Protein AF-0000000081415227 (afdb_homodimer)

Secondary structure (DSSP, 8-state):
--HHHHHHHHHHHHHHHHHT-HHHHHTTTTS-HHHHHHHHHHHHHHHTS--EEE-SS-EEE-HHHHHHHHHHHHHHHHHHHHHHHHHHTTS---EEEEEEEEHHHIIIIIHHHHHHHHHH-TTEEEEEEEE-SGGGTT-TTBTTBSEEEEEE-----SSEEEEEEE--EEEEE-HHHHHHH---SSGGGGGGSEEEEESSS--TTTTEEEETTEEEE---SEEEEEES-HHHHHHHHHTTS-EEEEEHHHHHHHHHTTSSEEES-TTSSPPPPS-EEEEEE-STT--HHHHHHHHHHHHHHSSS-HHHHHHHHHHH--/--HHHHHHHHHHHHHHHHHT-HHHHHTTTTS-HHHHHHHHHHHHHHHTS--EEE-SS-EEE-HHHHHHHHHHHHHHHHHHHHHHHHHHTTS---EEEEEEEEHHHIIIIIHHHHHHHHHH-TTEEEEEEEE-SGGGTT-TTBTTBSEEEEEE-----SSEEEEEEE--EEEEE-HHHHHHH---SSGGGGGGSEEEEESSSPPTTTTEEEETTEEEE---SEEEEEES-HHHHHHHHHTTS-EEEEEHHHHHHHHHTTSSEEES-TTSSPPPPS-EEEEEE-STT--HHHHHHHHHHHHHHSSS-HHHHHHHHHHH--

Solvent-accessible surface area (backbone atoms only — not comparable to full-atom values): 33832 Å² total; per-residue (Å²): 130,55,69,64,56,52,40,49,52,46,47,49,52,51,38,25,64,73,57,31,24,51,62,58,30,17,73,78,39,103,43,49,40,68,54,44,50,52,52,48,50,50,48,26,60,74,71,69,46,70,36,59,47,78,56,101,84,44,44,40,71,30,73,60,22,52,57,46,46,56,54,43,48,53,51,43,30,51,52,50,40,50,51,37,43,57,70,38,38,87,46,83,60,66,48,79,42,34,34,37,26,38,30,69,56,30,43,73,52,44,26,47,51,50,26,54,50,36,67,77,36,76,50,37,27,39,40,42,42,56,39,80,60,78,68,58,57,75,44,75,57,61,82,78,39,60,35,34,41,43,68,42,74,81,55,97,54,96,48,47,72,42,83,28,27,70,32,35,60,44,38,30,26,9,58,67,32,34,68,73,72,51,72,67,87,47,65,80,50,30,48,81,34,43,13,36,44,61,37,78,85,59,64,91,63,59,46,49,43,78,54,95,91,33,82,41,82,40,55,42,66,41,66,43,37,27,22,62,38,74,69,34,43,49,33,28,17,61,61,36,56,24,38,30,63,39,46,38,86,74,45,34,70,40,42,76,70,58,50,25,42,76,47,85,39,89,86,32,76,58,74,61,49,99,32,28,32,31,40,34,31,57,74,89,65,64,45,56,64,50,49,39,51,50,46,49,48,34,48,64,24,38,76,66,27,60,48,57,53,54,46,49,54,58,47,66,72,103,132,57,69,65,56,52,40,49,53,46,46,49,52,52,38,26,64,72,58,32,24,51,61,59,29,19,74,78,40,103,42,50,40,69,53,45,49,52,52,50,50,49,50,24,60,74,69,69,46,69,36,61,47,80,56,100,84,45,45,40,71,29,74,60,23,52,57,48,47,57,53,42,47,53,51,43,29,51,50,51,42,49,50,39,44,58,68,38,37,87,47,83,58,66,46,78,42,34,36,37,26,39,30,70,58,30,45,74,52,45,27,47,51,50,28,54,50,36,68,77,35,76,51,36,27,38,39,41,42,58,39,81,60,78,69,59,60,75,44,76,56,62,81,80,37,60,34,35,40,44,70,43,73,81,54,95,55,96,48,47,74,42,82,28,27,70,32,36,58,44,38,30,26,10,60,67,32,34,70,74,71,51,71,66,86,46,64,80,49,30,49,82,34,43,13,37,44,62,36,80,82,58,64,91,62,60,47,49,41,79,53,96,91,34,81,41,83,40,54,42,68,42,64,42,35,28,20,62,38,73,69,34,43,49,33,28,18,60,62,36,55,25,38,31,66,39,45,38,87,76,44,34,69,40,41,76,70,57,52,25,42,77,47,84,40,89,87,33,75,61,73,62,50,98,32,27,32,31,40,33,29,59,74,88,66,65,45,58,62,50,50,40,52,51,46,49,47,34,48,64,24,39,75,69,27,61,48,56,52,54,46,49,54,57,48,67,73,102

InterPro domains:
  IPR000847 LysR, HTH, N-terminal domain [PF00126] (8-65)
  IPR000847 LysR, HTH, N-terminal domain [PS50931] (1-62)
  IPR005119 LysR, substrate-binding [PF03466] (92-301)
  IPR058163 LysR-type transcriptional regulator, proteobacterial-type [PTHR30537] (6-308)

Organism: NCBI:txid198620

Radius of gyration: 27.73 Å; Cα contacts (8 Å, |Δi|>4): 1154; chains: 2; bounding box: 61×86×63 Å

Structure (mmCIF, N/CA/C/O backbone):
data_AF-0000000081415227-model_v1
#
loop_
_entity.id
_entity.type
_entity.pdbx_description
1 polymer 'LysR family transcriptional regulator'
#
loop_
_atom_site.group_PDB
_atom_site.id
_atom_site.type_symbol
_atom_site.label_atom_id
_atom_site.label_alt_id
_atom_site.label_comp_id
_atom_site.label_asym_id
_atom_site.label_entity_id
_atom_site.label_seq_id
_atom_site.pdbx_PDB_ins_code
_atom_site.Cartn_x
_atom_site.Cartn_y
_atom_site.Cartn_z
_atom_site.occupancy
_atom_site.B_iso_or_equiv
_atom_site.auth_seq_id
_atom_site.auth_comp_id
_atom_site.auth_asym_id
_atom_site.auth_atom_id
_atom_site.pdbx_PDB_model_num
ATOM 1 N N . MET A 1 1 ? 7.87 44.777 3.957 1 49.69 1 MET A N 1
ATOM 2 C CA . MET A 1 1 ? 7.008 43.981 4.826 1 49.69 1 MET A CA 1
ATOM 3 C C . MET A 1 1 ? 7.814 42.92 5.569 1 49.69 1 MET A C 1
ATOM 5 O O . MET A 1 1 ? 8.634 42.224 4.967 1 49.69 1 MET A O 1
ATOM 9 N N . ASN A 1 2 ? 7.879 42.975 6.85 1 59.85 2 ASN A N 1
ATOM 10 C CA . ASN A 1 2 ? 8.556 42.015 7.716 1 59.85 2 ASN A CA 1
ATOM 11 C C . ASN A 1 2 ? 8.003 40.605 7.53 1 59.85 2 ASN A C 1
ATOM 13 O O . ASN A 1 2 ? 6.791 40.421 7.411 1 59.85 2 ASN A O 1
ATOM 17 N N . PRO A 1 3 ? 8.876 39.695 7.16 1 62.79 3 PRO A N 1
ATOM 18 C CA . PRO A 1 3 ? 8.444 38.317 6.917 1 62.79 3 PRO A CA 1
ATOM 19 C C . PRO A 1 3 ? 7.472 37.807 7.98 1 62.79 3 PRO A C 1
ATOM 21 O O . PRO A 1 3 ? 6.558 37.039 7.668 1 62.79 3 PRO A O 1
ATOM 24 N N . ASN A 1 4 ? 7.623 38.273 9.062 1 70.25 4 ASN A N 1
ATOM 25 C CA . ASN A 1 4 ? 6.737 37.862 10.146 1 70.25 4 ASN A CA 1
ATOM 26 C C . ASN A 1 4 ? 5.325 38.407 9.954 1 70.25 4 ASN A C 1
ATOM 28 O O . ASN A 1 4 ? 4.344 37.701 10.193 1 70.25 4 ASN A O 1
ATOM 32 N N . GLN A 1 5 ? 5.338 39.638 9.492 1 73.39 5 GLN A N 1
ATOM 33 C CA . GLN A 1 5 ? 4.047 40.275 9.256 1 73.39 5 GLN A CA 1
ATOM 34 C C . GLN A 1 5 ? 3.286 39.577 8.132 1 73.39 5 GLN A C 1
ATOM 36 O O . GLN A 1 5 ? 2.072 39.387 8.222 1 73.39 5 GLN A O 1
ATOM 41 N N . LEU A 1 6 ? 4.045 39.24 7.151 1 73.5 6 LEU A N 1
ATOM 42 C CA . LEU A 1 6 ? 3.429 38.562 6.015 1 73.5 6 LEU A CA 1
ATOM 43 C C . LEU A 1 6 ? 2.894 37.194 6.424 1 73.5 6 LEU A C 1
ATOM 45 O O . LEU A 1 6 ? 1.769 36.832 6.071 1 73.5 6 LEU A O 1
ATOM 49 N N . THR A 1 7 ? 3.642 36.514 7.24 1 79.19 7 THR A N 1
ATOM 50 C CA . THR A 1 7 ? 3.226 35.195 7.702 1 79.19 7 THR A CA 1
ATOM 51 C C . THR A 1 7 ? 1.976 35.295 8.572 1 79.19 7 THR A C 1
ATOM 53 O O . THR A 1 7 ? 1.069 34.468 8.462 1 79.19 7 THR A O 1
ATOM 56 N N . ASP A 1 8 ? 1.939 36.344 9.293 1 81.6 8 ASP A N 1
ATOM 57 C CA . ASP A 1 8 ? 0.794 36.548 10.175 1 81.6 8 ASP A CA 1
ATOM 58 C C . ASP A 1 8 ? -0.468 36.859 9.374 1 81.6 8 ASP A C 1
ATOM 60 O O . ASP A 1 8 ? -1.548 36.351 9.684 1 81.6 8 ASP A O 1
ATOM 64 N N . GLN A 1 9 ? -0.246 37.657 8.418 1 84.42 9 GLN A N 1
ATOM 65 C CA . GLN A 1 9 ? -1.38 38.063 7.595 1 84.42 9 GLN A CA 1
ATOM 66 C C . GLN A 1 9 ? -1.928 36.885 6.795 1 84.42 9 GLN A C 1
ATOM 68 O O . GLN A 1 9 ? -3.141 36.667 6.751 1 84.42 9 GLN A O 1
ATOM 73 N N . LEU A 1 10 ? -1.054 36.228 6.214 1 86.34 10 LEU A N 1
ATOM 74 C CA . LEU A 1 10 ? -1.471 35.082 5.414 1 86.34 10 LEU A CA 1
ATOM 75 C C . LEU A 1 10 ? -2.003 33.963 6.303 1 86.34 10 LEU A C 1
ATOM 77 O O . LEU A 1 10 ? -2.972 33.289 5.946 1 86.34 10 LEU A O 1
ATOM 81 N N . GLY A 1 11 ? -1.398 33.824 7.418 1 87 11 GLY A N 1
ATOM 82 C CA . GLY A 1 11 ? -1.878 32.852 8.388 1 87 11 GLY A CA 1
ATOM 83 C C . GLY A 1 11 ? -3.294 33.128 8.858 1 87 11 GLY A C 1
ATOM 84 O O . GLY A 1 11 ? -4.108 32.209 8.968 1 87 11 GLY A O 1
ATOM 85 N N . LEU A 1 12 ? -3.542 34.403 9.115 1 88.07 12 LEU A N 1
ATOM 86 C CA . LEU A 1 12 ? -4.876 34.811 9.545 1 88.07 12 LEU A CA 1
ATOM 87 C C . LEU A 1 12 ? -5.909 34.518 8.463 1 88.07 12 LEU A C 1
ATOM 89 O O . LEU A 1 12 ? -6.999 34.022 8.757 1 88.07 12 LEU A O 1
ATOM 93 N N . PHE A 1 13 ? -5.59 34.795 7.289 1 91.14 13 PHE A N 1
ATOM 94 C CA . PHE A 1 13 ? -6.447 34.508 6.144 1 91.14 13 PHE A CA 1
ATOM 95 C C . PHE A 1 13 ? -6.761 33.019 6.063 1 91.14 13 PHE A C 1
ATOM 97 O O . PHE A 1 13 ? -7.922 32.632 5.915 1 91.14 13 PHE A O 1
ATOM 104 N N . LEU A 1 14 ? -5.75 32.243 6.204 1 88.21 14 LEU A N 1
ATOM 105 C CA . LEU A 1 14 ? -5.917 30.798 6.105 1 88.21 14 LEU A CA 1
ATOM 106 C C . LEU A 1 14 ? -6.757 30.267 7.262 1 88.21 14 LEU A C 1
ATOM 108 O O . LEU A 1 14 ? -7.56 29.349 7.083 1 88.21 14 LEU A O 1
ATOM 112 N N . ASP A 1 15 ? -6.604 30.839 8.401 1 86.99 15 ASP A N 1
ATOM 113 C CA . ASP A 1 15 ? -7.38 30.423 9.565 1 86.99 15 ASP A CA 1
ATOM 114 C C . ASP A 1 15 ? -8.859 30.762 9.388 1 86.99 15 ASP A C 1
ATOM 116 O O . ASP A 1 15 ? -9.731 29.987 9.786 1 86.99 15 ASP A O 1
ATOM 120 N N . VAL A 1 16 ? -9.087 31.903 8.843 1 88.56 16 VAL A N 1
ATOM 121 C CA . VAL A 1 16 ? -10.465 32.288 8.558 1 88.56 16 VAL A CA 1
ATOM 122 C C . VAL A 1 16 ? -11.071 31.323 7.541 1 88.56 16 VAL A C 1
ATOM 124 O O . VAL A 1 16 ? -12.226 30.911 7.678 1 88.56 16 VAL A O 1
ATOM 127 N N . LEU A 1 17 ? -10.305 31.03 6.573 1 86.26 17 LEU A N 1
ATOM 128 C CA . LEU A 1 17 ? -10.76 30.097 5.547 1 86.26 17 LEU A CA 1
ATOM 129 C C . LEU A 1 17 ? -11.109 28.745 6.16 1 86.26 17 LEU A C 1
ATOM 131 O O . LEU A 1 17 ? -12.153 28.167 5.845 1 86.26 17 LEU A O 1
ATOM 135 N N . GLU A 1 18 ? -10.286 28.296 7.016 1 80.3 18 GLU A N 1
ATOM 136 C CA . GLU A 1 18 ? -10.437 26.982 7.634 1 80.3 18 GLU A CA 1
ATOM 137 C C . GLU A 1 18 ? -11.63 26.954 8.586 1 80.3 18 GLU A C 1
ATOM 139 O O . GLU A 1 18 ? -12.376 25.974 8.627 1 80.3 18 GLU A O 1
ATOM 144 N N . SER A 1 19 ? -11.739 28.02 9.354 1 80.11 19 SER A N 1
ATOM 145 C CA . SER A 1 19 ? -12.762 28.048 10.394 1 80.11 19 SER A CA 1
ATOM 146 C C . SER A 1 19 ? -14.108 28.498 9.834 1 80.11 19 SER A C 1
ATOM 148 O O . SER A 1 19 ? -15.149 28.283 10.458 1 80.11 19 SER A O 1
ATOM 150 N N . GLY A 1 20 ? -14.08 29.14 8.673 1 81.75 20 GLY A N 1
ATOM 151 C CA . GLY A 1 20 ? -15.288 29.675 8.064 1 81.75 20 GLY A CA 1
ATOM 152 C C . GLY A 1 20 ? -15.922 30.789 8.875 1 81.75 20 GLY A C 1
ATOM 153 O O . GLY A 1 20 ? -17.118 31.058 8.741 1 81.75 20 GLY A O 1
ATOM 154 N N . SER A 1 21 ? -15.106 31.258 9.85 1 86.57 21 SER A N 1
ATOM 155 C CA . SER A 1 21 ? -15.647 32.259 10.763 1 86.57 21 SER A CA 1
ATOM 156 C C . SER A 1 21 ? -14.554 33.196 11.267 1 86.57 21 SER A C 1
ATOM 158 O O . SER A 1 21 ? -13.454 32.751 11.601 1 86.57 21 SER A O 1
ATOM 160 N N . PHE A 1 22 ? -14.914 34.524 11.283 1 88.64 22 PHE A N 1
ATOM 161 C CA . PHE A 1 22 ? -13.979 35.507 11.817 1 88.64 22 PHE A CA 1
ATOM 162 C C . PHE A 1 22 ? -13.836 35.354 13.326 1 88.64 22 PHE A C 1
ATOM 164 O O . PHE A 1 22 ? -12.736 35.488 13.867 1 88.64 22 PHE A O 1
ATOM 171 N N . SER A 1 23 ? -14.942 34.945 13.934 1 88.58 23 SER A N 1
ATOM 172 C CA . SER A 1 23 ? -14.918 34.756 15.381 1 88.58 23 SER A CA 1
ATOM 173 C C . SER A 1 23 ? -14.095 33.531 15.765 1 88.58 23 SER A C 1
ATOM 175 O O . SER A 1 23 ? -13.341 33.563 16.74 1 88.58 23 SER A O 1
ATOM 177 N N . ALA A 1 24 ? -14.24 32.619 14.954 1 86.76 24 ALA A N 1
ATOM 178 C CA . ALA A 1 24 ? -13.491 31.399 15.239 1 86.76 24 ALA A CA 1
ATOM 179 C C . ALA A 1 24 ? -11.996 31.608 15.019 1 86.76 24 ALA A C 1
ATOM 181 O O . ALA A 1 24 ? -11.173 31.136 15.808 1 86.76 24 ALA A O 1
ATOM 182 N N . ALA A 1 25 ? -11.676 32.304 13.979 1 88.02 25 ALA A N 1
ATOM 183 C CA . ALA A 1 25 ? -10.275 32.594 13.683 1 88.02 25 ALA A CA 1
ATOM 184 C C . ALA A 1 25 ? -9.655 33.467 14.77 1 88.02 25 ALA A C 1
ATOM 186 O O . ALA A 1 25 ? -8.477 33.314 15.101 1 88.02 25 ALA A O 1
ATOM 187 N N . SER A 1 26 ? -10.401 34.324 15.381 1 89.29 26 SER A N 1
ATOM 188 C CA . SER A 1 26 ? -9.898 35.242 16.398 1 89.29 26 SER A CA 1
ATOM 189 C C . SER A 1 26 ? -9.493 34.496 17.664 1 89.29 26 SER A C 1
ATOM 191 O O . SER A 1 26 ? -8.64 34.965 18.421 1 89.29 26 SER A O 1
ATOM 193 N N . ARG A 1 27 ? -10.052 33.331 17.816 1 81.96 27 ARG A N 1
ATOM 194 C CA . ARG A 1 27 ? -9.734 32.526 18.991 1 81.96 27 ARG A CA 1
ATOM 195 C C . ARG A 1 27 ? -8.342 31.915 18.876 1 81.96 27 ARG A C 1
ATOM 197 O O . ARG A 1 27 ? -7.73 31.556 19.885 1 81.96 27 ARG A O 1
ATOM 204 N N . ARG A 1 28 ? -7.86 31.914 17.697 1 79.46 28 ARG A N 1
ATOM 205 C CA . ARG A 1 28 ? -6.557 31.306 17.447 1 79.46 28 ARG A CA 1
ATOM 206 C C . ARG A 1 28 ? -5.459 32.363 17.401 1 79.46 28 ARG A C 1
ATOM 208 O O . ARG A 1 28 ? -4.278 32.034 17.268 1 79.46 28 ARG A O 1
ATOM 215 N N . HIS A 1 29 ? -5.883 33.597 17.407 1 79.98 29 HIS A N 1
ATOM 216 C CA . HIS A 1 29 ? -4.968 34.73 17.335 1 79.98 29 HIS A CA 1
ATOM 217 C C . HIS A 1 29 ? -5.277 35.758 18.418 1 79.98 29 HIS A C 1
ATOM 219 O O . HIS A 1 29 ? -6.41 35.837 18.9 1 79.98 29 HIS A O 1
ATOM 225 N N . PRO A 1 30 ? -4.262 36.35 18.912 1 84.45 30 PRO A N 1
ATOM 226 C CA . PRO A 1 30 ? -4.526 37.429 19.867 1 84.45 30 PRO A CA 1
ATOM 227 C C . PRO A 1 30 ? -5.159 38.655 19.213 1 84.45 30 PRO A C 1
ATOM 229 O O . PRO A 1 30 ? -4.584 39.745 19.249 1 84.45 30 PRO A O 1
ATOM 232 N N . LEU A 1 31 ? -6.317 38.474 18.565 1 88.58 31 LEU A N 1
ATOM 233 C CA . LEU A 1 31 ? -7.035 39.514 17.837 1 88.58 31 LEU A CA 1
ATOM 234 C C . LEU A 1 31 ? -8.536 39.419 18.093 1 88.58 31 LEU A C 1
ATOM 236 O O . LEU A 1 31 ? -9.059 38.331 18.344 1 88.58 31 LEU A O 1
ATOM 240 N N . THR A 1 32 ? -9.246 40.485 18.211 1 89.81 32 THR A N 1
ATOM 241 C CA . THR A 1 32 ? -10.704 40.507 18.24 1 89.81 32 THR A CA 1
ATOM 242 C C . THR A 1 32 ? -11.277 40.164 16.868 1 89.81 32 THR A C 1
ATOM 244 O O . THR A 1 32 ? -10.595 40.305 15.851 1 89.81 32 THR A O 1
ATOM 247 N N . PRO A 1 33 ? -12.493 39.689 16.885 1 91.01 33 PRO A N 1
ATOM 248 C CA . PRO A 1 33 ? -13.128 39.411 15.594 1 91.01 33 PRO A CA 1
ATOM 249 C C . PRO A 1 33 ? -13.131 40.622 14.665 1 91.01 33 PRO A C 1
ATOM 251 O O . PRO A 1 33 ? -12.933 40.478 13.456 1 91.01 33 PRO A O 1
ATOM 254 N N . SER A 1 34 ? -13.314 41.798 15.268 1 91.93 34 SER A N 1
ATOM 255 C CA . SER A 1 34 ? -13.315 43.024 14.476 1 91.93 34 SER A CA 1
ATOM 256 C C . SER A 1 34 ? -11.94 43.296 13.876 1 91.93 34 SER A C 1
ATOM 258 O O . SER A 1 34 ? -11.833 43.75 12.735 1 91.93 34 SER A O 1
ATOM 260 N N . ALA A 1 35 ? -10.898 43.003 14.611 1 92.54 35 ALA A N 1
ATOM 261 C CA . ALA A 1 35 ? -9.53 43.179 14.129 1 92.54 35 ALA A CA 1
ATOM 262 C C . ALA A 1 35 ? -9.212 42.194 13.009 1 92.54 35 ALA A C 1
ATOM 264 O O . ALA A 1 35 ? -8.539 42.545 12.037 1 92.54 35 ALA A O 1
ATOM 265 N N . VAL A 1 36 ? -9.722 40.952 13.141 1 93.15 36 VAL A N 1
ATOM 266 C CA . VAL A 1 36 ? -9.541 39.944 12.102 1 93.15 36 VAL A CA 1
ATOM 267 C C . VAL A 1 36 ? -10.195 40.416 10.805 1 93.15 36 VAL A C 1
ATOM 269 O O . VAL A 1 36 ? -9.591 40.336 9.733 1 93.15 36 VAL A O 1
ATOM 272 N N . ALA A 1 37 ? -11.414 40.941 10.914 1 92 37 ALA A N 1
ATOM 273 C CA . ALA A 1 37 ? -12.148 41.42 9.745 1 92 37 ALA A CA 1
ATOM 274 C C . ALA A 1 37 ? -11.399 42.556 9.054 1 92 37 ALA A C 1
ATOM 276 O O . ALA A 1 37 ? -11.291 42.579 7.826 1 92 37 ALA A O 1
ATOM 277 N N . ARG A 1 38 ? -10.82 43.482 9.812 1 93.1 38 ARG A N 1
ATOM 278 C CA . ARG A 1 38 ? -10.084 44.62 9.269 1 93.1 38 ARG A CA 1
ATOM 279 C C . ARG A 1 38 ? -8.825 44.16 8.542 1 93.1 38 ARG A C 1
ATOM 281 O O . ARG A 1 38 ? -8.473 44.704 7.493 1 93.1 38 ARG A O 1
ATOM 288 N N . ARG A 1 39 ? -8.201 43.179 9.113 1 92.06 39 ARG A N 1
ATOM 289 C CA . ARG A 1 39 ? -6.977 42.666 8.507 1 92.06 39 ARG A CA 1
ATOM 290 C C . ARG A 1 39 ? -7.274 41.948 7.195 1 92.06 39 ARG A C 1
ATOM 292 O O . ARG A 1 39 ? -6.508 42.055 6.235 1 92.06 39 ARG A O 1
ATOM 299 N N . ILE A 1 40 ? -8.395 41.261 7.185 1 92.77 40 ILE A N 1
ATOM 300 C CA . ILE A 1 40 ? -8.803 40.574 5.965 1 92.77 40 ILE A CA 1
ATOM 301 C C . ILE A 1 40 ? -9.176 41.597 4.895 1 92.77 40 ILE A C 1
ATOM 303 O O . ILE A 1 40 ? -8.823 41.438 3.725 1 92.77 40 ILE A O 1
ATOM 307 N N . ASP A 1 41 ? -9.844 42.644 5.328 1 92.89 41 ASP A N 1
ATOM 308 C CA . ASP A 1 41 ? -10.177 43.719 4.399 1 92.89 41 ASP A CA 1
ATOM 309 C C . ASP A 1 41 ? -8.916 44.338 3.8 1 92.89 41 ASP A C 1
ATOM 311 O O . ASP A 1 41 ? -8.86 44.606 2.598 1 92.89 41 ASP A O 1
ATOM 315 N N . SER A 1 42 ? -7.976 44.538 4.696 1 91.32 42 SER A N 1
ATOM 316 C CA . SER A 1 42 ? -6.707 45.102 4.247 1 91.32 42 SER A CA 1
ATOM 317 C C . SER A 1 42 ? -6.022 44.188 3.236 1 91.32 42 SER A C 1
ATOM 319 O O . SER A 1 42 ? -5.467 44.66 2.242 1 91.32 42 SER A O 1
ATOM 321 N N . LEU A 1 43 ? -6.081 42.895 3.493 1 91.06 43 LEU A N 1
ATOM 322 C CA . LEU A 1 43 ? -5.494 41.91 2.591 1 91.06 43 LEU A CA 1
ATOM 323 C C . LEU A 1 43 ? -6.209 41.912 1.244 1 91.06 43 LEU A C 1
ATOM 325 O O . LEU A 1 43 ? -5.563 41.873 0.194 1 91.06 43 LEU A O 1
ATOM 329 N N . GLU A 1 44 ? -7.549 41.954 1.279 1 92.68 44 GLU A N 1
ATOM 330 C CA . GLU A 1 44 ? -8.339 41.986 0.051 1 92.68 44 GLU A CA 1
ATOM 331 C C . GLU A 1 44 ? -8.033 43.237 -0.768 1 92.68 44 GLU A C 1
ATOM 333 O O . GLU A 1 44 ? -7.924 43.171 -1.994 1 92.68 44 GLU A O 1
ATOM 338 N N . ASN A 1 45 ? -7.819 44.336 -0.083 1 90.43 45 ASN A N 1
ATOM 339 C CA . ASN A 1 45 ? -7.463 45.583 -0.751 1 90.43 45 ASN A CA 1
ATOM 340 C C . ASN A 1 45 ? -6.088 45.494 -1.408 1 90.43 45 ASN A C 1
ATOM 342 O O . ASN A 1 45 ? -5.898 45.972 -2.528 1 90.43 45 ASN A O 1
ATOM 346 N N . ALA A 1 46 ? -5.184 44.91 -0.689 1 86.8 46 ALA A N 1
ATOM 347 C CA . ALA A 1 46 ? -3.822 44.778 -1.199 1 86.8 46 ALA A CA 1
ATOM 348 C C . ALA A 1 46 ? -3.779 43.861 -2.418 1 86.8 46 ALA A C 1
ATOM 350 O O . ALA A 1 46 ? -3.022 44.106 -3.361 1 86.8 46 ALA A O 1
ATOM 351 N N . VAL A 1 47 ? -4.656 42.803 -2.387 1 86.19 47 VAL A N 1
ATOM 352 C CA . VAL A 1 47 ? -4.711 41.815 -3.46 1 86.19 47 VAL A CA 1
ATOM 353 C C . VAL A 1 47 ? -5.583 42.337 -4.599 1 86.19 47 VAL A C 1
ATOM 355 O O . VAL A 1 47 ? -5.4 41.951 -5.756 1 86.19 47 VAL A O 1
ATOM 358 N N . GLY A 1 48 ? -6.465 43.184 -4.334 1 88.84 48 GLY A N 1
ATOM 359 C CA . GLY A 1 48 ? -7.33 43.794 -5.331 1 88.84 48 GLY A CA 1
ATOM 360 C C . GLY A 1 48 ? -8.544 42.948 -5.666 1 88.84 48 GLY A C 1
ATOM 361 O O . GLY A 1 48 ? -9.123 43.083 -6.746 1 88.84 48 GLY A O 1
ATOM 362 N N . SER A 1 49 ? -8.857 41.974 -4.848 1 90.6 49 SER A N 1
ATOM 363 C CA . SER A 1 49 ? -9.997 41.09 -5.066 1 90.6 49 SER A CA 1
ATOM 364 C C . SER A 1 49 ? -10.625 40.661 -3.744 1 90.6 49 SER A C 1
ATOM 366 O O . SER A 1 49 ? -9.935 40.56 -2.727 1 90.6 49 SER A O 1
ATOM 368 N N . GLN A 1 50 ? -11.93 40.429 -3.818 1 91.57 50 GLN A N 1
ATOM 369 C CA . GLN A 1 50 ? -12.614 39.857 -2.663 1 91.57 50 GLN A CA 1
ATOM 370 C C . GLN A 1 50 ? -12.276 38.377 -2.501 1 91.57 50 GLN A C 1
ATOM 372 O O . GLN A 1 50 ? -12.382 37.603 -3.455 1 91.57 50 GLN A O 1
ATOM 377 N N . LEU A 1 51 ? -11.861 38.093 -1.298 1 92.76 51 LEU A N 1
ATOM 378 C CA . LEU A 1 51 ? -11.436 36.719 -1.055 1 92.76 51 LEU A CA 1
ATOM 379 C C . LEU A 1 51 ? -12.529 35.93 -0.341 1 92.76 51 LEU A C 1
ATOM 381 O O . LEU A 1 51 ? -12.566 34.7 -0.421 1 92.76 51 LEU A O 1
ATOM 385 N N . PHE A 1 52 ? -13.421 36.664 0.347 1 92.66 52 PHE A N 1
ATOM 386 C CA . PHE A 1 52 ? -14.515 36.021 1.067 1 92.66 52 PHE A CA 1
ATOM 387 C C . PHE A 1 52 ? -15.849 36.665 0.712 1 92.66 52 PHE A C 1
ATOM 389 O O . PHE A 1 52 ? -15.914 37.868 0.45 1 92.66 52 PHE A O 1
ATOM 396 N N . ILE A 1 53 ? -16.863 35.742 0.576 1 89.17 53 ILE A N 1
ATOM 397 C CA . ILE A 1 53 ? -18.245 36.207 0.614 1 89.17 53 ILE A CA 1
ATOM 398 C C . ILE A 1 53 ? -18.763 36.167 2.05 1 89.17 53 ILE A C 1
ATOM 400 O O . ILE A 1 53 ? -18.668 35.138 2.722 1 89.17 53 ILE A O 1
ATOM 404 N N . ARG A 1 54 ? -19.138 37.351 2.456 1 84.35 54 ARG A N 1
ATOM 405 C CA . ARG A 1 54 ? -19.551 37.499 3.848 1 84.35 54 ARG A CA 1
ATOM 406 C C . ARG A 1 54 ? -21.065 37.651 3.956 1 84.35 54 ARG A C 1
ATOM 408 O O . ARG A 1 54 ? -21.67 38.43 3.217 1 84.35 54 ARG A O 1
ATOM 415 N N . SER A 1 55 ? -21.698 36.618 4.543 1 76.75 55 SER A N 1
ATOM 416 C CA . SER A 1 55 ? -23.1 36.758 4.921 1 76.75 55 SER A CA 1
ATOM 417 C C . SER A 1 55 ? -23.266 36.763 6.437 1 76.75 55 SER A C 1
ATOM 419 O O . SER A 1 55 ? -22.288 36.622 7.174 1 76.75 55 SER A O 1
ATOM 421 N N . THR A 1 56 ? -24.46 37.096 6.948 1 71.08 56 THR A N 1
ATOM 422 C CA . THR A 1 56 ? -24.755 37.151 8.375 1 71.08 56 THR A CA 1
ATOM 423 C C . THR A 1 56 ? -24.468 35.808 9.039 1 71.08 56 THR A C 1
ATOM 425 O O . THR A 1 56 ? -24.197 35.748 10.24 1 71.08 56 THR A O 1
ATOM 428 N N . HIS A 1 57 ? -24.42 34.707 8.172 1 68.67 57 HIS A N 1
ATOM 429 C CA . HIS A 1 57 ? -24.38 33.406 8.83 1 68.67 57 HIS A CA 1
ATOM 430 C C . HIS A 1 57 ? -23.131 32.626 8.434 1 68.67 57 HIS A C 1
ATOM 432 O O . HIS A 1 57 ? -22.838 31.578 9.014 1 68.67 57 HIS A O 1
ATOM 438 N N . ALA A 1 58 ? -22.417 33.114 7.481 1 76.12 58 ALA A N 1
ATOM 439 C CA . ALA A 1 58 ? -21.295 32.266 7.086 1 76.12 58 ALA A CA 1
ATOM 440 C C . ALA A 1 58 ? -20.244 33.067 6.323 1 76.12 58 ALA A C 1
ATOM 442 O O . ALA A 1 58 ? -20.566 34.063 5.671 1 76.12 58 ALA A O 1
ATOM 443 N N . VAL A 1 59 ? -18.979 32.799 6.514 1 86.45 59 VAL A N 1
ATOM 444 C CA . VAL A 1 59 ? -17.859 33.284 5.716 1 86.45 59 VAL A CA 1
ATOM 445 C C . VAL A 1 59 ? -17.393 32.189 4.759 1 86.45 59 VAL A C 1
ATOM 447 O O . VAL A 1 59 ? -17.034 31.091 5.19 1 86.45 59 VAL A O 1
ATOM 450 N N . ARG A 1 60 ? -17.608 32.414 3.422 1 84.83 60 ARG A N 1
ATOM 451 C CA . ARG A 1 60 ? -17.195 31.44 2.417 1 84.83 60 ARG A CA 1
ATOM 452 C C . ARG A 1 60 ? -16.156 32.036 1.472 1 84.83 60 ARG A C 1
ATOM 454 O O . ARG A 1 60 ? -16.24 33.212 1.111 1 84.83 60 ARG A O 1
ATOM 461 N N . ALA A 1 61 ? -15.243 31.221 1.126 1 86.43 61 ALA A N 1
ATOM 462 C CA . ALA A 1 61 ? -14.209 31.685 0.205 1 86.43 61 ALA A CA 1
ATOM 463 C C . ALA A 1 61 ? -14.766 31.854 -1.205 1 86.43 61 ALA A C 1
ATOM 465 O O . ALA A 1 61 ? -15.574 31.042 -1.662 1 86.43 61 ALA A O 1
ATOM 466 N N . THR A 1 62 ? -14.402 32.983 -1.932 1 84.3 62 THR A N 1
ATOM 467 C CA . THR A 1 62 ? -14.644 33.16 -3.359 1 84.3 62 THR A CA 1
ATOM 468 C C . THR A 1 62 ? -13.711 32.274 -4.18 1 84.3 62 THR A C 1
ATOM 470 O O . THR A 1 62 ? -12.752 31.712 -3.647 1 84.3 62 THR A O 1
ATOM 473 N N . PRO A 1 63 ? -13.988 32.074 -5.444 1 80.13 63 PRO A N 1
ATOM 474 C CA . PRO A 1 63 ? -13.02 31.381 -6.297 1 80.13 63 PRO A CA 1
ATOM 475 C C . PRO A 1 63 ? -11.627 32.005 -6.235 1 80.13 63 PRO A C 1
ATOM 477 O O . PRO A 1 63 ? -10.625 31.286 -6.2 1 80.13 63 PRO A O 1
ATOM 480 N N . ALA A 1 64 ? -11.615 33.266 -6.24 1 84.66 64 ALA A N 1
ATOM 481 C CA . ALA A 1 64 ? -10.346 33.973 -6.082 1 84.66 64 ALA A CA 1
ATOM 482 C C . ALA A 1 64 ? -9.717 33.674 -4.724 1 84.66 64 ALA A C 1
ATOM 484 O O . ALA A 1 64 ? -8.495 33.545 -4.614 1 84.66 64 ALA A O 1
ATOM 485 N N . GLY A 1 65 ? -10.602 33.585 -3.719 1 87.1 65 GLY A N 1
ATOM 486 C CA . GLY A 1 65 ? -10.131 33.235 -2.389 1 87.1 65 GLY A CA 1
ATOM 487 C C . GLY A 1 65 ? -9.499 31.857 -2.323 1 87.1 65 GLY A C 1
ATOM 488 O O . GLY A 1 65 ? -8.46 31.675 -1.685 1 87.1 65 GLY A O 1
ATOM 489 N N . LEU A 1 66 ? -10.052 30.989 -3.041 1 83.01 66 LEU A N 1
ATOM 490 C CA . LEU A 1 66 ? -9.537 29.624 -3.069 1 83.01 66 LEU A CA 1
ATOM 491 C C . LEU A 1 66 ? -8.209 29.56 -3.816 1 83.01 66 LEU A C 1
ATOM 493 O O . LEU A 1 66 ? -7.28 28.876 -3.382 1 83.01 66 LEU A O 1
ATOM 497 N N . ALA A 1 67 ? -8.162 30.257 -4.905 1 81.62 67 ALA A N 1
ATOM 498 C CA . ALA A 1 67 ? -6.915 30.317 -5.663 1 81.62 67 ALA A CA 1
ATOM 499 C C . ALA A 1 67 ? -5.808 30.976 -4.846 1 81.62 67 ALA A C 1
ATOM 501 O O . ALA A 1 67 ? -4.673 30.494 -4.825 1 81.62 67 ALA A O 1
ATOM 502 N N . PHE A 1 68 ? -6.163 32.063 -4.188 1 84.59 68 PHE A N 1
ATOM 503 C CA . PHE A 1 68 ? -5.206 32.78 -3.353 1 84.59 68 PHE A CA 1
ATOM 504 C C . PHE A 1 68 ? -4.741 31.908 -2.193 1 84.59 68 PHE A C 1
ATOM 506 O O . PHE A 1 68 ? -3.576 31.966 -1.795 1 84.59 68 PHE A O 1
ATOM 513 N N . ALA A 1 69 ? -5.657 31.137 -1.687 1 85.83 69 ALA A N 1
ATOM 514 C CA . ALA A 1 69 ? -5.342 30.265 -0.558 1 85.83 69 ALA A CA 1
ATOM 515 C C . ALA A 1 69 ? -4.232 29.281 -0.918 1 85.83 69 ALA A C 1
ATOM 517 O O . ALA A 1 69 ? -3.34 29.02 -0.108 1 85.83 69 ALA A O 1
ATOM 518 N N . GLU A 1 70 ? -4.238 28.837 -2.059 1 80.46 70 GLU A N 1
ATOM 519 C CA . GLU A 1 70 ? -3.217 27.895 -2.507 1 80.46 70 GLU A CA 1
ATOM 520 C C . GLU A 1 70 ? -1.834 28.54 -2.51 1 80.46 70 GLU A C 1
ATOM 522 O O . GLU A 1 70 ? -0.864 27.945 -2.036 1 80.46 70 GLU A O 1
ATOM 527 N N . ARG A 1 71 ? -1.784 29.705 -3.041 1 80.93 71 ARG A N 1
ATOM 528 C CA . ARG A 1 71 ? -0.515 30.423 -3.101 1 80.93 71 ARG A CA 1
ATOM 529 C C . ARG A 1 71 ? -0.067 30.86 -1.71 1 80.93 71 ARG A C 1
ATOM 531 O O . ARG A 1 71 ? 1.119 30.784 -1.382 1 80.93 71 ARG A O 1
ATOM 538 N N . ALA A 1 72 ? -1.081 31.347 -0.939 1 84.27 72 ALA A N 1
ATOM 539 C CA . ALA A 1 72 ? -0.776 31.789 0.419 1 84.27 72 ALA A CA 1
ATOM 540 C C . ALA A 1 72 ? -0.178 30.653 1.244 1 84.27 72 ALA A C 1
ATOM 542 O O . ALA A 1 72 ? 0.79 30.856 1.981 1 84.27 72 ALA A O 1
ATOM 543 N N . ARG A 1 73 ? -0.678 29.542 1.085 1 81.43 73 ARG A N 1
ATOM 544 C CA . ARG A 1 73 ? -0.175 28.368 1.792 1 81.43 73 ARG A CA 1
ATOM 545 C C . ARG A 1 73 ? 1.277 28.085 1.419 1 81.43 73 ARG A C 1
ATOM 547 O O . ARG A 1 73 ? 2.104 27.809 2.29 1 81.43 73 ARG A O 1
ATOM 554 N N . ARG A 1 74 ? 1.566 28.167 0.195 1 78.39 74 ARG A N 1
ATOM 555 C CA . ARG A 1 74 ? 2.927 27.926 -0.274 1 78.39 74 ARG A CA 1
ATOM 556 C C . ARG A 1 74 ? 3.895 28.953 0.303 1 78.39 74 ARG A C 1
ATOM 558 O O . ARG A 1 74 ? 4.999 28.604 0.727 1 78.39 74 ARG A O 1
ATOM 565 N N . ILE A 1 75 ? 3.436 30.187 0.311 1 79.88 75 ILE A N 1
ATOM 566 C CA . ILE A 1 75 ? 4.278 31.275 0.797 1 79.88 75 ILE A CA 1
ATOM 567 C C . ILE A 1 75 ? 4.56 31.083 2.286 1 79.88 75 ILE A C 1
ATOM 569 O O . ILE A 1 75 ? 5.711 31.162 2.721 1 79.88 75 ILE A O 1
ATOM 573 N N . VAL A 1 76 ? 3.513 30.839 3.034 1 80.55 76 VAL A N 1
ATOM 574 C CA . VAL A 1 76 ? 3.657 30.658 4.475 1 80.55 76 VAL A CA 1
ATOM 575 C C . VAL A 1 76 ? 4.551 29.453 4.757 1 80.55 76 VAL A C 1
ATOM 577 O O . VAL A 1 76 ? 5.414 29.504 5.637 1 80.55 76 VAL A O 1
ATOM 580 N N . ALA A 1 77 ? 4.37 28.463 4.017 1 77.12 77 ALA A N 1
ATOM 581 C CA . ALA A 1 77 ? 5.174 27.253 4.166 1 77.12 77 ALA A CA 1
ATOM 582 C C . ALA A 1 77 ? 6.65 27.539 3.909 1 77.12 77 ALA A C 1
ATOM 584 O O . ALA A 1 77 ? 7.514 27.121 4.684 1 77.12 77 ALA A O 1
ATOM 585 N N . GLU A 1 78 ? 6.885 28.258 2.891 1 77.68 78 GLU A N 1
ATOM 586 C CA . GLU A 1 78 ? 8.261 28.596 2.537 1 77.68 78 GLU A CA 1
ATOM 587 C C . GLU A 1 78 ? 8.907 29.471 3.607 1 77.68 78 GLU A C 1
ATOM 589 O O . GLU A 1 78 ? 10.081 29.292 3.937 1 77.68 78 GLU A O 1
ATOM 594 N N . LEU A 1 79 ? 8.137 30.378 4.133 1 77 79 LEU A N 1
ATOM 595 C CA . LEU A 1 79 ? 8.662 31.268 5.163 1 77 79 LEU A CA 1
ATOM 596 C C . LEU A 1 79 ? 8.945 30.502 6.451 1 77 79 LEU A C 1
ATOM 598 O O . LEU A 1 79 ? 9.962 30.737 7.107 1 77 79 LEU A O 1
ATOM 602 N N . ARG A 1 80 ? 8.055 29.669 6.785 1 74.96 80 ARG A N 1
ATOM 603 C CA . ARG A 1 80 ? 8.259 28.841 7.97 1 74.96 80 ARG A CA 1
ATOM 604 C C . ARG A 1 80 ? 9.496 27.964 7.819 1 74.96 80 ARG A C 1
ATOM 606 O O . ARG A 1 80 ? 10.295 27.842 8.75 1 74.96 80 ARG A O 1
ATOM 613 N N . LEU A 1 81 ? 9.612 27.401 6.737 1 74.57 81 LEU A N 1
ATOM 614 C CA . LEU A 1 81 ? 10.765 26.549 6.467 1 74.57 81 LEU A CA 1
ATOM 615 C C . LEU A 1 81 ? 12.057 27.358 6.498 1 74.57 81 LEU A C 1
ATOM 617 O O . LEU A 1 81 ? 13.065 26.906 7.047 1 74.57 81 LEU A O 1
ATOM 621 N N . ALA A 1 82 ? 11.982 28.511 5.92 1 74.18 82 ALA A N 1
ATOM 622 C CA . ALA A 1 82 ? 13.147 29.392 5.919 1 74.18 82 ALA A CA 1
ATOM 623 C C . ALA A 1 82 ? 13.579 29.731 7.342 1 74.18 82 ALA A C 1
ATOM 625 O O . ALA A 1 82 ? 14.773 29.731 7.652 1 74.18 82 ALA A O 1
ATOM 626 N N . ARG A 1 83 ? 12.655 30.029 8.168 1 73.06 83 ARG A N 1
ATOM 627 C CA . ARG A 1 83 ? 12.943 30.349 9.562 1 73.06 83 ARG A CA 1
ATOM 628 C C . ARG A 1 83 ? 13.539 29.147 10.288 1 73.06 83 ARG A C 1
ATOM 630 O O . ARG A 1 83 ? 14.508 29.287 11.038 1 73.06 83 ARG A O 1
ATOM 637 N N . ALA A 1 84 ? 12.932 28.062 10.094 1 73.15 84 ALA A N 1
ATOM 638 C CA . ALA A 1 84 ? 13.432 26.842 10.724 1 73.15 84 ALA A CA 1
ATOM 639 C C . ALA A 1 84 ? 14.858 26.537 10.275 1 73.15 84 ALA A C 1
ATOM 641 O O . ALA A 1 84 ? 15.695 26.124 11.081 1 73.15 84 ALA A O 1
ATOM 642 N N . GLU A 1 85 ? 15.068 26.685 9.027 1 72.41 85 GLU A N 1
ATOM 643 C CA . GLU A 1 85 ? 16.403 26.489 8.469 1 72.41 85 GLU A CA 1
ATOM 644 C C . GLU A 1 85 ? 17.407 27.457 9.088 1 72.41 85 GLU A C 1
ATOM 646 O O . GLU A 1 85 ? 18.539 27.075 9.394 1 72.41 85 GLU A O 1
ATOM 651 N N . ALA A 1 86 ? 16.901 28.683 9.197 1 70.49 86 ALA A N 1
ATOM 652 C CA . ALA A 1 86 ? 17.772 29.72 9.742 1 70.49 86 ALA A CA 1
ATOM 653 C C . ALA A 1 86 ? 18.162 29.407 11.184 1 70.49 86 ALA A C 1
ATOM 655 O O . ALA A 1 86 ? 19.297 29.66 11.596 1 70.49 86 ALA A O 1
ATOM 656 N N . VAL A 1 87 ? 17.223 28.939 11.861 1 65.81 87 VAL A N 1
ATOM 657 C CA . VAL A 1 87 ? 17.469 28.608 13.261 1 65.81 87 VAL A CA 1
ATOM 658 C C . VAL A 1 87 ? 18.356 27.368 13.351 1 65.81 87 VAL A C 1
ATOM 660 O O . VAL A 1 87 ? 19.199 27.263 14.245 1 65.81 87 VAL A O 1
ATOM 663 N N . SER A 1 88 ? 18.031 26.403 12.479 1 60.19 88 SER A N 1
ATOM 664 C CA . SER A 1 88 ? 18.809 25.168 12.472 1 60.19 88 SER A CA 1
ATOM 665 C C . SER A 1 88 ? 20.2 25.394 11.889 1 60.19 88 SER A C 1
ATOM 667 O O . SER A 1 88 ? 21.142 24.671 12.22 1 60.19 88 SER A O 1
ATOM 669 N N . LEU A 1 89 ? 20.37 26.295 10.784 1 56.07 89 LEU A N 1
ATOM 670 C CA . LEU A 1 89 ? 21.524 26.464 9.909 1 56.07 89 LEU A CA 1
ATOM 671 C C . LEU A 1 89 ? 22.656 27.185 10.634 1 56.07 89 LEU A C 1
ATOM 673 O O . LEU A 1 89 ? 23.677 27.514 10.027 1 56.07 89 LEU A O 1
ATOM 677 N N . SER A 1 90 ? 22.666 27.641 11.801 1 54.99 90 SER A N 1
ATOM 678 C CA . SER A 1 90 ? 24.043 28.104 11.934 1 54.99 90 SER A CA 1
ATOM 679 C C . SER A 1 90 ? 25.024 27.099 11.338 1 54.99 90 SER A C 1
ATOM 681 O O . SER A 1 90 ? 26.105 27.475 10.88 1 54.99 90 SER A O 1
ATOM 683 N N . SER A 1 91 ? 24.642 25.718 11.237 1 60.31 91 SER A N 1
ATOM 684 C CA . SER A 1 91 ? 25.364 24.671 10.523 1 60.31 91 SER A CA 1
ATOM 685 C C . SER A 1 91 ? 24.406 23.747 9.779 1 60.31 91 SER A C 1
ATOM 687 O O . SER A 1 91 ? 23.219 23.681 10.106 1 60.31 91 SER A O 1
ATOM 689 N N . ALA A 1 92 ? 24.715 23.416 8.412 1 69.52 92 ALA A N 1
ATOM 690 C CA . ALA A 1 92 ? 23.92 22.448 7.661 1 69.52 92 ALA A CA 1
ATOM 691 C C . ALA A 1 92 ? 23.395 21.343 8.573 1 69.52 92 ALA A C 1
ATOM 693 O O . ALA A 1 92 ? 24.168 20.697 9.283 1 69.52 92 ALA A O 1
ATOM 694 N N . PRO A 1 93 ? 21.931 21.204 8.654 1 80.22 93 PRO A N 1
ATOM 695 C CA . PRO A 1 93 ? 21.403 20.19 9.57 1 80.22 93 PRO A CA 1
ATOM 696 C C . PRO A 1 93 ? 21.901 18.784 9.245 1 80.22 93 PRO A C 1
ATOM 698 O O . PRO A 1 93 ? 22.038 18.43 8.071 1 80.22 93 PRO A O 1
ATOM 701 N N . GLU A 1 94 ? 22.355 18.151 10.262 1 86.44 94 GLU A N 1
ATOM 702 C CA . GLU A 1 94 ? 22.853 16.789 10.1 1 86.44 94 GLU A CA 1
ATOM 703 C C . GLU A 1 94 ? 22.308 15.869 11.189 1 86.44 94 GLU A C 1
ATOM 705 O O . GLU A 1 94 ? 21.947 16.329 12.274 1 86.44 94 GLU A O 1
ATOM 710 N N . GLY A 1 95 ? 22.159 14.615 10.782 1 91.42 95 GLY A N 1
ATOM 711 C CA . GLY A 1 95 ? 21.83 13.632 11.802 1 91.42 95 GLY A CA 1
ATOM 712 C C . GLY A 1 95 ? 20.62 12.788 11.449 1 91.42 95 GLY A C 1
ATOM 713 O O . GLY A 1 95 ? 20.127 12.842 10.32 1 91.42 95 GLY A O 1
ATOM 714 N N . LEU A 1 96 ? 20.235 11.967 12.422 1 93.7 96 LEU A N 1
ATOM 715 C CA . LEU A 1 96 ? 19.162 10.994 12.243 1 93.7 96 LEU A CA 1
ATOM 716 C C . LEU A 1 96 ? 17.894 11.447 12.958 1 93.7 96 LEU A C 1
ATOM 718 O O . LEU A 1 96 ? 17.951 11.912 14.099 1 93.7 96 LEU A O 1
ATOM 722 N N . ILE A 1 97 ? 16.802 11.417 12.247 1 93.83 97 ILE A N 1
ATOM 723 C CA . ILE A 1 97 ? 15.498 11.676 12.847 1 93.83 97 ILE A CA 1
ATOM 724 C C . ILE A 1 97 ? 14.684 10.385 12.89 1 93.83 97 ILE A C 1
ATOM 726 O O . ILE A 1 97 ? 14.484 9.735 11.861 1 93.83 97 ILE A O 1
ATOM 730 N N . ARG A 1 98 ? 14.188 9.995 14.037 1 93.73 98 ARG A N 1
ATOM 731 C CA . ARG A 1 98 ? 13.367 8.801 14.209 1 93.73 98 ARG A CA 1
ATOM 732 C C . ARG A 1 98 ? 11.887 9.161 14.289 1 93.73 98 ARG A C 1
ATOM 734 O O . ARG A 1 98 ? 11.485 9.973 15.124 1 93.73 98 ARG A O 1
ATOM 741 N N . VAL A 1 99 ? 11.092 8.513 13.395 1 93.13 99 VAL A N 1
ATOM 742 C CA . VAL A 1 99 ? 9.681 8.87 13.287 1 93.13 99 VAL A CA 1
ATOM 743 C C . VAL A 1 99 ? 8.82 7.615 13.405 1 93.13 99 VAL A C 1
ATOM 745 O O . VAL A 1 99 ? 9.059 6.623 12.711 1 93.13 99 VAL A O 1
ATOM 748 N N . ASP A 1 100 ? 7.822 7.652 14.236 1 90.7 100 ASP A N 1
ATOM 749 C CA . ASP A 1 100 ? 6.77 6.642 14.304 1 90.7 100 ASP A CA 1
ATOM 750 C C . ASP A 1 100 ? 5.474 7.157 13.682 1 90.7 100 ASP A C 1
ATOM 752 O O . ASP A 1 100 ? 5.096 8.313 13.887 1 90.7 100 ASP A O 1
ATOM 756 N N . ALA A 1 101 ? 4.864 6.315 12.885 1 90.81 101 ALA A N 1
ATOM 757 C CA . ALA A 1 101 ? 3.631 6.761 12.242 1 90.81 101 ALA A CA 1
ATOM 758 C C . ALA A 1 101 ? 2.693 5.586 11.98 1 90.81 101 ALA A C 1
ATOM 760 O O . ALA A 1 101 ? 3.135 4.437 11.9 1 90.81 101 ALA A O 1
ATOM 761 N N . PRO A 1 102 ? 1.358 5.915 11.865 1 88.37 102 PRO A N 1
ATOM 762 C CA . PRO A 1 102 ? 0.435 4.866 11.426 1 88.37 102 PRO A CA 1
ATOM 763 C C . PRO A 1 102 ? 0.784 4.312 10.047 1 88.37 102 PRO A C 1
ATOM 765 O O . PRO A 1 102 ? 1.111 5.076 9.135 1 88.37 102 PRO A O 1
ATOM 768 N N . ALA A 1 103 ? 0.614 3.08 9.865 1 87.29 103 ALA A N 1
ATOM 769 C CA . ALA A 1 103 ? 1.159 2.355 8.72 1 87.29 103 ALA A CA 1
ATOM 770 C C . ALA A 1 103 ? 0.573 2.875 7.411 1 87.29 103 ALA A C 1
ATOM 772 O O . ALA A 1 103 ? 1.312 3.23 6.49 1 87.29 103 ALA A O 1
ATOM 773 N N . ALA A 1 104 ? -0.72 2.981 7.345 1 88.59 104 ALA A N 1
ATOM 774 C CA . ALA A 1 104 ? -1.356 3.315 6.073 1 88.59 104 ALA A CA 1
ATOM 775 C C . ALA A 1 104 ? -1.053 4.755 5.669 1 88.59 104 ALA A C 1
ATOM 777 O O . ALA A 1 104 ? -0.607 5.011 4.549 1 88.59 104 ALA A O 1
ATOM 778 N N . PHE A 1 105 ? -1.2 5.669 6.622 1 90.89 105 PHE A N 1
ATOM 779 C CA . PHE A 1 105 ? -0.917 7.07 6.331 1 90.89 105 PHE A CA 1
ATOM 780 C C . PHE A 1 105 ? 0.575 7.286 6.11 1 90.89 105 PHE A C 1
ATOM 782 O O . PHE A 1 105 ? 0.973 8.058 5.236 1 90.89 105 PHE A O 1
ATOM 789 N N . GLY A 1 106 ? 1.33 6.655 6.941 1 92.48 106 GLY A N 1
ATOM 790 C CA . GLY A 1 106 ? 2.778 6.735 6.831 1 92.48 106 GLY A CA 1
ATOM 791 C C . GLY A 1 106 ? 3.298 6.303 5.473 1 92.48 106 GLY A C 1
ATOM 792 O O . GLY A 1 106 ? 4.154 6.97 4.889 1 92.48 106 GLY A O 1
ATOM 793 N N . ARG A 1 107 ? 2.737 5.303 4.99 1 91.16 107 ARG A N 1
ATOM 794 C CA . ARG A 1 107 ? 3.182 4.763 3.71 1 91.16 107 ARG A CA 1
ATOM 795 C C . ARG A 1 107 ? 2.712 5.639 2.553 1 91.16 107 ARG A C 1
ATOM 797 O O . ARG A 1 107 ? 3.494 5.967 1.658 1 91.16 107 ARG A O 1
ATOM 804 N N . ARG A 1 108 ? 1.509 6.048 2.562 1 92.27 108 ARG A N 1
ATOM 805 C CA . ARG A 1 108 ? 0.882 6.667 1.398 1 92.27 108 ARG A CA 1
ATOM 806 C C . ARG A 1 108 ? 1.225 8.151 1.316 1 92.27 108 ARG A C 1
ATOM 808 O O . ARG A 1 108 ? 1.335 8.708 0.222 1 92.27 108 ARG A O 1
ATOM 815 N N . HIS A 1 109 ? 1.405 8.763 2.485 1 95 109 HIS A N 1
ATOM 816 C CA . HIS A 1 109 ? 1.529 10.215 2.454 1 95 109 HIS A CA 1
ATOM 817 C C . HIS A 1 109 ? 2.816 10.673 3.133 1 95 109 HIS A C 1
ATOM 819 O O . HIS A 1 109 ? 3.513 11.552 2.622 1 95 109 HIS A O 1
ATOM 825 N N . LEU A 1 110 ? 3.169 10.04 4.213 1 95.98 110 LEU A N 1
ATOM 826 C CA . LEU A 1 110 ? 4.314 10.518 4.98 1 95.98 110 LEU A CA 1
ATOM 827 C C . LEU A 1 110 ? 5.623 10.154 4.287 1 95.98 110 LEU A C 1
ATOM 829 O O . LEU A 1 110 ? 6.517 10.994 4.16 1 95.98 110 LEU A O 1
ATOM 833 N N . ALA A 1 111 ? 5.763 8.927 3.833 1 96.41 111 ALA A N 1
ATOM 834 C CA . ALA A 1 111 ? 7.005 8.44 3.238 1 96.41 111 ALA A CA 1
ATOM 835 C C . ALA A 1 111 ? 7.394 9.275 2.022 1 96.41 111 ALA A C 1
ATOM 837 O O . ALA A 1 111 ? 8.538 9.72 1.907 1 96.41 111 ALA A O 1
ATOM 838 N N . PRO A 1 112 ? 6.489 9.598 1.124 1 95.87 112 PRO A N 1
ATOM 839 C CA . PRO A 1 112 ? 6.854 10.459 -0.003 1 95.87 112 PRO A CA 1
ATOM 840 C C . PRO A 1 112 ? 7.317 11.845 0.44 1 95.87 112 PRO A C 1
ATOM 842 O O . PRO A 1 112 ? 8.277 12.386 -0.116 1 95.87 112 PRO A O 1
ATOM 845 N N . VAL A 1 113 ? 6.64 12.373 1.434 1 96.21 113 VAL A N 1
ATOM 846 C CA . VAL A 1 113 ? 6.979 13.71 1.91 1 96.21 113 VAL A CA 1
ATOM 847 C C . VAL A 1 113 ? 8.349 13.686 2.584 1 96.21 113 VAL A C 1
ATOM 849 O O . VAL A 1 113 ? 9.151 14.606 2.408 1 96.21 113 VAL A O 1
ATOM 852 N N . ILE A 1 114 ? 8.602 12.634 3.333 1 97.12 114 ILE A N 1
ATOM 853 C CA . ILE A 1 114 ? 9.9 12.48 3.98 1 97.12 114 ILE A CA 1
ATOM 854 C C . ILE A 1 114 ? 10.992 12.341 2.922 1 97.12 114 ILE A C 1
ATOM 856 O O . ILE A 1 114 ? 12.079 12.905 3.065 1 97.12 114 ILE A O 1
ATOM 860 N N . ALA A 1 115 ? 10.727 11.587 1.884 1 96.35 115 ALA A N 1
ATOM 861 C CA . ALA A 1 115 ? 11.697 11.433 0.804 1 96.35 115 ALA A CA 1
ATOM 862 C C . ALA A 1 115 ? 12.049 12.783 0.186 1 96.35 115 ALA A C 1
ATOM 864 O O . ALA A 1 115 ? 13.227 13.099 -0 1 96.35 115 ALA A O 1
ATOM 865 N N . ASP A 1 116 ? 11.084 13.591 -0.063 1 93.74 116 ASP A N 1
ATOM 866 C CA . ASP A 1 116 ? 11.306 14.929 -0.601 1 93.74 116 ASP A CA 1
ATOM 867 C C . ASP A 1 116 ? 12.138 15.777 0.359 1 93.74 116 ASP A C 1
ATOM 869 O O . ASP A 1 116 ? 13.019 16.525 -0.07 1 93.74 116 ASP A O 1
ATOM 873 N N . PHE A 1 117 ? 11.76 15.603 1.649 1 95.4 117 PHE A N 1
ATOM 874 C CA . PHE A 1 117 ? 12.475 16.324 2.696 1 95.4 117 PHE A CA 1
ATOM 875 C C . PHE A 1 117 ? 13.957 15.968 2.683 1 95.4 117 PHE A C 1
ATOM 877 O O . PHE A 1 117 ? 14.812 16.847 2.807 1 95.4 117 PHE A O 1
ATOM 884 N N . LEU A 1 118 ? 14.296 14.736 2.457 1 95.81 118 LEU A N 1
ATOM 885 C CA . LEU A 1 118 ? 15.673 14.255 2.503 1 95.81 118 LEU A CA 1
ATOM 886 C C . LEU A 1 118 ? 16.442 14.685 1.259 1 95.81 118 LEU A C 1
ATOM 888 O O . LEU A 1 118 ? 17.668 14.812 1.295 1 95.81 118 LEU A O 1
ATOM 892 N N . VAL A 1 119 ? 15.767 14.832 0.167 1 92.55 119 VAL A N 1
ATOM 893 C CA . VAL A 1 119 ? 16.398 15.375 -1.031 1 92.55 119 VAL A CA 1
ATOM 894 C C . VAL A 1 119 ? 16.835 16.816 -0.776 1 92.55 119 VAL A C 1
ATOM 896 O O . VAL A 1 119 ? 17.931 17.219 -1.175 1 92.55 119 VAL A O 1
ATOM 899 N N . LEU A 1 120 ? 15.993 17.588 -0.066 1 88.26 120 LEU A N 1
ATOM 900 C CA . LEU A 1 120 ? 16.248 18.994 0.229 1 88.26 120 LEU A CA 1
ATOM 901 C C . LEU A 1 120 ? 17.366 19.141 1.255 1 88.26 120 LEU A C 1
ATOM 903 O O . LEU A 1 120 ? 18.114 20.121 1.229 1 88.26 120 LEU A O 1
ATOM 907 N N . TYR A 1 121 ? 17.47 18.126 2.132 1 91.51 121 TYR A N 1
ATOM 908 C CA . TYR A 1 121 ? 18.457 18.202 3.203 1 91.51 121 TYR A CA 1
ATOM 909 C C . TYR A 1 121 ? 19.364 16.977 3.197 1 91.51 121 TYR A C 1
ATOM 911 O O . TYR A 1 121 ? 19.194 16.068 4.012 1 91.51 121 TYR A O 1
ATOM 919 N N . PRO A 1 122 ? 20.393 16.967 2.459 1 91.6 122 PRO A N 1
ATOM 920 C CA . PRO A 1 122 ? 21.235 15.791 2.224 1 91.6 122 PRO A CA 1
ATOM 921 C C . PRO A 1 122 ? 21.984 15.343 3.477 1 91.6 122 PRO A C 1
ATOM 923 O O . PRO A 1 122 ? 22.502 14.224 3.524 1 91.6 122 PRO A O 1
ATOM 926 N N . GLY A 1 123 ? 22.087 16.179 4.45 1 91.74 123 GLY A N 1
ATOM 927 C CA . GLY A 1 123 ? 22.793 15.826 5.672 1 91.74 123 GLY A CA 1
ATOM 928 C C . GLY A 1 123 ? 21.927 15.071 6.664 1 91.74 123 GLY A C 1
ATOM 929 O O . GLY A 1 123 ? 22.424 14.577 7.678 1 91.74 123 GLY A O 1
ATOM 930 N N . LEU A 1 124 ? 20.684 14.974 6.374 1 93.65 124 LEU A N 1
ATOM 931 C CA . LEU A 1 124 ? 19.749 14.35 7.303 1 93.65 124 LEU A CA 1
ATOM 932 C C . LEU A 1 124 ? 19.353 12.957 6.823 1 93.65 124 LEU A C 1
ATOM 934 O O . LEU A 1 124 ? 19.272 12.712 5.617 1 93.65 124 LEU A O 1
ATOM 938 N N . ASP A 1 125 ? 19.17 12.051 7.756 1 95.78 125 ASP A N 1
ATOM 939 C CA . ASP A 1 125 ? 18.615 10.721 7.525 1 95.78 125 ASP A CA 1
ATOM 940 C C . ASP A 1 125 ? 17.372 10.489 8.382 1 95.78 125 ASP A C 1
ATOM 942 O O . ASP A 1 125 ? 17.181 11.155 9.401 1 95.78 125 ASP A O 1
ATOM 946 N N . VAL A 1 126 ? 16.509 9.577 7.902 1 96.78 126 VAL A N 1
ATOM 947 C CA . VAL A 1 126 ? 15.273 9.347 8.643 1 96.78 126 VAL A CA 1
ATOM 948 C C . VAL A 1 126 ? 15.061 7.848 8.843 1 96.78 126 VAL A C 1
ATOM 950 O O . VAL A 1 126 ? 15.275 7.056 7.921 1 96.78 126 VAL A O 1
ATOM 953 N N . GLN A 1 127 ? 14.756 7.463 10.02 1 96.12 127 GLN A N 1
ATOM 954 C CA . GLN A 1 127 ? 14.238 6.141 10.357 1 96.12 127 GLN A CA 1
ATOM 955 C C . GLN A 1 127 ? 12.729 6.181 10.581 1 96.12 127 GLN A C 1
ATOM 957 O O . GLN A 1 127 ? 12.256 6.793 11.541 1 96.12 127 GLN A O 1
ATOM 962 N N . LEU A 1 128 ? 11.976 5.542 9.703 1 93.93 128 LEU A N 1
ATOM 963 C CA . LEU A 1 128 ? 10.517 5.562 9.733 1 93.93 128 LEU A CA 1
ATOM 964 C C . LEU A 1 128 ? 9.965 4.222 10.206 1 93.93 128 LEU A C 1
ATOM 966 O O . LEU A 1 128 ? 10.129 3.204 9.528 1 93.93 128 LEU A O 1
ATOM 970 N N . HIS A 1 129 ? 9.334 4.233 11.315 1 91.07 129 HIS A N 1
ATOM 971 C CA . HIS A 1 129 ? 8.697 3.041 11.864 1 91.07 129 HIS A CA 1
ATOM 972 C C . HIS A 1 129 ? 7.179 3.12 11.736 1 91.07 129 HIS A C 1
ATOM 974 O O . HIS A 1 129 ? 6.546 3.989 12.338 1 91.07 129 HIS A O 1
ATOM 980 N N . LEU A 1 130 ? 6.627 2.215 10.911 1 88.07 130 LEU A N 1
ATOM 981 C CA . LEU A 1 130 ? 5.192 2.202 10.648 1 88.07 130 LEU A CA 1
ATOM 982 C C . LEU A 1 130 ? 4.5 1.113 11.461 1 88.07 130 LEU A C 1
ATOM 984 O O . LEU A 1 130 ? 4.895 -0.053 11.408 1 88.07 130 LEU A O 1
ATOM 988 N N . ILE A 1 131 ? 3.485 1.497 12.164 1 78.39 131 ILE A N 1
ATOM 989 C CA . ILE A 1 131 ? 2.784 0.575 13.052 1 78.39 131 ILE A CA 1
ATOM 990 C C . ILE A 1 131 ? 1.3 0.543 12.695 1 78.39 131 ILE A C 1
ATOM 992 O O . ILE A 1 131 ? 0.74 1.547 12.248 1 78.39 131 ILE A O 1
ATOM 996 N N . ASP A 1 132 ? 0.638 -0.648 12.453 1 66.35 132 ASP A N 1
ATOM 997 C CA . ASP A 1 132 ? -0.743 -0.787 12.002 1 66.35 132 ASP A CA 1
ATOM 998 C C . ASP A 1 132 ? -1.694 0.013 12.889 1 66.35 132 ASP A C 1
ATOM 1000 O O . ASP A 1 132 ? -2.682 0.57 12.405 1 66.35 132 ASP A O 1
ATOM 1004 N N . SER A 1 133 ? -1.698 -0.446 14.227 1 56.48 133 SER A N 1
ATOM 1005 C CA . SER A 1 133 ? -2.904 -0.104 14.975 1 56.48 133 SER A CA 1
ATOM 1006 C C . SER A 1 133 ? -2.766 1.253 15.656 1 56.48 133 SER A C 1
ATOM 1008 O O . SER A 1 133 ? -1.657 1.773 15.797 1 56.48 133 SER A O 1
ATOM 1010 N N . PHE A 1 134 ? -4.053 1.886 15.729 1 50.47 134 PHE A N 1
ATOM 1011 C CA . PHE A 1 134 ? -4.358 2.957 16.67 1 50.47 134 PHE A CA 1
ATOM 1012 C C . PHE A 1 134 ? -3.73 2.678 18.031 1 50.47 134 PHE A C 1
ATOM 1014 O O . PHE A 1 134 ? -4.131 3.264 19.038 1 50.47 134 PHE A O 1
ATOM 1021 N N . VAL A 1 135 ? -2.828 1.758 18.013 1 47.94 135 VAL A N 1
ATOM 1022 C CA . VAL A 1 135 ? -2.463 1.076 19.251 1 47.94 135 VAL A CA 1
ATOM 1023 C C . VAL A 1 135 ? -1.721 2.041 20.173 1 47.94 135 VAL A C 1
ATOM 1025 O O . VAL A 1 135 ? -1.8 1.923 21.398 1 47.94 135 VAL A O 1
ATOM 1028 N N . ASP A 1 136 ? -0.843 2.756 19.616 1 54.23 136 ASP A N 1
ATOM 1029 C CA . ASP A 1 136 ? -0.092 3.504 20.62 1 54.23 136 ASP A CA 1
ATOM 1030 C C . ASP A 1 136 ? -0.532 4.965 20.659 1 54.23 136 ASP A C 1
ATOM 1032 O O . ASP A 1 136 ? 0.236 5.86 20.299 1 54.23 136 ASP A O 1
ATOM 1036 N N . MET A 1 137 ? -1.838 5.013 21.05 1 53.83 137 MET A N 1
ATOM 1037 C CA . MET A 1 137 ? -2.436 6.343 21.128 1 53.83 137 MET A CA 1
ATOM 1038 C C . MET A 1 137 ? -1.701 7.211 22.144 1 53.83 137 MET A C 1
ATOM 1040 O O . MET A 1 137 ? -1.768 8.44 22.081 1 53.83 137 MET A O 1
ATOM 1044 N N . GLY A 1 138 ? -1.036 6.477 22.978 1 56.47 138 GLY A N 1
ATOM 1045 C CA . GLY A 1 138 ? -0.455 7.228 24.079 1 56.47 138 GLY A CA 1
ATOM 1046 C C . GLY A 1 138 ? 0.983 7.639 23.829 1 56.47 138 GLY A C 1
ATOM 1047 O O . GLY A 1 138 ? 1.61 8.274 24.679 1 56.47 138 GLY A O 1
ATOM 1048 N N . GLY A 1 139 ? 1.388 7.366 22.554 1 57.66 139 GLY A N 1
ATOM 1049 C CA . GLY A 1 139 ? 2.753 7.784 22.281 1 57.66 139 GLY A CA 1
ATOM 1050 C C . GLY A 1 139 ? 3.781 7.055 23.125 1 57.66 139 GLY A C 1
ATOM 1051 O O . GLY A 1 139 ? 4.744 7.66 23.601 1 57.66 139 GLY A O 1
ATOM 1052 N N . SER A 1 140 ? 3.474 5.779 23.434 1 61.87 140 SER A N 1
ATOM 1053 C CA . SER A 1 140 ? 4.321 5.02 24.348 1 61.87 140 SER A CA 1
ATOM 1054 C C . SER A 1 140 ? 5.746 4.906 23.816 1 61.87 140 SER A C 1
ATOM 1056 O O . SER A 1 140 ? 6.685 4.684 24.584 1 61.87 140 SER A O 1
ATOM 1058 N N . ASN A 1 141 ? 5.759 5.274 22.556 1 64.86 141 ASN A N 1
ATOM 1059 C CA . ASN A 1 141 ? 7.101 5.159 21.994 1 64.86 141 ASN A CA 1
ATOM 1060 C C . ASN A 1 141 ? 7.854 6.484 22.064 1 64.86 141 ASN A C 1
ATOM 1062 O O . ASN A 1 141 ? 9.015 6.565 21.661 1 64.86 141 ASN A O 1
ATOM 1066 N N . LEU A 1 142 ? 7.101 7.426 22.675 1 63.01 142 LEU A N 1
ATOM 1067 C CA . LEU A 1 142 ? 7.744 8.727 22.818 1 63.01 142 LEU A CA 1
ATOM 1068 C C . LEU A 1 142 ? 8.902 8.655 23.808 1 63.01 142 LEU A C 1
ATOM 1070 O O . LEU A 1 142 ? 8.83 7.929 24.802 1 63.01 142 LEU A O 1
ATOM 1074 N N . GLY A 1 143 ? 10.104 8.944 23.414 1 64.5 143 GLY A N 1
ATOM 1075 C CA . GLY A 1 143 ? 11.385 8.787 24.084 1 64.5 143 GLY A CA 1
ATOM 1076 C C . GLY A 1 143 ? 12.372 7.947 23.295 1 64.5 143 GLY A C 1
ATOM 1077 O O . GLY A 1 143 ? 13.586 8.078 23.47 1 64.5 143 GLY A O 1
ATOM 1078 N N . LYS A 1 144 ? 11.669 7.203 22.55 1 79.26 144 LYS A N 1
ATOM 1079 C CA . LYS A 1 144 ? 12.533 6.364 21.726 1 79.26 144 LYS A CA 1
ATOM 1080 C C . LYS A 1 144 ? 12.637 6.91 20.305 1 79.26 144 LYS A C 1
ATOM 1082 O O . LYS A 1 144 ? 13.507 6.494 19.537 1 79.26 144 LYS A O 1
ATOM 1087 N N . VAL A 1 145 ? 11.659 7.883 20.113 1 88.19 145 VAL A N 1
ATOM 1088 C CA . VAL A 1 145 ? 11.665 8.488 18.786 1 88.19 145 VAL A CA 1
ATOM 1089 C C . VAL A 1 145 ? 11.571 10.007 18.91 1 88.19 145 VAL A C 1
ATOM 1091 O O . VAL A 1 145 ? 11.291 10.532 19.99 1 88.19 145 VAL A O 1
ATOM 1094 N N . ASP A 1 146 ? 11.919 10.672 17.832 1 89.5 146 ASP A N 1
ATOM 1095 C CA . ASP A 1 146 ? 11.96 12.132 17.833 1 89.5 146 ASP A CA 1
ATOM 1096 C C . ASP A 1 146 ? 10.579 12.72 17.553 1 89.5 146 ASP A C 1
ATOM 1098 O O . ASP A 1 146 ? 10.256 13.811 18.027 1 89.5 146 ASP A O 1
ATOM 1102 N N . LEU A 1 147 ? 9.836 12.02 16.765 1 90.32 147 LEU A N 1
ATOM 1103 C CA . LEU A 1 147 ? 8.522 12.482 16.331 1 90.32 147 LEU A CA 1
ATOM 1104 C C . LEU A 1 147 ? 7.558 11.31 16.174 1 90.32 147 LEU A C 1
ATOM 1106 O O . LEU A 1 147 ? 7.931 10.262 15.642 1 90.32 147 LEU A O 1
ATOM 1110 N N . VAL A 1 148 ? 6.341 11.48 16.712 1 89.1 148 VAL A N 1
ATOM 1111 C CA . VAL A 1 148 ? 5.3 10.469 16.558 1 89.1 148 VAL A CA 1
ATOM 1112 C C . VAL A 1 148 ? 4.093 11.074 15.843 1 89.1 148 VAL A C 1
ATOM 1114 O O . VAL A 1 148 ? 3.551 12.091 16.281 1 89.1 148 VAL A O 1
ATOM 1117 N N . LEU A 1 149 ? 3.772 10.488 14.734 1 90.47 149 LEU A N 1
ATOM 1118 C CA . LEU A 1 149 ? 2.502 10.844 14.11 1 90.47 149 LEU A CA 1
ATOM 1119 C C . LEU A 1 149 ? 1.386 9.919 14.583 1 90.47 149 LEU A C 1
ATOM 1121 O O . LEU A 1 149 ? 1.58 8.705 14.679 1 90.47 149 LEU A O 1
ATOM 1125 N N . ARG A 1 150 ? 0.25 10.564 14.762 1 86.44 150 ARG A N 1
ATOM 1126 C CA . ARG A 1 150 ? -0.915 9.811 15.218 1 86.44 150 ARG A CA 1
ATOM 1127 C C . ARG A 1 150 ? -2.169 10.233 14.461 1 86.44 150 ARG A C 1
ATOM 1129 O O . ARG A 1 150 ? -2.348 11.413 14.153 1 86.44 150 ARG A O 1
ATOM 1136 N N . ALA A 1 151 ? -2.926 9.202 14.229 1 84.64 151 ALA A N 1
ATOM 1137 C CA . ALA A 1 151 ? -4.249 9.446 13.662 1 84.64 151 ALA A CA 1
ATOM 1138 C C . ALA A 1 151 ? -5.346 9.14 14.677 1 84.64 151 ALA A C 1
ATOM 1140 O O . ALA A 1 151 ? -5.323 8.093 15.329 1 84.64 151 ALA A O 1
ATOM 1141 N N . GLY A 1 152 ? -6.248 10.032 14.87 1 80.61 152 GLY A N 1
ATOM 1142 C CA . GLY A 1 152 ? -7.355 9.787 15.781 1 80.61 152 GLY A CA 1
ATOM 1143 C C . GLY A 1 152 ? -7.439 10.803 16.905 1 80.61 152 GLY A C 1
ATOM 1144 O O . GLY A 1 152 ? -7.075 11.967 16.725 1 80.61 152 GLY A O 1
ATOM 1145 N N . GLN A 1 153 ? -8.002 10.304 18.03 1 74.26 153 GLN A N 1
ATOM 1146 C CA . GLN A 1 153 ? -8.217 11.168 19.186 1 74.26 153 GLN A CA 1
ATOM 1147 C C . GLN A 1 153 ? -6.922 11.375 19.966 1 74.26 153 GLN A C 1
ATOM 1149 O O . GLN A 1 153 ? -6.144 10.436 20.149 1 74.26 153 GLN A O 1
ATOM 1154 N N . LEU A 1 154 ? -6.636 12.635 20.19 1 69.64 154 LEU A N 1
ATOM 1155 C CA . LEU A 1 154 ? -5.468 12.948 21.006 1 69.64 154 LEU A CA 1
ATOM 1156 C C . LEU A 1 154 ? -5.722 12.61 22.471 1 69.64 154 LEU A C 1
ATOM 1158 O O . LEU A 1 154 ? -6.738 13.016 23.039 1 69.64 154 LEU A O 1
ATOM 1162 N N . ALA A 1 155 ? -4.979 11.569 22.918 1 59.87 155 ALA A N 1
ATOM 1163 C CA . ALA A 1 155 ? -5.077 11.318 24.354 1 59.87 155 ALA A CA 1
ATOM 1164 C C . ALA A 1 155 ? -4.375 12.414 25.151 1 59.87 155 ALA A C 1
ATOM 1166 O O . ALA A 1 155 ? -3.49 13.098 24.631 1 59.87 155 ALA A O 1
ATOM 1167 N N . ASP A 1 156 ? -4.955 12.825 26.233 1 58.53 156 ASP A N 1
ATOM 1168 C CA . ASP A 1 156 ? -4.417 13.81 27.167 1 58.53 156 ASP A CA 1
ATOM 1169 C C . ASP A 1 156 ? -2.973 13.479 27.541 1 58.53 156 ASP A C 1
ATOM 1171 O O . ASP A 1 156 ? -2.718 12.502 28.248 1 58.53 156 ASP A O 1
ATOM 1175 N N . THR A 1 157 ? -2.053 13.819 26.605 1 60.02 157 THR A N 1
ATOM 1176 C CA . THR A 1 157 ? -0.686 13.458 26.962 1 60.02 157 THR A CA 1
ATOM 1177 C C . THR A 1 157 ? 0.139 14.703 27.273 1 60.02 157 THR A C 1
ATOM 1179 O O . THR A 1 157 ? -0.287 15.824 26.985 1 60.02 157 THR A O 1
ATOM 1182 N N . ARG A 1 158 ? 1.198 14.648 28.14 1 65.61 158 ARG A N 1
ATOM 1183 C CA . ARG A 1 158 ? 2.241 15.631 28.412 1 65.61 158 ARG A CA 1
ATOM 1184 C C . ARG A 1 158 ? 3.012 15.977 27.142 1 65.61 158 ARG A C 1
ATOM 1186 O O . ARG A 1 158 ? 4.002 16.71 27.191 1 65.61 158 ARG A O 1
ATOM 1193 N N . LEU A 1 159 ? 2.414 15.54 26.014 1 76.07 159 LEU A N 1
ATOM 1194 C CA . LEU A 1 159 ? 3.098 15.742 24.741 1 76.07 159 LEU A CA 1
ATOM 1195 C C . LEU A 1 159 ? 2.564 16.978 24.027 1 76.07 159 LEU A C 1
ATOM 1197 O O . LEU A 1 159 ? 1.421 17.385 24.251 1 76.07 159 LEU A O 1
ATOM 1201 N N . VAL A 1 160 ? 3.51 17.674 23.389 1 83.21 160 VAL A N 1
ATOM 1202 C CA . VAL A 1 160 ? 3.097 18.759 22.504 1 83.21 160 VAL A CA 1
ATOM 1203 C C . VAL A 1 160 ? 2.513 18.181 21.217 1 83.21 160 VAL A C 1
ATOM 1205 O O . VAL A 1 160 ? 3.209 17.493 20.466 1 83.21 160 VAL A O 1
ATOM 1208 N N . ALA A 1 161 ? 1.267 18.407 21.042 1 86.68 161 ALA A N 1
ATOM 1209 C CA . ALA A 1 161 ? 0.575 17.92 19.852 1 86.68 161 ALA A CA 1
ATOM 1210 C C . ALA A 1 161 ? 0.392 19.037 18.828 1 86.68 161 ALA A C 1
ATOM 1212 O O . ALA A 1 161 ? -0.112 20.113 19.158 1 86.68 161 ALA A O 1
ATOM 1213 N N . THR A 1 162 ? 0.847 18.817 17.609 1 88.1 162 THR A N 1
ATOM 1214 C CA . THR A 1 162 ? 0.653 19.742 16.498 1 88.1 162 THR A CA 1
ATOM 1215 C C . THR A 1 162 ? -0.272 19.136 15.446 1 88.1 162 THR A C 1
ATOM 1217 O O . THR A 1 162 ? 0.028 18.083 14.88 1 88.1 162 THR A O 1
ATOM 1220 N N . PRO A 1 163 ? -1.342 19.821 15.198 1 89.09 163 PRO A N 1
ATOM 1221 C CA . PRO A 1 163 ? -2.217 19.302 14.144 1 89.09 163 PRO A CA 1
ATOM 1222 C C . PRO A 1 163 ? -1.587 19.392 12.756 1 89.09 163 PRO A C 1
ATOM 1224 O O . PRO A 1 163 ? -1.018 20.427 12.399 1 89.09 163 PRO A O 1
ATOM 1227 N N . LEU A 1 164 ? -1.685 18.295 11.989 1 91.66 164 LEU A N 1
ATOM 1228 C CA . LEU A 1 164 ? -1.114 18.271 10.647 1 91.66 164 LEU A CA 1
ATOM 1229 C C . LEU A 1 164 ? -2.212 18.242 9.589 1 91.66 164 LEU A C 1
ATOM 1231 O O . LEU A 1 164 ? -2.082 18.871 8.536 1 91.66 164 LEU A O 1
ATOM 1235 N N . ALA A 1 165 ? -3.244 17.461 9.857 1 92.42 165 ALA A N 1
ATOM 1236 C CA . ALA A 1 165 ? -4.3 17.323 8.857 1 92.42 165 ALA A CA 1
ATOM 1237 C C . ALA A 1 165 ? -5.631 16.964 9.512 1 92.42 165 ALA A C 1
ATOM 1239 O O . ALA A 1 165 ? -5.668 16.201 10.48 1 92.42 165 ALA A O 1
ATOM 1240 N N . SER A 1 166 ? -6.668 17.534 8.916 1 90.88 166 SER A N 1
ATOM 1241 C CA . SER A 1 166 ? -8.007 17.115 9.316 1 90.88 166 SER A CA 1
ATOM 1242 C C . SER A 1 166 ? -8.359 15.752 8.728 1 90.88 166 SER A C 1
ATOM 1244 O O . SER A 1 166 ? -7.703 15.286 7.793 1 90.88 166 SER A O 1
ATOM 1246 N N . MET A 1 167 ? -9.338 15.153 9.359 1 92.1 167 MET A N 1
ATOM 1247 C CA . MET A 1 167 ? -9.815 13.86 8.877 1 92.1 167 MET A CA 1
ATOM 1248 C C . MET A 1 167 ? -11.243 13.968 8.353 1 92.1 167 MET A C 1
ATOM 1250 O O . MET A 1 167 ? -12.137 14.429 9.065 1 92.1 167 MET A O 1
ATOM 1254 N N . VAL A 1 168 ? -11.387 13.687 7.104 1 94.4 168 VAL A N 1
ATOM 1255 C CA . VAL A 1 168 ? -12.7 13.636 6.469 1 94.4 168 VAL A CA 1
ATOM 1256 C C . VAL A 1 168 ? -12.971 12.224 5.955 1 94.4 168 VAL A C 1
ATOM 1258 O O . VAL A 1 168 ? -12.063 11.551 5.461 1 94.4 168 VAL A O 1
ATOM 1261 N N . ARG A 1 169 ? -14.183 11.777 6.144 1 95.7 169 ARG A N 1
ATOM 1262 C CA . ARG A 1 169 ? -14.58 10.457 5.664 1 95.7 169 ARG A CA 1
ATOM 1263 C C . ARG A 1 169 ? -15.711 10.561 4.646 1 95.7 169 ARG A C 1
ATOM 1265 O O . ARG A 1 169 ? -16.564 11.445 4.747 1 95.7 169 ARG A O 1
ATOM 1272 N N . ILE A 1 170 ? -15.679 9.621 3.721 1 96.6 170 ILE A N 1
ATOM 1273 C CA . ILE A 1 170 ? -16.646 9.683 2.631 1 96.6 170 ILE A CA 1
ATOM 1274 C C . ILE A 1 170 ? -17.115 8.274 2.277 1 96.6 170 ILE A C 1
ATOM 1276 O O . ILE A 1 170 ? -16.318 7.333 2.259 1 96.6 170 ILE A O 1
ATOM 1280 N N . ALA A 1 171 ? -18.419 8.148 2.073 1 98.01 171 ALA A N 1
ATOM 1281 C CA . ALA A 1 171 ? -18.945 6.919 1.484 1 98.01 171 ALA A CA 1
ATOM 1282 C C . ALA A 1 171 ? -18.755 6.912 -0.03 1 98.01 171 ALA A C 1
ATOM 1284 O O . ALA A 1 171 ? -18.942 7.936 -0.69 1 98.01 171 ALA A O 1
ATOM 1285 N N . CYS A 1 172 ? -18.348 5.759 -0.549 1 98.46 172 CYS A N 1
ATOM 1286 C CA . CYS A 1 172 ? -18.112 5.707 -1.988 1 98.46 172 CYS A CA 1
ATOM 1287 C C . CYS A 1 172 ? -18.321 4.296 -2.524 1 98.46 172 CYS A C 1
ATOM 1289 O O . CYS A 1 172 ? -18.308 3.329 -1.761 1 98.46 172 CYS A O 1
ATOM 1291 N N . ALA A 1 173 ? -18.522 4.172 -3.766 1 98.62 173 ALA A N 1
ATOM 1292 C CA . ALA A 1 173 ? -18.722 2.914 -4.48 1 98.62 173 ALA A CA 1
ATOM 1293 C C . ALA A 1 173 ? -18.326 3.047 -5.947 1 98.62 173 ALA A C 1
ATOM 1295 O O . ALA A 1 173 ? -18.212 4.16 -6.467 1 98.62 173 ALA A O 1
ATOM 1296 N N . SER A 1 174 ? -18.104 1.919 -6.557 1 98.54 174 SER A N 1
ATOM 1297 C CA . SER A 1 174 ? -17.781 1.933 -7.98 1 98.54 174 SER A CA 1
ATOM 1298 C C . SER A 1 174 ? -18.996 2.314 -8.819 1 98.54 174 SER A C 1
ATOM 1300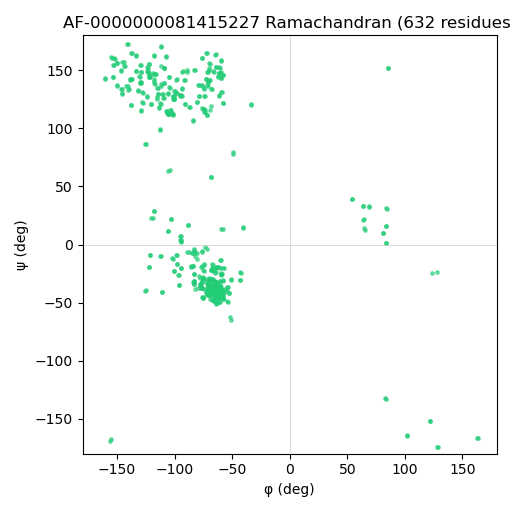 O O . SER A 1 174 ? -20.136 2.062 -8.422 1 98.54 174 SER A O 1
ATOM 1302 N N . PRO A 1 175 ? -18.723 2.908 -9.963 1 97.96 175 PRO A N 1
ATOM 1303 C CA . PRO A 1 175 ? -19.835 3.172 -10.879 1 97.96 175 PRO A CA 1
ATOM 1304 C C . PRO A 1 175 ? -20.619 1.911 -11.235 1 97.96 175 PRO A C 1
ATOM 1306 O O . PRO A 1 175 ? -21.85 1.944 -11.304 1 97.96 175 PRO A O 1
ATOM 1309 N N . ASP A 1 176 ? -19.96 0.838 -11.403 1 96.59 176 ASP A N 1
ATOM 1310 C CA . ASP A 1 176 ? -20.599 -0.421 -11.772 1 96.59 176 ASP A CA 1
ATOM 1311 C C . ASP A 1 176 ? -21.559 -0.889 -10.68 1 96.59 176 ASP A C 1
ATOM 1313 O O . ASP A 1 176 ? -22.656 -1.369 -10.975 1 96.59 176 ASP A O 1
ATOM 1317 N N . TYR A 1 177 ? -21.126 -0.774 -9.507 1 97.51 177 TYR A N 1
ATOM 1318 C CA . TYR A 1 177 ? -21.999 -1.165 -8.405 1 97.51 177 TYR A CA 1
ATOM 1319 C C . TYR A 1 177 ? -23.275 -0.332 -8.399 1 97.51 177 TYR A C 1
ATOM 1321 O O . TYR A 1 177 ? -24.375 -0.871 -8.255 1 97.51 177 TYR A O 1
ATOM 1329 N N . LEU A 1 178 ? -23.118 0.974 -8.481 1 97.72 178 LEU A N 1
ATOM 1330 C CA . LEU A 1 178 ? -24.253 1.886 -8.398 1 97.72 178 LEU A CA 1
ATOM 1331 C C . LEU A 1 178 ? -25.196 1.69 -9.581 1 97.72 178 LEU A C 1
ATOM 1333 O O . LEU A 1 178 ? -26.411 1.848 -9.445 1 97.72 178 LEU A O 1
ATOM 1337 N N . LYS A 1 179 ? -24.612 1.315 -10.7 1 96.92 179 LYS A N 1
ATOM 1338 C CA . LYS A 1 179 ? -25.444 1.01 -11.86 1 96.92 179 LYS A CA 1
ATOM 1339 C C . LYS A 1 179 ? -26.276 -0.247 -11.626 1 96.92 179 LYS A C 1
ATOM 1341 O O . LYS A 1 179 ? -27.453 -0.296 -11.99 1 96.92 179 LYS A O 1
ATOM 1346 N N . ARG A 1 180 ? -25.751 -1.186 -10.997 1 95.91 180 ARG A N 1
ATOM 1347 C CA . ARG A 1 180 ? -26.394 -2.48 -10.793 1 95.91 180 ARG A CA 1
ATOM 1348 C C . ARG A 1 180 ? -27.373 -2.427 -9.625 1 95.91 180 ARG A C 1
ATOM 1350 O O . ARG A 1 180 ? -28.458 -3.008 -9.69 1 95.91 180 ARG A O 1
ATOM 1357 N N . ARG A 1 181 ? -27.042 -1.722 -8.581 1 95.89 181 ARG A N 1
ATOM 1358 C CA . ARG A 1 181 ? -27.791 -1.809 -7.332 1 95.89 181 ARG A CA 1
ATOM 1359 C C . ARG A 1 181 ? -28.533 -0.507 -7.048 1 95.89 181 ARG A C 1
ATOM 1361 O O . ARG A 1 181 ? -29.334 -0.434 -6.114 1 95.89 181 ARG A O 1
ATOM 1368 N N . GLY A 1 182 ? -28.23 0.565 -7.852 1 96.32 182 GLY A N 1
ATOM 1369 C CA . GLY A 1 182 ? -28.795 1.875 -7.569 1 96.32 182 GLY A CA 1
ATOM 1370 C C . GLY A 1 182 ? -27.991 2.665 -6.553 1 96.32 182 GLY A C 1
ATOM 1371 O O . GLY A 1 182 ? -27.362 2.085 -5.666 1 96.32 182 GLY A O 1
ATOM 1372 N N . ALA A 1 183 ? -28.049 3.934 -6.641 1 96.25 183 ALA A N 1
ATOM 1373 C CA . ALA A 1 183 ? -27.356 4.81 -5.7 1 96.25 183 ALA A CA 1
ATOM 1374 C C . ALA A 1 183 ? -28.275 5.22 -4.553 1 96.25 183 ALA A C 1
ATOM 1376 O O . ALA A 1 183 ? -29.382 5.712 -4.782 1 96.25 183 ALA A O 1
ATOM 1377 N N . PRO A 1 184 ? -27.815 5.016 -3.384 1 96.7 184 PRO A N 1
ATOM 1378 C CA . PRO A 1 184 ? -28.629 5.527 -2.279 1 96.7 184 PRO A CA 1
ATOM 1379 C C . PRO A 1 184 ? -28.646 7.053 -2.216 1 96.7 184 PRO A C 1
ATOM 1381 O O . PRO A 1 184 ? -27.609 7.694 -2.403 1 96.7 184 PRO A O 1
ATOM 1384 N N . SER A 1 185 ? -29.756 7.612 -1.906 1 93.38 185 SER A N 1
ATOM 1385 C CA . SER A 1 185 ? -29.906 9.063 -1.853 1 93.38 185 SER A CA 1
ATOM 1386 C C . SER A 1 185 ? -29.683 9.591 -0.44 1 93.38 185 SER A C 1
ATOM 1388 O O . SER A 1 185 ? -29.458 10.788 -0.248 1 93.38 185 SER A O 1
ATOM 1390 N N . ASP A 1 186 ? -29.836 8.641 0.489 1 94.19 186 ASP A N 1
ATOM 1391 C CA . ASP A 1 186 ? -29.63 8.998 1.889 1 94.19 186 ASP A CA 1
ATOM 1392 C C . ASP A 1 186 ? -28.966 7.856 2.655 1 94.19 186 ASP A C 1
ATOM 1394 O O . ASP A 1 186 ? -29.143 6.685 2.311 1 94.19 186 ASP A O 1
ATOM 1398 N N . PRO A 1 187 ? -28.235 8.232 3.743 1 96.24 187 PRO A N 1
ATOM 1399 C CA . PRO A 1 187 ? -27.508 7.213 4.503 1 96.24 187 PRO A CA 1
ATOM 1400 C C . PRO A 1 187 ? -28.426 6.132 5.069 1 96.24 187 PRO A C 1
ATOM 1402 O O . PRO A 1 187 ? -28.002 4.986 5.243 1 96.24 187 PRO A O 1
ATOM 1405 N N . ALA A 1 188 ? -29.67 6.403 5.293 1 95.36 188 ALA A N 1
ATOM 1406 C CA . ALA A 1 188 ? -30.603 5.436 5.864 1 95.36 188 ALA A CA 1
ATOM 1407 C C . ALA A 1 188 ? -30.848 4.276 4.903 1 95.36 188 ALA A C 1
ATOM 1409 O O . ALA A 1 188 ? -31.289 3.201 5.317 1 95.36 188 ALA A O 1
ATOM 1410 N N . GLN A 1 189 ? -30.564 4.463 3.606 1 97.05 189 GLN A N 1
ATOM 1411 C CA . GLN A 1 189 ? -30.776 3.449 2.579 1 97.05 189 GLN A CA 1
ATOM 1412 C C . GLN A 1 189 ? -29.605 2.471 2.523 1 97.05 189 GLN A C 1
ATOM 1414 O O . GLN A 1 189 ? -29.661 1.468 1.808 1 97.05 189 GLN A O 1
ATOM 1419 N N . LEU A 1 190 ? -28.544 2.705 3.317 1 97.46 190 LEU A N 1
ATOM 1420 C CA . LEU A 1 190 ? -27.355 1.86 3.276 1 97.46 190 LEU A CA 1
ATOM 1421 C C . LEU A 1 190 ? -27.681 0.441 3.729 1 97.46 190 LEU A C 1
ATOM 1423 O O . LEU A 1 190 ? -27.02 -0.515 3.316 1 97.46 190 LEU A O 1
ATOM 1427 N N . GLY A 1 191 ? -28.706 0.296 4.498 1 96.75 191 GLY A N 1
ATOM 1428 C CA . GLY A 1 191 ? -29.12 -1.015 4.971 1 96.75 191 GLY A CA 1
ATOM 1429 C C . GLY A 1 191 ? -29.536 -1.95 3.85 1 96.75 191 GLY A C 1
ATOM 1430 O O . GLY A 1 191 ? -29.529 -3.171 4.019 1 96.75 191 GLY A O 1
ATOM 1431 N N . GLU A 1 192 ? -29.854 -1.441 2.709 1 96.68 192 GLU A N 1
ATOM 1432 C CA . GLU A 1 192 ? -30.302 -2.223 1.56 1 96.68 192 GLU A CA 1
ATOM 1433 C C . GLU A 1 192 ? -29.14 -2.543 0.623 1 96.68 192 GLU A C 1
ATOM 1435 O O . GLU A 1 192 ? -29.338 -3.134 -0.44 1 96.68 192 GLU A O 1
ATOM 1440 N N . HIS A 1 193 ? -27.992 -2.159 1.027 1 97.7 193 HIS A N 1
ATOM 1441 C CA . HIS A 1 193 ? -26.826 -2.307 0.164 1 97.7 193 HIS A CA 1
ATOM 1442 C C . HIS A 1 193 ? -25.79 -3.235 0.789 1 97.7 193 HIS A C 1
ATOM 1444 O O . HIS A 1 193 ? -25.89 -3.577 1.97 1 97.7 193 HIS A O 1
ATOM 1450 N N . ASP A 1 194 ? -24.863 -3.72 -0.053 1 97.48 194 ASP A N 1
ATOM 1451 C CA . ASP A 1 194 ? -23.674 -4.428 0.412 1 97.48 194 ASP A CA 1
ATOM 1452 C C . ASP A 1 194 ? -22.576 -3.449 0.82 1 97.48 194 ASP A C 1
ATOM 1454 O O . ASP A 1 194 ? -22.54 -2.314 0.341 1 97.48 194 ASP A O 1
ATOM 1458 N N . GLY A 1 195 ? -21.805 -3.923 1.76 1 97.54 195 GLY A N 1
ATOM 1459 C CA . GLY A 1 195 ? -20.777 -3.019 2.249 1 97.54 195 GLY A CA 1
ATOM 1460 C C . GLY A 1 195 ? -19.435 -3.696 2.453 1 97.54 195 GLY A C 1
ATOM 1461 O O . GLY A 1 195 ? -19.312 -4.91 2.273 1 97.54 195 GLY A O 1
ATOM 1462 N N . LEU A 1 196 ? -18.459 -2.92 2.586 1 97.79 196 LEU A N 1
ATOM 1463 C CA . LEU A 1 196 ? -17.102 -3.269 2.993 1 97.79 196 LEU A CA 1
ATOM 1464 C C . LEU A 1 196 ? -16.755 -2.628 4.332 1 97.79 196 LEU A C 1
ATOM 1466 O O . LEU A 1 196 ? -16.876 -1.411 4.493 1 97.79 196 LEU A O 1
ATOM 1470 N N . ASP A 1 197 ? -16.327 -3.411 5.248 1 94.81 197 ASP A N 1
ATOM 1471 C CA . ASP A 1 197 ? -16.23 -2.841 6.588 1 94.81 197 ASP A CA 1
ATOM 1472 C C . ASP A 1 197 ? -14.976 -3.335 7.305 1 94.81 197 ASP A C 1
ATOM 1474 O O . ASP A 1 197 ? -14.266 -4.206 6.798 1 94.81 197 ASP A O 1
ATOM 1478 N N . TRP A 1 198 ? -14.779 -2.739 8.414 1 90.86 198 TRP A N 1
ATOM 1479 C CA . TRP A 1 198 ? -13.618 -3.055 9.24 1 90.86 198 TRP A CA 1
ATOM 1480 C C . TRP A 1 198 ? -13.818 -4.375 9.977 1 90.86 198 TRP A C 1
ATOM 1482 O O . TRP A 1 198 ? -14.918 -4.669 10.45 1 90.86 198 TRP A O 1
ATOM 1492 N N . GLU A 1 199 ? -12.731 -5.033 9.914 1 86.56 199 GLU A N 1
ATOM 1493 C CA . GLU A 1 199 ? -12.654 -6.173 10.822 1 86.56 199 GLU A CA 1
ATOM 1494 C C . GLU A 1 199 ? -11.933 -5.802 12.114 1 86.56 199 GLU A C 1
ATOM 1496 O O . GLU A 1 199 ? -10.81 -5.293 12.081 1 86.56 199 GLU A O 1
ATOM 1501 N N . GLY A 1 200 ? -12.556 -6.092 13.216 1 78.04 200 GLY A N 1
ATOM 1502 C CA . GLY A 1 200 ? -11.97 -5.705 14.489 1 78.04 200 GLY A CA 1
ATOM 1503 C C . GLY A 1 200 ? -12.273 -4.269 14.873 1 78.04 200 GLY A C 1
ATOM 1504 O O . GLY A 1 200 ? -13.419 -3.824 14.78 1 78.04 200 GLY A O 1
ATOM 1505 N N . LEU A 1 201 ? -11.201 -3.547 15.298 1 71.3 201 LEU A N 1
ATOM 1506 C CA . LEU A 1 201 ? -11.389 -2.176 15.759 1 71.3 201 LEU A CA 1
ATOM 1507 C C . LEU A 1 201 ? -11.647 -1.238 14.585 1 71.3 201 LEU A C 1
ATOM 1509 O O . LEU A 1 201 ? -10.834 -1.153 13.662 1 71.3 201 LEU A O 1
ATOM 1513 N N . ALA A 1 202 ? -12.815 -0.73 14.64 1 78.43 202 ALA A N 1
ATOM 1514 C CA . ALA A 1 202 ? -13.214 0.243 13.626 1 78.43 202 ALA A CA 1
ATOM 1515 C C . ALA A 1 202 ? -12.927 1.668 14.089 1 78.43 202 ALA A C 1
ATOM 1517 O O . ALA A 1 202 ? -12.963 1.957 15.287 1 78.43 202 ALA A O 1
ATOM 1518 N N . PRO A 1 203 ? -12.639 2.497 13.123 1 82.42 203 PRO A N 1
ATOM 1519 C CA . PRO A 1 203 ? -12.548 3.911 13.496 1 82.42 203 PRO A CA 1
ATOM 1520 C C . PRO A 1 203 ? -13.837 4.44 14.122 1 82.42 203 PRO A C 1
ATOM 1522 O O . PRO A 1 203 ? -14.933 4.049 13.712 1 82.42 203 PRO A O 1
ATOM 1525 N N . PRO A 1 204 ? -13.708 5.325 15.045 1 82.92 204 PRO A N 1
ATOM 1526 C CA . PRO A 1 204 ? -14.87 5.805 15.796 1 82.92 204 PRO A CA 1
ATOM 1527 C C . PRO A 1 204 ? -15.935 6.432 14.899 1 82.92 204 PRO A C 1
ATOM 1529 O O . PRO A 1 204 ? -17.123 6.404 15.232 1 82.92 204 PRO A O 1
ATOM 1532 N N . PHE A 1 205 ? -15.591 6.918 13.792 1 90.43 205 PHE A N 1
ATOM 1533 C CA . PHE A 1 205 ? -16.554 7.648 12.977 1 90.43 205 PHE A CA 1
ATOM 1534 C C . PHE A 1 205 ? -16.989 6.815 11.777 1 90.43 205 PHE A C 1
ATOM 1536 O O . PHE A 1 205 ? -17.693 7.31 10.894 1 90.43 205 PHE A O 1
ATOM 1543 N N . ALA A 1 206 ? -16.626 5.564 11.813 1 92.25 206 ALA A N 1
ATOM 1544 C CA . ALA A 1 206 ? -17.043 4.691 10.719 1 92.25 206 ALA A CA 1
ATOM 1545 C C . ALA A 1 206 ? -18.564 4.601 10.638 1 92.25 206 ALA A C 1
ATOM 1547 O O . ALA A 1 206 ? -19.235 4.389 11.651 1 92.25 206 ALA A O 1
ATOM 1548 N N . TRP A 1 207 ? -19.129 4.832 9.484 1 96.42 207 TRP A N 1
ATOM 1549 C CA . TRP A 1 207 ? -20.532 4.699 9.105 1 96.42 207 TRP A CA 1
ATOM 1550 C C . TRP A 1 207 ? -21.402 5.677 9.888 1 96.42 207 TRP A C 1
ATOM 1552 O O . TRP A 1 207 ? -22.594 5.432 10.091 1 96.42 207 TRP A O 1
ATOM 1562 N N . ARG A 1 208 ? -20.739 6.727 10.393 1 95.86 208 ARG A N 1
ATOM 1563 C CA . ARG A 1 208 ? -21.5 7.789 11.043 1 95.86 208 ARG A CA 1
ATOM 1564 C C . ARG A 1 208 ? -21.697 8.974 10.105 1 95.86 208 ARG A C 1
ATOM 1566 O O . ARG A 1 208 ? -20.751 9.423 9.454 1 95.86 208 ARG A O 1
ATOM 1573 N N . PHE A 1 209 ? -22.959 9.422 10.044 1 95.66 209 PHE A N 1
ATOM 1574 C CA . PHE A 1 209 ? -23.326 10.516 9.153 1 95.66 209 PHE A CA 1
ATOM 1575 C C . PHE A 1 209 ? -24.099 11.592 9.907 1 95.66 209 PHE A C 1
ATOM 1577 O O . PHE A 1 209 ? -24.921 11.283 10.771 1 95.66 209 PHE A O 1
ATOM 1584 N N . GLU A 1 210 ? -23.783 12.751 9.592 1 90.97 210 GLU A N 1
ATOM 1585 C CA . GLU A 1 210 ? -24.522 13.849 10.208 1 90.97 210 GLU A CA 1
ATOM 1586 C C . GLU A 1 210 ? -25.907 14.001 9.585 1 90.97 210 GLU A C 1
ATOM 1588 O O . GLU A 1 210 ? -26.031 14.189 8.373 1 90.97 210 GLU A O 1
ATOM 1593 N N . GLN A 1 211 ? -26.898 13.792 10.41 1 86.43 211 GLN A N 1
ATOM 1594 C CA . GLN A 1 211 ? -28.292 14.049 10.061 1 86.43 211 GLN A CA 1
ATOM 1595 C C . GLN A 1 211 ? -28.965 14.937 11.102 1 86.43 211 GLN A C 1
ATOM 1597 O O . GLN A 1 211 ? -29.021 14.586 12.283 1 86.43 211 GLN A O 1
ATOM 1602 N N . ASP A 1 212 ? -29.473 16.073 10.635 1 85.22 212 ASP A N 1
ATOM 1603 C CA . ASP A 1 212 ? -30.152 17.025 11.509 1 85.22 212 ASP A CA 1
ATOM 1604 C C . ASP A 1 212 ? -29.263 17.418 12.687 1 85.22 212 ASP A C 1
ATOM 1606 O O . ASP A 1 212 ? -29.71 17.417 13.836 1 85.22 212 ASP A O 1
ATOM 1610 N N . GLY A 1 213 ? -27.99 17.584 12.417 1 83.65 213 GLY A N 1
ATOM 1611 C CA . GLY A 1 213 ? -27.045 18.084 13.403 1 83.65 213 GLY A CA 1
ATOM 1612 C C . GLY A 1 213 ? -26.519 17.002 14.328 1 83.65 213 GLY A C 1
ATOM 1613 O O . GLY A 1 213 ? -25.744 17.284 15.244 1 83.65 213 GLY A O 1
ATOM 1614 N N . GLN A 1 214 ? -26.974 15.765 14.084 1 90.09 214 GLN A N 1
ATOM 1615 C CA . GLN A 1 214 ? -26.541 14.661 14.935 1 90.09 214 GLN A CA 1
ATOM 1616 C C . GLN A 1 214 ? -25.862 13.568 14.115 1 90.09 214 GLN A C 1
ATOM 1618 O O . GLN A 1 214 ? -26.258 13.302 12.978 1 90.09 214 GLN A O 1
ATOM 1623 N N . MET A 1 215 ? -24.84 13.023 14.824 1 91.28 215 MET A N 1
ATOM 1624 C CA . MET A 1 215 ? -24.184 11.894 14.171 1 91.28 215 MET A CA 1
ATOM 1625 C C . MET A 1 215 ? -24.989 10.613 14.362 1 91.28 215 MET A C 1
ATOM 1627 O O . MET A 1 215 ? -25.27 10.214 15.493 1 91.28 215 MET A O 1
ATOM 1631 N N . GLN A 1 216 ? -25.376 9.978 13.216 1 94.85 216 GLN A N 1
ATOM 1632 C CA . GLN A 1 216 ? -26.153 8.744 13.256 1 94.85 216 GLN A CA 1
ATOM 1633 C C . GLN A 1 216 ? -25.422 7.609 12.544 1 94.85 216 GLN A C 1
ATOM 1635 O O . GLN A 1 216 ? -24.772 7.829 11.52 1 94.85 216 GLN A O 1
ATOM 1640 N N . LEU A 1 217 ? -25.609 6.413 13.111 1 95.23 217 LEU A N 1
ATOM 1641 C CA . LEU A 1 217 ? -24.982 5.224 12.544 1 95.23 217 LEU A CA 1
ATOM 1642 C C . LEU A 1 217 ? -25.864 4.608 11.463 1 95.23 217 LEU A C 1
ATOM 1644 O O . LEU A 1 217 ? -27.028 4.286 11.714 1 95.23 217 LEU A O 1
ATOM 1648 N N . HIS A 1 218 ? -25.448 4.508 10.197 1 96.42 218 HIS A N 1
ATOM 1649 C CA . HIS A 1 218 ? -26.06 3.798 9.079 1 96.42 218 HIS A CA 1
ATOM 1650 C C . HIS A 1 218 ? -25.05 2.894 8.381 1 96.42 218 HIS A C 1
ATOM 1652 O O . HIS A 1 218 ? -24.079 3.378 7.794 1 96.42 218 HIS A O 1
ATOM 1658 N N . ARG A 1 219 ? -25.27 1.611 8.423 1 94.78 219 ARG A N 1
ATOM 1659 C CA . ARG A 1 219 ? -24.311 0.691 7.82 1 94.78 219 ARG A CA 1
ATOM 1660 C C . ARG A 1 219 ? -25.011 -0.302 6.898 1 94.78 219 ARG A C 1
ATOM 1662 O O . ARG A 1 219 ? -26.197 -0.589 7.071 1 94.78 219 ARG A O 1
ATOM 1669 N N . PRO A 1 220 ? -24.253 -0.807 5.923 1 95.91 220 PRO A N 1
ATOM 1670 C CA . PRO A 1 220 ? -24.796 -1.877 5.083 1 95.91 220 PRO A CA 1
ATOM 1671 C C . PRO A 1 220 ? -25.138 -3.135 5.878 1 95.91 220 PRO A C 1
ATOM 1673 O O . PRO A 1 220 ? -24.471 -3.445 6.868 1 95.91 220 PRO A O 1
ATOM 1676 N N . ALA A 1 221 ? -26.139 -3.789 5.411 1 93.25 221 ALA A N 1
ATOM 1677 C CA . ALA A 1 221 ? -26.623 -4.968 6.124 1 93.25 221 ALA A CA 1
ATOM 1678 C C . ALA A 1 221 ? -25.723 -6.173 5.867 1 93.25 221 ALA A C 1
ATOM 1680 O O . ALA A 1 221 ? -25.495 -6.988 6.765 1 93.25 221 ALA A O 1
ATOM 1681 N N . ARG A 1 222 ? -25.208 -6.261 4.694 1 95.69 222 ARG A N 1
ATOM 1682 C CA . ARG A 1 222 ? -24.32 -7.364 4.34 1 95.69 222 ARG A CA 1
ATOM 1683 C C . ARG A 1 222 ? -22.908 -6.862 4.059 1 95.69 222 ARG A C 1
ATOM 1685 O O . ARG A 1 222 ? -22.72 -5.924 3.281 1 95.69 222 ARG A O 1
ATOM 1692 N N . ILE A 1 223 ? -21.997 -7.496 4.692 1 96.86 223 ILE A N 1
ATOM 1693 C CA . ILE A 1 223 ? -20.596 -7.155 4.471 1 96.86 223 ILE A CA 1
ATOM 1694 C C . ILE A 1 223 ? -19.935 -8.225 3.605 1 96.86 223 ILE A C 1
ATOM 1696 O O . ILE A 1 223 ? -19.683 -9.34 4.069 1 96.86 223 ILE A O 1
ATOM 1700 N N . ARG A 1 224 ? -19.583 -7.808 2.382 1 97.19 224 ARG A N 1
ATOM 1701 C CA . ARG A 1 224 ? -19.004 -8.738 1.417 1 97.19 224 ARG A CA 1
ATOM 1702 C C . ARG A 1 224 ? -17.537 -9.01 1.732 1 97.19 224 ARG A C 1
ATOM 1704 O O . ARG A 1 224 ? -17.025 -10.092 1.439 1 97.19 224 ARG A O 1
ATOM 1711 N N . MET A 1 225 ? -16.9 -8.028 2.231 1 97.05 225 MET A N 1
ATOM 1712 C CA . MET A 1 225 ? -15.489 -8.1 2.599 1 97.05 225 MET A CA 1
ATOM 1713 C C . MET A 1 225 ? -15.203 -7.24 3.826 1 97.05 225 MET A C 1
ATOM 1715 O O . MET A 1 225 ? -15.664 -6.101 3.913 1 97.05 225 MET A O 1
ATOM 1719 N N . SER A 1 226 ? -14.571 -7.779 4.762 1 96 226 SER A N 1
ATOM 1720 C CA . SER A 1 226 ? -14.082 -7.026 5.913 1 96 226 SER A CA 1
ATOM 1721 C C . SER A 1 226 ? -12.572 -7.17 6.066 1 96 226 SER A C 1
ATOM 1723 O O . SER A 1 226 ? -11.992 -8.171 5.642 1 96 226 SER A O 1
ATOM 1725 N N . ALA A 1 227 ? -11.973 -6.164 6.533 1 93.67 227 ALA A N 1
ATOM 1726 C CA . ALA A 1 227 ? -10.523 -6.169 6.708 1 93.67 227 ALA A CA 1
ATOM 1727 C C . ALA A 1 227 ? -10.102 -5.229 7.834 1 93.67 227 ALA A C 1
ATOM 1729 O O . ALA A 1 227 ? -10.811 -4.27 8.148 1 93.67 227 ALA A O 1
ATOM 1730 N N . ASN A 1 228 ? -8.972 -5.492 8.443 1 88.51 228 ASN A N 1
ATOM 1731 C CA . ASN A 1 228 ? -8.381 -4.591 9.427 1 88.51 228 ASN A CA 1
ATOM 1732 C C . ASN A 1 228 ? -7.476 -3.555 8.765 1 88.51 228 ASN A C 1
ATOM 1734 O O . ASN A 1 228 ? -6.577 -3.009 9.407 1 88.51 228 ASN A O 1
ATOM 1738 N N . ASN A 1 229 ? -7.7 -3.467 7.483 1 88.53 229 ASN A N 1
ATOM 1739 C CA . ASN A 1 229 ? -6.895 -2.585 6.644 1 88.53 229 ASN A CA 1
ATOM 1740 C C . ASN A 1 229 ? -7.756 -1.827 5.639 1 88.53 229 ASN A C 1
ATOM 1742 O O . ASN A 1 229 ? -8.399 -2.436 4.782 1 88.53 229 ASN A O 1
ATOM 1746 N N . ALA A 1 230 ? -7.699 -0.522 5.75 1 88.37 230 ALA A N 1
ATOM 1747 C CA . ALA A 1 230 ? -8.586 0.302 4.933 1 88.37 230 ALA A CA 1
ATOM 1748 C C . ALA A 1 230 ? -8.24 0.178 3.452 1 88.37 230 ALA A C 1
ATOM 1750 O O . ALA A 1 230 ? -9.125 0.235 2.595 1 88.37 230 ALA A O 1
ATOM 1751 N N . GLU A 1 231 ? -7.035 -0.012 3.133 1 91.18 231 GLU A N 1
ATOM 1752 C CA . GLU A 1 231 ? -6.618 -0.102 1.737 1 91.18 231 GLU A CA 1
ATOM 1753 C C . GLU A 1 231 ? -7.164 -1.365 1.078 1 91.18 231 GLU A C 1
ATOM 1755 O O . GLU A 1 231 ? -7.471 -1.366 -0.116 1 91.18 231 GLU A O 1
ATOM 1760 N N . ALA A 1 232 ? -7.218 -2.416 1.865 1 92.73 232 ALA A N 1
ATOM 1761 C CA . ALA A 1 232 ? -7.837 -3.634 1.35 1 92.73 232 ALA A CA 1
ATOM 1762 C C . ALA A 1 232 ? -9.295 -3.391 0.97 1 92.73 232 ALA A C 1
ATOM 1764 O O . ALA A 1 232 ? -9.782 -3.934 -0.024 1 92.73 232 ALA A O 1
ATOM 1765 N N . LEU A 1 233 ? -9.963 -2.587 1.69 1 95.84 233 LEU A N 1
ATOM 1766 C CA . LEU A 1 233 ? -11.372 -2.298 1.447 1 95.84 233 LEU A CA 1
ATOM 1767 C C . LEU A 1 233 ? -11.551 -1.515 0.151 1 95.84 233 LEU A C 1
ATOM 1769 O O . LEU A 1 233 ? -12.564 -1.667 -0.537 1 95.84 233 LEU A O 1
ATOM 1773 N N . VAL A 1 234 ? -10.575 -0.723 -0.218 1 96.64 234 VAL A N 1
ATOM 1774 C CA . VAL A 1 234 ? -10.629 0.037 -1.463 1 96.64 234 VAL A CA 1
ATOM 1775 C C . VAL A 1 234 ? -10.754 -0.919 -2.647 1 96.64 234 VAL A C 1
ATOM 1777 O O . VAL A 1 234 ? -11.536 -0.677 -3.569 1 96.64 234 VAL A O 1
ATOM 1780 N N . PHE A 1 235 ? -10.081 -2.028 -2.593 1 95.17 235 PHE A N 1
ATOM 1781 C CA . PHE A 1 235 ? -10.096 -2.973 -3.703 1 95.17 235 PHE A CA 1
ATOM 1782 C C . PHE A 1 235 ? -11.465 -3.629 -3.837 1 95.17 235 PHE A C 1
ATOM 1784 O O . PHE A 1 235 ? -11.923 -3.903 -4.949 1 95.17 235 PHE A O 1
ATOM 1791 N N . GLY A 1 236 ? -12.054 -3.86 -2.709 1 96.81 236 GLY A N 1
ATOM 1792 C CA . GLY A 1 236 ? -13.426 -4.34 -2.763 1 96.81 236 GLY A CA 1
ATOM 1793 C C . GLY A 1 236 ? -14.38 -3.35 -3.404 1 96.81 236 GLY A C 1
ATOM 1794 O O . GLY A 1 236 ? -15.231 -3.733 -4.21 1 96.81 236 GLY A O 1
ATOM 1795 N N . ALA A 1 237 ? -14.19 -2.102 -3.038 1 98.31 237 ALA A N 1
ATOM 1796 C CA . ALA A 1 237 ? -15.046 -1.06 -3.6 1 98.31 237 ALA A CA 1
ATOM 1797 C C . ALA A 1 237 ? -14.821 -0.917 -5.103 1 98.31 237 ALA A C 1
ATOM 1799 O O . ALA A 1 237 ? -15.778 -0.827 -5.875 1 98.31 237 ALA A O 1
ATOM 1800 N N . LEU A 1 238 ? -13.583 -0.952 -5.527 1 97.83 238 LEU A N 1
ATOM 1801 C CA . LEU A 1 238 ? -13.225 -0.81 -6.934 1 97.83 238 LEU A CA 1
ATOM 1802 C C . LEU A 1 238 ? -13.788 -1.964 -7.757 1 97.83 238 LEU A C 1
ATOM 1804 O O . LEU A 1 238 ? -14.183 -1.776 -8.91 1 97.83 238 LEU A O 1
ATOM 1808 N N . ALA A 1 239 ? -13.866 -3.104 -7.126 1 96.62 239 ALA A N 1
ATOM 1809 C CA . ALA A 1 239 ? -14.341 -4.301 -7.815 1 96.62 239 ALA A CA 1
ATOM 1810 C C . ALA A 1 239 ? -15.866 -4.342 -7.855 1 96.62 239 ALA A C 1
ATOM 1812 O O . ALA A 1 239 ? -16.453 -5.26 -8.433 1 96.62 239 ALA A O 1
ATOM 1813 N N . GLY A 1 240 ? -16.466 -3.432 -7.187 1 97.43 240 GLY A N 1
ATOM 1814 C CA . GLY A 1 240 ? -17.918 -3.354 -7.213 1 97.43 240 GLY A CA 1
ATOM 1815 C C . GLY A 1 240 ? -18.583 -4.285 -6.217 1 97.43 240 GLY A C 1
ATOM 1816 O O . GLY A 1 240 ? -19.702 -4.749 -6.445 1 97.43 240 GLY A O 1
ATOM 1817 N N . LEU A 1 241 ? -17.917 -4.525 -5.116 1 97.64 241 LEU A N 1
ATOM 1818 C CA . LEU A 1 241 ? -18.46 -5.467 -4.144 1 97.64 241 LEU A CA 1
ATOM 1819 C C . LEU A 1 241 ? -19.435 -4.773 -3.199 1 97.64 241 LEU A C 1
ATOM 1821 O O . LEU A 1 241 ? -20.199 -5.435 -2.492 1 97.64 241 LEU A O 1
ATOM 1825 N N . GLY A 1 242 ? -19.334 -3.441 -3.134 1 98.22 242 GLY A N 1
ATOM 1826 C CA . GLY A 1 242 ? -20.224 -2.715 -2.242 1 98.22 242 GLY A CA 1
ATOM 1827 C C . GLY A 1 242 ? -19.755 -1.302 -1.951 1 98.22 242 GLY A C 1
ATOM 1828 O O . GLY A 1 242 ? -18.886 -0.774 -2.649 1 98.22 242 GLY A O 1
ATOM 1829 N N . ILE A 1 243 ? -20.4 -0.722 -0.917 1 98.59 243 ILE A N 1
ATOM 1830 C CA . ILE A 1 243 ? -20.125 0.643 -0.479 1 98.59 243 ILE A CA 1
ATOM 1831 C C . ILE A 1 243 ? -19.087 0.626 0.641 1 98.59 243 ILE A C 1
ATOM 1833 O O . ILE A 1 243 ? -19.152 -0.213 1.543 1 98.59 243 ILE A O 1
ATOM 1837 N N . ALA A 1 244 ? -18.12 1.483 0.542 1 98.31 244 ALA A N 1
ATOM 1838 C CA . ALA A 1 244 ? -17.115 1.661 1.586 1 98.31 244 ALA A CA 1
ATOM 1839 C C . ALA A 1 244 ? -17.186 3.064 2.182 1 98.31 244 ALA A C 1
ATOM 1841 O O . ALA A 1 244 ? -17.603 4.011 1.51 1 98.31 244 ALA A O 1
ATOM 1842 N N . HIS A 1 245 ? -16.894 3.223 3.464 1 97.89 245 HIS A N 1
ATOM 1843 C CA . HIS A 1 245 ? -16.78 4.497 4.165 1 97.89 245 HIS A CA 1
ATOM 1844 C C . HIS A 1 245 ? -15.343 4.758 4.604 1 97.89 245 HIS A C 1
ATOM 1846 O O . HIS A 1 245 ? -14.901 4.245 5.634 1 97.89 245 HIS A O 1
ATOM 1852 N N . LEU A 1 246 ? -14.665 5.54 3.824 1 96.54 246 LEU A N 1
ATOM 1853 C CA . LEU A 1 246 ? -13.211 5.625 3.899 1 96.54 246 LEU A CA 1
ATOM 1854 C C . LEU A 1 246 ? -12.763 7.061 4.151 1 96.54 246 LEU A C 1
ATOM 1856 O O . LEU A 1 246 ? -13.449 8.007 3.759 1 96.54 246 LEU A O 1
ATOM 1860 N N . PRO A 1 247 ? -11.579 7.19 4.811 1 95.32 247 PRO A N 1
ATOM 1861 C CA . PRO A 1 247 ? -11.016 8.541 4.869 1 95.32 247 PRO A CA 1
ATOM 1862 C C . PRO A 1 247 ? -10.609 9.07 3.496 1 95.32 247 PRO A C 1
ATOM 1864 O O . PRO A 1 247 ? -10.142 8.303 2.648 1 95.32 247 PRO A O 1
ATOM 1867 N N . THR A 1 248 ? -10.699 10.385 3.304 1 96.65 248 THR A N 1
ATOM 1868 C CA . THR A 1 248 ? -10.429 10.993 2.006 1 96.65 248 THR A CA 1
ATOM 1869 C C . THR A 1 248 ? -8.958 10.839 1.632 1 96.65 248 THR A C 1
ATOM 1871 O O . THR A 1 248 ? -8.62 10.73 0.451 1 96.65 248 THR A O 1
ATOM 1874 N N . TRP A 1 249 ? -8.1 10.799 2.626 1 95.14 249 TRP A N 1
ATOM 1875 C CA . TRP A 1 249 ? -6.685 10.654 2.3 1 95.14 249 TRP A CA 1
ATOM 1876 C C . TRP A 1 249 ? -6.418 9.317 1.617 1 95.14 249 TRP A C 1
ATOM 1878 O O . TRP A 1 249 ? -5.389 9.143 0.959 1 95.14 249 TRP A O 1
ATOM 1888 N N . LEU A 1 250 ? -7.296 8.39 1.773 1 95.23 250 LEU A N 1
ATOM 1889 C CA . LEU A 1 250 ? -7.171 7.082 1.14 1 95.23 250 LEU A CA 1
ATOM 1890 C C . LEU A 1 250 ? -7.969 7.027 -0.159 1 95.23 250 LEU A C 1
ATOM 1892 O O . LEU A 1 250 ? -7.514 6.446 -1.147 1 95.23 250 LEU A O 1
ATOM 1896 N N . ALA A 1 251 ? -9.106 7.676 -0.263 1 96.95 251 ALA A N 1
ATOM 1897 C CA . ALA A 1 251 ? -10.073 7.465 -1.337 1 96.95 251 ALA A CA 1
ATOM 1898 C C . ALA A 1 251 ? -9.915 8.516 -2.432 1 96.95 251 ALA A C 1
ATOM 1900 O O . ALA A 1 251 ? -10.428 8.349 -3.541 1 96.95 251 ALA A O 1
ATOM 1901 N N . SER A 1 252 ? -9.224 9.622 -2.163 1 97.04 252 SER A N 1
ATOM 1902 C CA . SER A 1 252 ? -9.24 10.811 -3.01 1 97.04 252 SER A CA 1
ATOM 1903 C C . SER A 1 252 ? -8.795 10.483 -4.431 1 97.04 252 SER A C 1
ATOM 1905 O O . SER A 1 252 ? -9.436 10.896 -5.399 1 97.04 252 SER A O 1
ATOM 1907 N N . GLU A 1 253 ? -7.728 9.724 -4.591 1 95.21 253 GLU A N 1
ATOM 1908 C CA . GLU A 1 253 ? -7.192 9.458 -5.922 1 95.21 253 GLU A CA 1
ATOM 1909 C C . GLU A 1 253 ? -8.185 8.669 -6.77 1 95.21 253 GLU A C 1
ATOM 1911 O O . GLU A 1 253 ? -8.308 8.906 -7.973 1 95.21 253 GLU A O 1
ATOM 1916 N N . TYR A 1 254 ? -8.891 7.793 -6.185 1 97.43 254 TYR A N 1
ATOM 1917 C CA . TYR A 1 254 ? -9.855 6.972 -6.909 1 97.43 254 TYR A CA 1
ATOM 1918 C C . TYR A 1 254 ? -11.109 7.77 -7.243 1 97.43 254 TYR A C 1
ATOM 1920 O O . TYR A 1 254 ? -11.741 7.542 -8.277 1 97.43 254 TYR A O 1
ATOM 1928 N N . LEU A 1 255 ? -11.437 8.715 -6.343 1 97.65 255 LEU A N 1
ATOM 1929 C CA . LEU A 1 255 ? -12.579 9.593 -6.573 1 97.65 255 LEU A CA 1
ATOM 1930 C C . LEU A 1 255 ? -12.291 10.575 -7.703 1 97.65 255 LEU A C 1
ATOM 1932 O O . LEU A 1 255 ? -13.133 10.785 -8.579 1 97.65 255 LEU A O 1
ATOM 1936 N N . LEU A 1 256 ? -11.128 11.075 -7.749 1 95.73 256 LEU A N 1
ATOM 1937 C CA . LEU A 1 256 ? -10.742 12.059 -8.753 1 95.73 256 LEU A CA 1
ATOM 1938 C C . LEU A 1 256 ? -10.649 11.419 -10.134 1 95.73 256 LEU A C 1
ATOM 1940 O O . LEU A 1 256 ? -10.927 12.069 -11.145 1 95.73 256 LEU A O 1
ATOM 1944 N N . ARG A 1 257 ? -10.322 10.082 -10.197 1 96.04 257 ARG A N 1
ATOM 1945 C CA . ARG A 1 257 ? -10.192 9.368 -11.464 1 96.04 257 ARG A CA 1
ATOM 1946 C C . ARG A 1 257 ? -11.529 8.777 -11.898 1 96.04 257 ARG A C 1
ATOM 1948 O O . ARG A 1 257 ? -11.62 8.143 -12.952 1 96.04 257 ARG A O 1
ATOM 1955 N N . GLY A 1 258 ? -12.484 8.889 -11.038 1 96.64 258 GLY A N 1
ATOM 1956 C CA . GLY A 1 258 ? -13.816 8.417 -11.382 1 96.64 258 GLY A CA 1
ATOM 1957 C C . GLY A 1 258 ? -13.982 6.919 -11.208 1 96.64 258 GLY A C 1
ATOM 1958 O O . GLY A 1 258 ? -14.977 6.344 -11.654 1 96.64 258 GLY A O 1
ATOM 1959 N N . GLU A 1 259 ? -13.002 6.293 -10.587 1 97.87 259 GLU A N 1
ATOM 1960 C CA . GLU A 1 259 ? -13.084 4.858 -10.331 1 97.87 259 GLU A CA 1
ATOM 1961 C C . GLU A 1 259 ? -14.042 4.557 -9.182 1 97.87 259 GLU A C 1
ATOM 1963 O O . GLU A 1 259 ? -14.607 3.463 -9.109 1 97.87 259 GLU A O 1
ATOM 1968 N N . LEU A 1 260 ? -14.139 5.545 -8.282 1 98.28 260 LEU A N 1
ATOM 1969 C CA . LEU A 1 260 ? -15.154 5.569 -7.234 1 98.28 260 LEU A CA 1
ATOM 1970 C C . LEU A 1 260 ? -15.987 6.844 -7.312 1 98.28 260 LEU A C 1
ATOM 1972 O O . LEU A 1 260 ? -15.493 7.887 -7.747 1 98.28 260 LEU A O 1
ATOM 1976 N N . LEU A 1 261 ? -17.185 6.724 -6.913 1 98.07 261 LEU A N 1
ATOM 1977 C CA . LEU A 1 261 ? -18.07 7.882 -6.851 1 98.07 261 LEU A CA 1
ATOM 1978 C C . LEU A 1 261 ? -18.46 8.192 -5.409 1 98.07 261 LEU A C 1
ATOM 1980 O O . LEU A 1 261 ? -18.8 7.286 -4.645 1 98.07 261 LEU A O 1
ATOM 1984 N N . PRO A 1 262 ? -18.396 9.459 -5.04 1 97.81 262 PRO A N 1
ATOM 1985 C CA . PRO A 1 262 ? -18.782 9.854 -3.683 1 97.81 262 PRO A CA 1
ATOM 1986 C C . PRO A 1 262 ? -20.292 9.798 -3.46 1 97.81 262 PRO A C 1
ATOM 1988 O O . PRO A 1 262 ? -21.066 10.116 -4.366 1 97.81 262 PRO A O 1
ATOM 1991 N N . LEU A 1 263 ? -20.654 9.399 -2.32 1 97.63 263 LEU A N 1
ATOM 1992 C CA . LEU A 1 263 ? -22.058 9.371 -1.924 1 97.63 263 LEU A CA 1
ATOM 1993 C C . LEU A 1 263 ? -22.352 10.448 -0.886 1 97.63 263 LEU A C 1
ATOM 1995 O O . LEU A 1 263 ? -21.517 10.728 -0.022 1 97.63 263 LEU A O 1
ATOM 1999 N N . PHE A 1 264 ? -23.451 11.102 -1 1 95.74 264 PHE A N 1
ATOM 2000 C CA . PHE A 1 264 ? -23.986 12.067 -0.047 1 95.74 264 PHE A CA 1
ATOM 2001 C C . PHE A 1 264 ? -23.126 13.324 -0.008 1 95.74 264 PHE A C 1
ATOM 2003 O O . PHE A 1 264 ? -22.879 13.881 1.064 1 95.74 264 PHE A O 1
ATOM 2010 N N . CYS A 1 265 ? -22.535 13.68 -1.142 1 93.8 265 CYS A N 1
ATOM 2011 C CA . CYS A 1 265 ? -21.628 14.82 -1.205 1 93.8 265 CYS A CA 1
ATOM 2012 C C . CYS A 1 265 ? -22.168 15.896 -2.139 1 93.8 265 CYS A C 1
ATOM 2014 O O . CYS A 1 265 ? -21.396 16.637 -2.752 1 93.8 265 CYS A O 1
ATOM 2016 N N . ASP A 1 266 ? -23.431 15.97 -2.257 1 88.47 266 ASP A N 1
ATOM 2017 C CA . ASP A 1 266 ? -24.067 16.953 -3.129 1 88.47 266 ASP A CA 1
ATOM 2018 C C . ASP A 1 266 ? -23.713 18.376 -2.702 1 88.47 266 ASP A C 1
ATOM 2020 O O . ASP A 1 266 ? -23.651 19.283 -3.535 1 88.47 266 ASP A O 1
ATOM 2024 N N . ASN A 1 267 ? -23.515 18.589 -1.443 1 85.5 267 ASN A N 1
ATOM 2025 C CA . ASN A 1 267 ? -23.164 19.905 -0.921 1 85.5 267 ASN A CA 1
ATOM 2026 C C . ASN A 1 267 ? -21.678 19.999 -0.59 1 85.5 267 ASN A C 1
ATOM 2028 O O . ASN A 1 267 ? -21.282 20.752 0.302 1 85.5 267 ASN A O 1
ATOM 2032 N N . GLY A 1 268 ? -20.957 19.131 -1.216 1 89.59 268 GLY A N 1
ATOM 2033 C CA . GLY A 1 268 ? -19.526 19.131 -0.957 1 89.59 268 GLY A CA 1
ATOM 2034 C C . GLY A 1 268 ? -19.091 18.027 -0.011 1 89.59 268 GLY A C 1
ATOM 2035 O O . GLY A 1 268 ? -19.845 17.085 0.24 1 89.59 268 GLY A O 1
ATOM 2036 N N . LEU A 1 269 ? -17.884 18.186 0.505 1 91.09 269 LEU A N 1
ATOM 2037 C CA . LEU A 1 269 ? -17.329 17.176 1.399 1 91.09 269 LEU A CA 1
ATOM 2038 C C . LEU A 1 269 ? -18.035 17.2 2.751 1 91.09 269 LEU A C 1
ATOM 2040 O O . LEU A 1 269 ? -18.46 18.261 3.215 1 91.09 269 LEU A O 1
ATOM 2044 N N . PRO A 1 270 ? -18.111 16.002 3.364 1 92.46 270 PRO A N 1
ATOM 2045 C CA . PRO A 1 270 ? -18.583 16 4.751 1 92.46 270 PRO A CA 1
ATOM 2046 C C . PRO A 1 270 ? -17.7 16.835 5.676 1 92.46 270 PRO A C 1
ATOM 2048 O O . PRO A 1 270 ? -16.538 17.098 5.355 1 92.46 270 PRO A O 1
ATOM 2051 N N . LYS A 1 271 ? -18.308 17.227 6.771 1 90.23 271 LYS A N 1
ATOM 2052 C CA . LYS A 1 271 ? -17.543 17.951 7.782 1 90.23 271 LYS A CA 1
ATOM 2053 C C . LYS A 1 271 ? -16.413 17.089 8.338 1 90.23 271 LYS A C 1
ATOM 2055 O O . LYS A 1 271 ? -16.577 15.88 8.513 1 90.23 271 LYS A O 1
ATOM 2060 N N . PRO A 1 272 ? -15.29 17.741 8.626 1 91.23 272 PRO A N 1
ATOM 2061 C CA . PRO A 1 272 ? -14.202 16.986 9.251 1 91.23 272 PRO A CA 1
ATOM 2062 C C . PRO A 1 272 ? -14.603 16.373 10.591 1 91.23 272 PRO A C 1
ATOM 2064 O O . PRO A 1 272 ? -15.411 16.952 11.322 1 91.23 272 PRO A O 1
ATOM 2067 N N . GLU A 1 273 ? -13.987 15.236 10.828 1 90.91 273 GLU A N 1
ATOM 2068 C CA . GLU A 1 273 ? -14.116 14.61 12.14 1 90.91 273 GLU A CA 1
ATOM 2069 C C . GLU A 1 273 ? -13.491 15.478 13.229 1 90.91 273 GLU A C 1
ATOM 2071 O O . GLU A 1 273 ? -12.711 16.386 12.935 1 90.91 273 GLU A O 1
ATOM 2076 N N . THR A 1 274 ? -13.877 15.155 14.471 1 86.62 274 THR A N 1
ATOM 2077 C CA . THR A 1 274 ? -13.278 15.86 15.599 1 86.62 274 THR A CA 1
ATOM 2078 C C . THR A 1 274 ? -11.864 15.354 15.865 1 86.62 274 THR A C 1
ATOM 2080 O O . THR A 1 274 ? -11.135 15.927 16.677 1 86.62 274 THR A O 1
ATOM 2083 N N . THR A 1 275 ? -11.532 14.336 15.124 1 84.83 275 THR A N 1
ATOM 2084 C CA . THR A 1 275 ? -10.186 13.782 15.207 1 84.83 275 THR A CA 1
ATOM 2085 C C . THR A 1 275 ? -9.378 14.133 13.961 1 84.83 275 THR A C 1
ATOM 2087 O O . THR A 1 275 ? -9.931 14.624 12.974 1 84.83 275 THR A O 1
ATOM 2090 N N . GLY A 1 276 ? -8.073 14.012 14.076 1 88.49 276 GLY A N 1
ATOM 2091 C CA . GLY A 1 276 ? -7.193 14.319 12.96 1 88.49 276 GLY A CA 1
ATOM 2092 C C . GLY A 1 276 ? -5.855 13.609 13.042 1 88.49 276 GLY A C 1
ATOM 2093 O O . GLY A 1 276 ? -5.731 12.581 13.711 1 88.49 276 GLY A O 1
ATOM 2094 N N . ILE A 1 277 ? -5.003 14.061 12.184 1 90.17 277 ILE A N 1
ATOM 2095 C CA . ILE A 1 277 ? -3.617 13.605 12.214 1 90.17 277 ILE A CA 1
ATOM 2096 C C . ILE A 1 277 ? -2.754 14.627 12.95 1 90.17 277 ILE A C 1
ATOM 2098 O O . ILE A 1 277 ? -2.778 15.816 12.627 1 90.17 277 ILE A O 1
ATOM 2102 N N . TYR A 1 278 ? -1.96 14.076 13.917 1 90.13 278 TYR A N 1
ATOM 2103 C CA . TYR A 1 278 ? -1.153 14.945 14.766 1 90.13 278 TYR A CA 1
ATOM 2104 C C . TYR A 1 278 ? 0.3 14.486 14.789 1 90.13 278 TYR A C 1
ATOM 2106 O O . TYR A 1 278 ? 0.585 13.295 14.643 1 90.13 278 TYR A O 1
ATOM 2114 N N . ALA A 1 279 ? 1.125 15.428 14.924 1 90.25 279 ALA A N 1
ATOM 2115 C CA . ALA A 1 279 ? 2.515 15.146 15.275 1 90.25 279 ALA A CA 1
ATOM 2116 C C . ALA A 1 279 ? 2.766 15.392 16.76 1 90.25 279 ALA A C 1
ATOM 2118 O O . ALA A 1 279 ? 2.455 16.467 17.279 1 90.25 279 ALA A O 1
ATOM 2119 N N . LEU A 1 280 ? 3.311 14.401 17.403 1 87.67 280 LEU A N 1
ATOM 2120 C CA . LEU A 1 280 ? 3.605 14.489 18.829 1 87.67 280 LEU A CA 1
ATOM 2121 C C . LEU A 1 280 ? 5.11 14.504 19.074 1 87.67 280 LEU A C 1
ATOM 2123 O O . LEU A 1 280 ? 5.859 13.785 18.409 1 87.67 280 LEU A O 1
ATOM 2127 N N . ARG A 1 281 ? 5.488 15.333 19.951 1 85.17 281 ARG A N 1
ATOM 2128 C CA . ARG A 1 281 ? 6.88 15.364 20.388 1 85.17 281 ARG A CA 1
ATOM 2129 C C . ARG A 1 281 ? 6.982 15.721 21.867 1 85.17 281 ARG A C 1
ATOM 2131 O O . ARG A 1 281 ? 6.045 16.281 22.441 1 85.17 281 ARG A O 1
ATOM 2138 N N . LEU A 1 282 ? 8.193 15.265 22.387 1 77.73 282 LEU A N 1
ATOM 2139 C CA . LEU A 1 282 ? 8.483 15.705 23.747 1 77.73 282 LEU A CA 1
ATOM 2140 C C . LEU A 1 282 ? 8.898 17.172 23.768 1 77.73 282 LEU A C 1
ATOM 2142 O O . LEU A 1 282 ? 9.604 17.634 22.868 1 77.73 282 LEU A O 1
ATOM 2146 N N . GLU A 1 283 ? 8.365 17.922 24.661 1 69.21 283 GLU A N 1
ATOM 2147 C CA . GLU A 1 283 ? 8.596 19.36 24.755 1 69.21 283 GLU A CA 1
ATOM 2148 C C . GLU A 1 283 ? 10.086 19.677 24.83 1 69.21 283 GLU A C 1
ATOM 2150 O O . GLU A 1 283 ? 10.566 20.594 24.161 1 69.21 283 GLU A O 1
ATOM 2155 N N . GLN A 1 284 ? 10.785 19.044 25.646 1 63.34 284 GLN A N 1
ATOM 2156 C CA . GLN A 1 284 ? 12.152 19.434 25.974 1 63.34 284 GLN A CA 1
ATOM 2157 C C . GLN A 1 284 ? 13.138 18.912 24.932 1 63.34 284 GLN A C 1
ATOM 2159 O O . GLN A 1 284 ? 14.274 19.385 24.853 1 63.34 284 GLN A O 1
ATOM 2164 N N . GLN A 1 285 ? 12.749 18.11 24.088 1 57.74 285 GLN A N 1
ATOM 2165 C CA . GLN A 1 285 ? 13.769 17.357 23.367 1 57.74 285 GLN A CA 1
ATOM 2166 C C . GLN A 1 285 ? 13.681 17.611 21.865 1 57.74 285 GLN A C 1
ATOM 2168 O O . GLN A 1 285 ? 14.402 16.989 21.081 1 57.74 285 GLN A O 1
ATOM 2173 N N . ALA A 1 286 ? 13.071 18.786 21.456 1 61.98 286 ALA A N 1
ATOM 2174 C CA . ALA A 1 286 ? 13.072 18.833 19.996 1 61.98 286 ALA A CA 1
ATOM 2175 C C . ALA A 1 286 ? 14.393 19.383 19.466 1 61.98 286 ALA A C 1
ATOM 2177 O O . ALA A 1 286 ? 14.749 20.532 19.739 1 61.98 286 ALA A O 1
ATOM 2178 N N . SER A 1 287 ? 15.143 18.444 18.928 1 77.5 287 SER A N 1
ATOM 2179 C CA . SER A 1 287 ? 16.34 18.865 18.208 1 77.5 287 SER A CA 1
ATOM 2180 C C . SER A 1 287 ? 15.987 19.756 17.022 1 77.5 287 SER A C 1
ATOM 2182 O O . SER A 1 287 ? 14.831 19.804 16.597 1 77.5 287 SER A O 1
ATOM 2184 N N . SER A 1 288 ? 16.861 20.584 16.665 1 81.87 288 SER A N 1
ATOM 2185 C CA . SER A 1 288 ? 16.685 21.477 15.524 1 81.87 288 SER A CA 1
ATOM 2186 C C . SER A 1 288 ? 16.255 20.707 14.28 1 81.87 288 SER A C 1
ATOM 2188 O O . SER A 1 288 ? 15.426 21.185 13.503 1 81.87 288 SER A O 1
ATOM 2190 N N . ARG A 1 289 ? 16.678 19.451 14.174 1 87.08 289 ARG A N 1
ATOM 2191 C CA . ARG A 1 289 ? 16.359 18.665 12.986 1 87.08 289 ARG A CA 1
ATOM 2192 C C . ARG A 1 289 ? 14.912 18.185 13.02 1 87.08 289 ARG A C 1
ATOM 2194 O O . ARG A 1 289 ? 14.229 18.182 11.994 1 87.08 289 ARG A O 1
ATOM 2201 N N . SER A 1 290 ? 14.431 17.834 14.172 1 88.64 290 SER A N 1
ATOM 2202 C CA . SER A 1 290 ? 13.046 17.392 14.303 1 88.64 290 SER A CA 1
ATOM 2203 C C . SER A 1 290 ? 12.074 18.547 14.088 1 88.64 290 SER A C 1
ATOM 2205 O O . SER A 1 290 ? 10.998 18.362 13.515 1 88.64 290 SER A O 1
ATOM 2207 N N . ARG A 1 291 ? 12.474 19.712 14.547 1 87.3 291 ARG A N 1
ATOM 2208 C CA . ARG A 1 291 ? 11.654 20.902 14.339 1 87.3 291 ARG A CA 1
ATOM 2209 C C . ARG A 1 291 ? 11.568 21.256 12.858 1 87.3 291 ARG A C 1
ATOM 2211 O O . ARG A 1 291 ? 10.508 21.65 12.369 1 87.3 291 ARG A O 1
ATOM 2218 N N . LEU A 1 292 ? 12.684 21.103 12.228 1 88.68 292 LEU A N 1
ATOM 2219 C CA . LEU A 1 292 ? 12.711 21.372 10.794 1 88.68 292 LEU A CA 1
ATOM 2220 C C . LEU A 1 292 ? 11.785 20.419 10.045 1 88.68 292 LEU A C 1
ATOM 2222 O O . LEU A 1 292 ? 11.031 20.843 9.166 1 88.68 292 LEU A O 1
ATOM 2226 N N . LEU A 1 293 ? 11.81 19.13 10.417 1 92.84 293 LEU A N 1
ATOM 2227 C CA . LEU A 1 293 ? 10.916 18.161 9.792 1 92.84 293 LEU A CA 1
ATOM 2228 C C . LEU A 1 293 ? 9.458 18.497 10.088 1 92.84 293 LEU A C 1
ATOM 2230 O O . LEU A 1 293 ? 8.609 18.433 9.196 1 92.84 293 LEU A O 1
ATOM 2234 N N . LEU A 1 294 ? 9.207 18.882 11.27 1 91.28 294 LEU A N 1
ATOM 2235 C CA . LEU A 1 294 ? 7.843 19.215 11.666 1 91.28 294 LEU A CA 1
ATOM 2236 C C . LEU A 1 294 ? 7.307 20.379 10.84 1 91.28 294 LEU A C 1
ATOM 2238 O O . LEU A 1 294 ? 6.171 20.334 10.361 1 91.28 294 LEU A O 1
ATOM 2242 N N . GLU A 1 295 ? 8.085 21.407 10.674 1 88.57 295 GLU A N 1
ATOM 2243 C CA . GLU A 1 295 ? 7.663 22.555 9.877 1 88.57 295 GLU A CA 1
ATOM 2244 C C . GLU A 1 295 ? 7.442 22.164 8.419 1 88.57 295 GLU A C 1
ATOM 2246 O O . GLU A 1 295 ? 6.511 22.652 7.775 1 88.57 295 GLU A O 1
ATOM 2251 N N . TYR A 1 296 ? 8.294 21.274 7.964 1 91.5 296 TYR A N 1
ATOM 2252 C CA . TYR A 1 296 ? 8.137 20.787 6.598 1 91.5 296 TYR A CA 1
ATOM 2253 C C . TYR A 1 296 ? 6.823 20.032 6.436 1 91.5 296 TYR A C 1
ATOM 2255 O O . TYR A 1 296 ? 6.105 20.226 5.452 1 91.5 296 TYR A O 1
ATOM 2263 N N . LEU A 1 297 ? 6.466 19.22 7.39 1 94.38 297 LEU A N 1
ATOM 2264 C CA . LEU A 1 297 ? 5.225 18.454 7.349 1 94.38 297 LEU A CA 1
ATOM 2265 C C . LEU A 1 297 ? 4.013 19.38 7.371 1 94.38 297 LEU A C 1
ATOM 2267 O O . LEU A 1 297 ? 3.027 19.135 6.673 1 94.38 297 LEU A O 1
ATOM 2271 N N . LYS A 1 298 ? 4.102 20.408 8.098 1 88.94 298 LYS A N 1
ATOM 2272 C CA . LYS A 1 298 ? 3.01 21.374 8.171 1 88.94 298 LYS A CA 1
ATOM 2273 C C . LYS A 1 298 ? 2.75 22.015 6.811 1 88.94 298 LYS A C 1
ATOM 2275 O O . LYS A 1 298 ? 1.598 22.188 6.41 1 88.94 298 LYS A O 1
ATOM 2280 N N . THR A 1 299 ? 3.792 22.292 6.122 1 85.2 299 THR A N 1
ATOM 2281 C CA . THR A 1 299 ? 3.655 22.932 4.819 1 85.2 299 THR A CA 1
ATOM 2282 C C . THR A 1 299 ? 2.993 21.988 3.819 1 85.2 299 THR A C 1
ATOM 2284 O O . THR A 1 299 ? 2.387 22.435 2.843 1 85.2 299 THR A O 1
ATOM 2287 N N . ARG A 1 300 ? 3.057 20.705 4.081 1 90.31 300 ARG A N 1
ATOM 2288 C CA . ARG A 1 300 ? 2.604 19.725 3.098 1 90.31 300 ARG A CA 1
ATOM 2289 C C . ARG A 1 300 ? 1.175 19.278 3.388 1 90.31 300 ARG A C 1
ATOM 2291 O O . ARG A 1 300 ? 0.438 18.905 2.473 1 90.31 300 ARG A O 1
ATOM 2298 N N . PHE A 1 301 ? 0.785 19.379 4.677 1 91.66 301 PHE A N 1
ATOM 2299 C CA . PHE A 1 301 ? -0.477 18.726 5.005 1 91.66 301 PHE A CA 1
ATOM 2300 C C . PHE A 1 301 ? -1.465 19.725 5.596 1 91.66 301 PHE A C 1
ATOM 2302 O O . PHE A 1 301 ? -2.664 19.45 5.669 1 91.66 301 PHE A O 1
ATOM 2309 N N . SER A 1 302 ? -1.038 20.854 6.097 1 82.01 302 SER A N 1
ATOM 2310 C CA . SER A 1 302 ? -1.879 21.789 6.837 1 82.01 302 SER A CA 1
ATOM 2311 C C . SER A 1 302 ? -2.14 23.056 6.03 1 82.01 302 SER A C 1
ATOM 2313 O O . SER A 1 302 ? -1.352 23.412 5.151 1 82.01 302 SER A O 1
ATOM 2315 N N . PRO A 1 303 ? -3.219 23.594 6.32 1 75.28 303 PRO A N 1
ATOM 2316 C CA . PRO A 1 303 ? -4.327 23.201 7.194 1 75.28 303 PRO A CA 1
ATOM 2317 C C . PRO A 1 303 ? -5.306 22.248 6.513 1 75.28 303 PRO A C 1
ATOM 2319 O O . PRO A 1 303 ? -5.959 21.444 7.184 1 75.28 303 PRO A O 1
ATOM 2322 N N . VAL A 1 304 ? -5.46 22.491 5.162 1 80.47 304 VAL A N 1
ATOM 2323 C CA . VAL A 1 304 ? -6.261 21.567 4.366 1 80.47 304 VAL A CA 1
ATOM 2324 C C . VAL A 1 304 ? -5.345 20.659 3.549 1 80.47 304 VAL A C 1
ATOM 2326 O O . VAL A 1 304 ? -4.603 21.131 2.685 1 80.47 304 VAL A O 1
ATOM 2329 N N . PRO A 1 305 ? -5.436 19.469 3.864 1 90.96 305 PRO A N 1
ATOM 2330 C CA . PRO A 1 305 ? -4.52 18.583 3.142 1 90.96 305 PRO A CA 1
ATOM 2331 C C . PRO A 1 305 ? -4.804 18.537 1.642 1 90.96 305 PRO A C 1
ATOM 2333 O O . PRO A 1 305 ? -5.937 18.777 1.217 1 90.96 305 PRO A O 1
ATOM 2336 N N . PRO A 1 306 ? -3.804 18.259 0.832 1 88.08 306 PRO A N 1
ATOM 2337 C CA . PRO A 1 306 ? -3.928 18.322 -0.627 1 88.08 306 PRO A CA 1
ATOM 2338 C C . PRO A 1 306 ? -5.027 17.409 -1.165 1 88.08 306 PRO A C 1
ATOM 2340 O O . PRO A 1 306 ? -5.671 17.736 -2.166 1 88.08 306 PRO A O 1
ATOM 2343 N N . TRP A 1 307 ? -5.264 16.326 -0.517 1 93.6 307 TRP A N 1
ATOM 2344 C CA . TRP A 1 307 ? -6.272 15.401 -1.024 1 93.6 307 TRP A CA 1
ATOM 2345 C C . TRP A 1 307 ? -7.676 15.967 -0.832 1 93.6 307 TRP A C 1
ATOM 2347 O O . TRP A 1 307 ? -8.56 15.744 -1.662 1 93.6 307 TRP A O 1
ATOM 2357 N N . ASP A 1 308 ? -7.93 16.69 0.184 1 92.38 308 ASP A N 1
ATOM 2358 C CA . ASP A 1 308 ? -9.237 17.307 0.385 1 92.38 308 ASP A CA 1
ATOM 2359 C C . ASP A 1 308 ? -9.408 18.534 -0.508 1 92.38 308 ASP A C 1
ATOM 2361 O O . ASP A 1 308 ? -10.503 18.792 -1.014 1 92.38 308 ASP A O 1
ATOM 2365 N N . LEU A 1 309 ? -8.329 19.267 -0.674 1 85.07 309 LEU A N 1
ATOM 2366 C CA . LEU A 1 309 ? -8.375 20.414 -1.575 1 85.07 309 LEU A CA 1
ATOM 2367 C C . LEU A 1 309 ? -8.752 19.98 -2.988 1 85.07 309 LEU A C 1
ATOM 2369 O O . LEU A 1 309 ? -9.588 20.615 -3.634 1 85.07 309 LEU A O 1
ATOM 2373 N N . ALA A 1 310 ? -8.142 18.922 -3.42 1 89.07 310 ALA A N 1
ATOM 2374 C CA . ALA A 1 310 ? -8.418 18.401 -4.757 1 89.07 310 ALA A CA 1
ATOM 2375 C C . ALA A 1 310 ? -9.871 17.953 -4.881 1 89.07 310 ALA A C 1
ATOM 2377 O O . ALA A 1 310 ? -10.525 18.219 -5.893 1 89.07 310 ALA A O 1
ATOM 2378 N N . LEU A 1 311 ? -10.333 17.351 -3.832 1 91.82 311 LEU A N 1
ATOM 2379 C CA . LEU A 1 311 ? -11.708 16.863 -3.858 1 91.82 311 LEU A CA 1
ATOM 2380 C C . LEU A 1 311 ? -12.697 18.023 -3.831 1 91.82 311 LEU A C 1
ATOM 2382 O O . LEU A 1 311 ? -13.723 17.986 -4.515 1 91.82 311 LEU A O 1
ATOM 2386 N N . GLN A 1 312 ? -12.401 19.012 -3.036 1 86.19 312 GLN A N 1
ATOM 2387 C CA . GLN A 1 312 ? -13.263 20.188 -2.965 1 86.19 312 GLN A CA 1
ATOM 2388 C C . GLN A 1 312 ? -13.364 20.879 -4.321 1 86.19 312 GLN A C 1
ATOM 2390 O O . GLN A 1 312 ? -14.449 21.297 -4.731 1 86.19 312 GLN A O 1
ATOM 2395 N N . ARG A 1 313 ? -12.303 20.883 -4.985 1 80.95 313 ARG A N 1
ATOM 2396 C CA . ARG A 1 313 ? -12.282 21.493 -6.311 1 80.95 313 ARG A CA 1
ATOM 2397 C C . ARG A 1 313 ? -13.097 20.671 -7.304 1 80.95 313 ARG A C 1
ATOM 2399 O O . ARG A 1 313 ? -13.801 21.229 -8.149 1 80.95 313 ARG A O 1
ATOM 2406 N N . ASP A 1 314 ? -12.987 19.448 -7.149 1 85.16 314 ASP A N 1
ATOM 2407 C CA . ASP A 1 314 ? -13.663 18.539 -8.07 1 85.16 314 ASP A CA 1
ATOM 2408 C C . ASP A 1 314 ? -15.169 18.522 -7.819 1 85.16 314 ASP A C 1
ATOM 2410 O O . ASP A 1 314 ? -15.96 18.512 -8.764 1 85.16 314 ASP A O 1
ATOM 2414 N N . LEU A 1 315 ? -15.524 18.558 -6.562 1 82.82 315 LEU A N 1
ATOM 2415 C CA . LEU A 1 315 ? -16.933 18.492 -6.187 1 82.82 315 LEU A CA 1
ATOM 2416 C C . LEU A 1 315 ? -17.614 19.84 -6.393 1 82.82 315 LEU A C 1
ATOM 2418 O O . LEU A 1 315 ? -18.835 19.905 -6.552 1 82.82 315 LEU A O 1
ATOM 2422 N N . GLY A 1 316 ? -16.881 20.901 -6.292 1 69.38 316 GLY A N 1
ATOM 2423 C CA . GLY A 1 316 ? -17.423 22.229 -6.536 1 69.38 316 GLY A CA 1
ATOM 2424 C C . GLY A 1 316 ? -17.659 22.516 -8.006 1 69.38 316 GLY A C 1
ATOM 2425 O O . GLY A 1 316 ? -18.384 23.451 -8.353 1 69.38 316 GLY A O 1
ATOM 2426 N N . ARG A 1 317 ? -16.981 21.834 -8.883 1 56.75 317 ARG A N 1
ATOM 2427 C CA . ARG A 1 317 ? -17.12 22.04 -10.321 1 56.75 317 ARG A CA 1
ATOM 2428 C C . ARG A 1 317 ? -18.406 21.409 -10.843 1 56.75 317 ARG A C 1
ATOM 2430 O O . ARG A 1 317 ? -18.85 21.716 -11.951 1 56.75 317 ARG A O 1
ATOM 2437 N N . HIS A 1 318 ? -19.024 20.49 -10.137 1 49.73 318 HIS A N 1
ATOM 2438 C CA . HIS A 1 318 ? -20.261 19.905 -10.643 1 49.73 318 HIS A CA 1
ATOM 2439 C C . HIS A 1 318 ? -21.479 20.506 -9.948 1 49.73 318 HIS A C 1
ATOM 2441 O O . HIS A 1 318 ? -21.423 20.831 -8.759 1 49.73 318 HIS A O 1
ATOM 2447 N N . MET B 1 1 ? -10.126 -35.41 -25.494 1 49.01 1 MET B N 1
ATOM 2448 C CA . MET B 1 1 ? -9.076 -35.344 -24.482 1 49.01 1 MET B CA 1
ATOM 2449 C C . MET B 1 1 ? -9.671 -35.119 -23.095 1 49.01 1 MET B C 1
ATOM 2451 O O . MET B 1 1 ? -10.54 -34.263 -22.919 1 49.01 1 MET B O 1
ATOM 2455 N N . ASN B 1 2 ? -9.525 -36.024 -22.199 1 59.28 2 ASN B N 1
ATOM 2456 C CA . ASN B 1 2 ? -9.98 -35.947 -20.815 1 59.28 2 ASN B CA 1
ATOM 2457 C C . ASN B 1 2 ? -9.381 -34.743 -20.094 1 59.28 2 ASN B C 1
ATOM 2459 O O . ASN B 1 2 ? -8.197 -34.444 -20.255 1 59.28 2 ASN B O 1
ATOM 2463 N N . PRO B 1 3 ? -10.258 -33.886 -19.598 1 62.25 3 PRO B N 1
ATOM 2464 C CA . PRO B 1 3 ? -9.793 -32.673 -18.922 1 62.25 3 PRO B CA 1
ATOM 2465 C C . PRO B 1 3 ? -8.614 -32.934 -17.988 1 62.25 3 PRO B C 1
ATOM 2467 O O . PRO B 1 3 ? -7.728 -32.085 -17.853 1 62.25 3 PRO B O 1
ATOM 2470 N N . ASN B 1 4 ? -8.59 -34.023 -17.498 1 70.14 4 ASN B N 1
ATOM 2471 C CA . ASN B 1 4 ? -7.498 -34.378 -16.597 1 70.14 4 ASN B CA 1
ATOM 2472 C C . ASN B 1 4 ? -6.181 -34.541 -17.35 1 70.14 4 ASN B C 1
ATOM 2474 O O . ASN B 1 4 ? -5.13 -34.108 -16.873 1 70.14 4 ASN B O 1
ATOM 2478 N N . GLN B 1 5 ? -6.353 -35.143 -18.508 1 73.06 5 GLN B N 1
ATOM 2479 C CA . GLN B 1 5 ? -5.167 -35.354 -19.332 1 73.06 5 GLN B CA 1
ATOM 2480 C C . GLN B 1 5 ? -4.581 -34.026 -19.802 1 73.06 5 GLN B C 1
ATOM 2482 O O . GLN B 1 5 ? -3.36 -33.853 -19.824 1 73.06 5 GLN B O 1
ATOM 2487 N N . LEU B 1 6 ? -5.48 -33.158 -20.146 1 73.61 6 LEU B N 1
ATOM 2488 C CA . LEU B 1 6 ? -5.038 -31.848 -20.613 1 73.61 6 LEU B CA 1
ATOM 2489 C C . LEU B 1 6 ? -4.354 -31.073 -19.493 1 73.61 6 LEU B C 1
ATOM 2491 O O . LEU B 1 6 ? -3.291 -30.483 -19.7 1 73.61 6 LEU B O 1
ATOM 2495 N N . THR B 1 7 ? -4.895 -31.2 -18.33 1 79.14 7 THR B N 1
ATOM 2496 C CA . THR B 1 7 ? -4.319 -30.505 -17.183 1 79.14 7 THR B CA 1
ATOM 2497 C C . THR B 1 7 ? -2.942 -31.068 -16.845 1 79.14 7 THR B C 1
ATOM 2499 O O . THR B 1 7 ? -2.02 -30.316 -16.523 1 79.14 7 THR B O 1
ATOM 2502 N N . ASP B 1 8 ? -2.839 -32.319 -17.033 1 81.66 8 ASP B N 1
ATOM 2503 C CA . ASP B 1 8 ? -1.569 -32.976 -16.742 1 81.66 8 ASP B CA 1
ATOM 2504 C C . ASP B 1 8 ? -0.496 -32.568 -17.749 1 81.66 8 ASP B C 1
ATOM 2506 O O . ASP B 1 8 ? 0.653 -32.322 -17.374 1 81.66 8 ASP B O 1
ATOM 2510 N N . GLN B 1 9 ? -0.942 -32.537 -18.927 1 84.45 9 GLN B N 1
ATOM 2511 C CA . GLN B 1 9 ? -0.002 -32.196 -19.99 1 84.45 9 GLN B CA 1
ATOM 2512 C C . GLN B 1 9 ? 0.463 -30.748 -19.868 1 84.45 9 GLN B C 1
ATOM 2514 O O . GLN B 1 9 ? 1.659 -30.464 -19.97 1 84.45 9 GLN B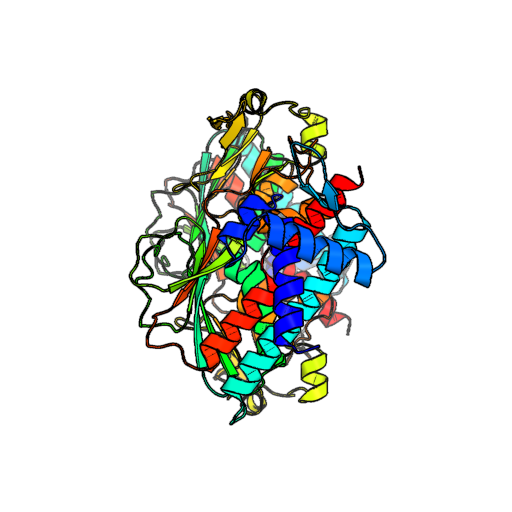 O 1
ATOM 2519 N N . LEU B 1 10 ? -0.458 -29.931 -19.695 1 86.32 10 LEU B N 1
ATOM 2520 C CA . LEU B 1 10 ? -0.122 -28.517 -19.567 1 86.32 10 LEU B CA 1
ATOM 2521 C C . LEU B 1 10 ? 0.635 -28.253 -18.27 1 86.32 10 LEU B C 1
ATOM 2523 O O . LEU B 1 10 ? 1.563 -27.441 -18.242 1 86.32 10 LEU B O 1
ATOM 2527 N N . GLY B 1 11 ? 0.245 -28.957 -17.267 1 86.97 11 GLY B N 1
ATOM 2528 C CA . GLY B 1 11 ? 0.956 -28.859 -16.002 1 86.97 11 GLY B CA 1
ATOM 2529 C C . GLY B 1 11 ? 2.411 -29.274 -16.102 1 86.97 11 GLY B C 1
ATOM 2530 O O . GLY B 1 11 ? 3.291 -28.612 -15.547 1 86.97 11 GLY B O 1
ATOM 2531 N N . LEU B 1 12 ? 2.625 -30.355 -16.82 1 88.17 12 LEU B N 1
ATOM 2532 C CA . LEU B 1 12 ? 3.984 -30.844 -17.027 1 88.17 12 LEU B CA 1
ATOM 2533 C C . LEU B 1 12 ? 4.82 -29.819 -17.787 1 88.17 12 LEU B C 1
ATOM 2535 O O . LEU B 1 12 ? 5.976 -29.571 -17.436 1 88.17 12 LEU B O 1
ATOM 2539 N N . PHE B 1 13 ? 4.274 -29.262 -18.766 1 91.2 13 PHE B N 1
ATOM 2540 C CA . PHE B 1 13 ? 4.926 -28.216 -19.545 1 91.2 13 PHE B CA 1
ATOM 2541 C C . PHE B 1 13 ? 5.314 -27.041 -18.655 1 91.2 13 PHE B C 1
ATOM 2543 O O . PHE B 1 13 ? 6.45 -26.564 -18.708 1 91.2 13 PHE B O 1
ATOM 2550 N N . LEU B 1 14 ? 4.405 -26.647 -17.857 1 88.24 14 LEU B N 1
ATOM 2551 C CA . LEU B 1 14 ? 4.643 -25.505 -16.982 1 88.24 14 LEU B CA 1
ATOM 2552 C C . LEU B 1 14 ? 5.712 -25.83 -15.943 1 88.24 14 LEU B C 1
ATOM 2554 O O . LEU B 1 14 ? 6.524 -24.971 -15.593 1 88.24 14 LEU B O 1
ATOM 2558 N N . ASP B 1 15 ? 5.732 -27.029 -15.489 1 87.01 15 ASP B N 1
ATOM 2559 C CA . ASP B 1 15 ? 6.735 -27.449 -14.515 1 87.01 15 ASP B CA 1
ATOM 2560 C C . ASP B 1 15 ? 8.13 -27.466 -15.136 1 87.01 15 ASP B C 1
ATOM 2562 O O . ASP B 1 15 ? 9.111 -27.101 -14.484 1 87.01 15 ASP B O 1
ATOM 2566 N N . VAL B 1 16 ? 8.178 -27.908 -16.335 1 88.53 16 VAL B N 1
ATOM 2567 C CA . VAL B 1 16 ? 9.452 -27.892 -17.047 1 88.53 16 VAL B CA 1
ATOM 2568 C C . VAL B 1 16 ? 9.923 -26.452 -17.233 1 88.53 16 VAL B C 1
ATOM 2570 O O . VAL B 1 16 ? 11.108 -26.153 -17.069 1 88.53 16 VAL B O 1
ATOM 2573 N N . LEU B 1 17 ? 9.013 -25.639 -17.594 1 86.27 17 LEU B N 1
ATOM 2574 C CA . LEU B 1 17 ? 9.33 -24.227 -17.779 1 86.27 17 LEU B CA 1
ATOM 2575 C C . LEU B 1 17 ? 9.877 -23.619 -16.491 1 86.27 17 LEU B C 1
ATOM 2577 O O . LEU B 1 17 ? 10.877 -22.899 -16.516 1 86.27 17 LEU B O 1
ATOM 2581 N N . GLU B 1 18 ? 9.261 -23.941 -15.431 1 80.25 18 GLU B N 1
ATOM 2582 C CA . GLU B 1 18 ? 9.614 -23.382 -14.129 1 80.25 18 GLU B CA 1
ATOM 2583 C C . GLU B 1 18 ? 10.961 -23.913 -13.647 1 80.25 18 GLU B C 1
ATOM 2585 O O . GLU B 1 18 ? 11.768 -23.162 -13.095 1 80.25 18 GLU B O 1
ATOM 2590 N N . SER B 1 19 ? 11.138 -25.198 -13.829 1 80.05 19 SER B N 1
ATOM 2591 C CA . SER B 1 19 ? 12.332 -25.84 -13.291 1 80.05 19 SER B CA 1
ATOM 2592 C C . SER B 1 19 ? 13.515 -25.692 -14.241 1 80.05 19 SER B C 1
ATOM 2594 O O . SER B 1 19 ? 14.667 -25.871 -13.84 1 80.05 19 SER B O 1
ATOM 2596 N N . GLY B 1 20 ? 13.227 -25.385 -15.498 1 81.88 20 GLY B N 1
ATOM 2597 C CA . GLY B 1 20 ? 14.26 -25.279 -16.516 1 81.88 20 GLY B CA 1
ATOM 2598 C C . GLY B 1 20 ? 14.959 -26.597 -16.796 1 81.88 20 GLY B C 1
ATOM 2599 O O . GLY B 1 20 ? 16.092 -26.614 -17.281 1 81.88 20 GLY B O 1
ATOM 2600 N N . SER B 1 21 ? 14.299 -27.66 -16.278 1 86.62 21 SER B N 1
ATOM 2601 C CA . SER B 1 21 ? 14.932 -28.97 -16.391 1 86.62 21 SER B CA 1
ATOM 2602 C C . SER B 1 21 ? 13.891 -30.082 -16.469 1 86.62 21 SER B C 1
ATOM 2604 O O . SER B 1 21 ? 12.901 -30.065 -15.735 1 86.62 21 SER B O 1
ATOM 2606 N N . PHE B 1 22 ? 14.177 -31.031 -17.392 1 88.65 22 PHE B N 1
ATOM 2607 C CA . PHE B 1 22 ? 13.294 -32.186 -17.509 1 88.65 22 PHE B CA 1
ATOM 2608 C C . PHE B 1 22 ? 13.438 -33.102 -16.299 1 88.65 22 PHE B C 1
ATOM 2610 O O . PHE B 1 22 ? 12.45 -33.655 -15.811 1 88.65 22 PHE B O 1
ATOM 2617 N N . SER B 1 23 ? 14.655 -33.13 -15.812 1 88.46 23 SER B N 1
ATOM 2618 C CA . SER B 1 23 ? 14.911 -33.969 -14.646 1 88.46 23 SER B CA 1
ATOM 2619 C C . SER B 1 23 ? 14.256 -33.392 -13.395 1 88.46 23 SER B C 1
ATOM 2621 O O . SER B 1 23 ? 13.694 -34.132 -12.585 1 88.46 23 SER B O 1
ATOM 2623 N N . ALA B 1 24 ? 14.309 -32.157 -13.368 1 86.83 24 ALA B N 1
ATOM 2624 C CA . ALA B 1 24 ? 13.707 -31.51 -12.205 1 86.83 24 ALA B CA 1
ATOM 2625 C C . ALA B 1 24 ? 12.186 -31.631 -12.236 1 86.83 24 ALA B C 1
ATOM 2627 O O . ALA B 1 24 ? 11.556 -31.879 -11.205 1 86.83 24 ALA B O 1
ATOM 2628 N N . ALA B 1 25 ? 11.623 -31.471 -13.393 1 87.91 25 ALA B N 1
ATOM 2629 C CA . ALA B 1 25 ? 10.176 -31.589 -13.55 1 87.91 25 ALA B CA 1
ATOM 2630 C C . ALA B 1 25 ? 9.706 -33.01 -13.255 1 87.91 25 ALA B C 1
ATOM 2632 O O . ALA B 1 25 ? 8.616 -33.211 -12.713 1 87.91 25 ALA B O 1
ATOM 2633 N N . SER B 1 26 ? 10.508 -33.991 -13.533 1 89.2 26 SER B N 1
ATOM 2634 C CA . SER B 1 26 ? 10.141 -35.389 -13.337 1 89.2 26 SER B CA 1
ATOM 2635 C C . SER B 1 26 ? 10.024 -35.728 -11.855 1 89.2 26 SER B C 1
ATOM 2637 O O . SER B 1 26 ? 9.297 -36.649 -11.478 1 89.2 26 SER B O 1
ATOM 2639 N N . ARG B 1 27 ? 10.668 -34.93 -11.062 1 82.03 27 ARG B N 1
ATOM 2640 C CA . ARG B 1 27 ? 10.625 -35.157 -9.621 1 82.03 27 ARG B CA 1
ATOM 2641 C C . ARG B 1 27 ? 9.279 -34.736 -9.041 1 82.03 27 ARG B C 1
ATOM 2643 O O . ARG B 1 27 ? 8.886 -35.203 -7.97 1 82.03 27 ARG B O 1
ATOM 2650 N N . ARG B 1 28 ? 8.6 -33.972 -9.799 1 79.61 28 ARG B N 1
ATOM 2651 C CA . ARG B 1 28 ? 7.316 -33.457 -9.333 1 79.61 28 ARG B CA 1
ATOM 2652 C C . ARG B 1 28 ? 6.161 -34.287 -9.884 1 79.61 28 ARG B C 1
ATOM 2654 O O . ARG B 1 28 ? 5.001 -34.051 -9.54 1 79.61 28 ARG B O 1
ATOM 2661 N N . HIS B 1 29 ? 6.48 -35.15 -10.786 1 80.01 29 HIS B N 1
ATOM 2662 C CA . HIS B 1 29 ? 5.495 -36.003 -11.441 1 80.01 29 HIS B CA 1
ATOM 2663 C C . HIS B 1 29 ? 5.93 -37.465 -11.418 1 80.01 29 HIS B C 1
ATOM 2665 O O . HIS B 1 29 ? 7.124 -37.76 -11.333 1 80.01 29 HIS B O 1
ATOM 2671 N N . PRO B 1 30 ? 4.994 -38.32 -11.276 1 84.47 30 PRO B N 1
ATOM 2672 C CA . PRO B 1 30 ? 5.357 -39.736 -11.37 1 84.47 30 PRO B CA 1
ATOM 2673 C C . PRO B 1 30 ? 5.779 -40.144 -12.779 1 84.47 30 PRO B C 1
ATOM 2675 O O . PRO B 1 30 ? 5.148 -41.012 -13.389 1 84.47 30 PRO B O 1
ATOM 2678 N N . LEU B 1 31 ? 6.811 -39.485 -13.332 1 88.37 31 LEU B N 1
ATOM 2679 C CA . LEU B 1 31 ? 7.313 -39.701 -14.685 1 88.37 31 LEU B CA 1
ATOM 2680 C C . LEU B 1 31 ? 8.838 -39.689 -14.707 1 88.37 31 LEU B C 1
ATOM 2682 O O . LEU B 1 31 ? 9.469 -39.022 -13.884 1 88.37 31 LEU B O 1
ATOM 2686 N N . THR B 1 32 ? 9.49 -40.525 -15.473 1 89.94 32 THR B N 1
ATOM 2687 C CA . THR B 1 32 ? 10.923 -40.449 -15.731 1 89.94 32 THR B CA 1
ATOM 2688 C C . THR B 1 32 ? 11.255 -39.228 -16.584 1 89.94 32 THR B C 1
ATOM 2690 O O . THR B 1 32 ? 10.387 -38.695 -17.278 1 89.94 32 THR B O 1
ATOM 2693 N N . PRO B 1 33 ? 12.501 -38.771 -16.458 1 91.05 33 PRO B N 1
ATOM 2694 C CA . PRO B 1 33 ? 12.904 -37.649 -17.309 1 91.05 33 PRO B CA 1
ATOM 2695 C C . PRO B 1 33 ? 12.656 -37.916 -18.792 1 91.05 33 PRO B C 1
ATOM 2697 O O . PRO B 1 33 ? 12.251 -37.011 -19.527 1 91.05 33 PRO B O 1
ATOM 2700 N N . SER B 1 34 ? 12.874 -39.192 -19.194 1 91.85 34 SER B N 1
ATOM 2701 C CA . SER B 1 34 ? 12.646 -39.561 -20.587 1 91.85 34 SER B CA 1
ATOM 2702 C C . SER B 1 34 ? 11.168 -39.462 -20.95 1 91.85 34 SER B C 1
ATOM 2704 O O . SER B 1 34 ? 10.822 -39.034 -22.053 1 91.85 34 SER B O 1
ATOM 2706 N N . ALA B 1 35 ? 10.292 -39.813 -20.037 1 92.53 35 ALA B N 1
ATOM 2707 C CA . ALA B 1 35 ? 8.851 -39.722 -20.253 1 92.53 35 ALA B CA 1
ATOM 2708 C C . ALA B 1 35 ? 8.399 -38.266 -20.332 1 92.53 35 ALA B C 1
ATOM 2710 O O . ALA B 1 35 ? 7.529 -37.922 -21.136 1 92.53 35 ALA B O 1
ATOM 2711 N N . VAL B 1 36 ? 9.001 -37.41 -19.479 1 93.2 36 VAL B N 1
ATOM 2712 C CA . VAL B 1 36 ? 8.7 -35.983 -19.511 1 93.2 36 VAL B CA 1
ATOM 2713 C C . VAL B 1 36 ? 9.072 -35.407 -20.876 1 93.2 36 VAL B C 1
ATOM 2715 O O . VAL B 1 36 ? 8.289 -34.67 -21.48 1 93.2 36 VAL B O 1
ATOM 2718 N N . ALA B 1 37 ? 10.26 -35.764 -21.377 1 92.1 37 ALA B N 1
ATOM 2719 C CA . ALA B 1 37 ? 10.733 -35.275 -22.67 1 92.1 37 ALA B CA 1
ATOM 2720 C C . ALA B 1 37 ? 9.793 -35.701 -23.795 1 92.1 37 ALA B C 1
ATOM 2722 O O . ALA B 1 37 ? 9.465 -34.902 -24.674 1 92.1 37 ALA B O 1
ATOM 2723 N N . ARG B 1 38 ? 9.311 -36.94 -23.779 1 92.94 38 ARG B N 1
ATOM 2724 C CA . ARG B 1 38 ? 8.413 -37.466 -24.802 1 92.94 38 ARG B CA 1
ATOM 2725 C C . ARG B 1 38 ? 7.076 -36.734 -24.787 1 92.94 38 ARG B C 1
ATOM 2727 O O . ARG B 1 38 ? 6.502 -36.456 -25.842 1 92.94 38 ARG B O 1
ATOM 2734 N N . ARG B 1 39 ? 6.626 -36.453 -23.599 1 92.07 39 ARG B N 1
ATOM 2735 C CA . ARG B 1 39 ? 5.349 -35.76 -23.467 1 92.07 39 ARG B CA 1
ATOM 2736 C C . ARG B 1 39 ? 5.449 -34.326 -23.977 1 92.07 39 ARG B C 1
ATOM 2738 O O . ARG B 1 39 ? 4.513 -33.815 -24.596 1 92.07 39 ARG B O 1
ATOM 2745 N N . ILE B 1 40 ? 6.6 -33.713 -23.71 1 92.79 40 ILE B N 1
ATOM 2746 C CA .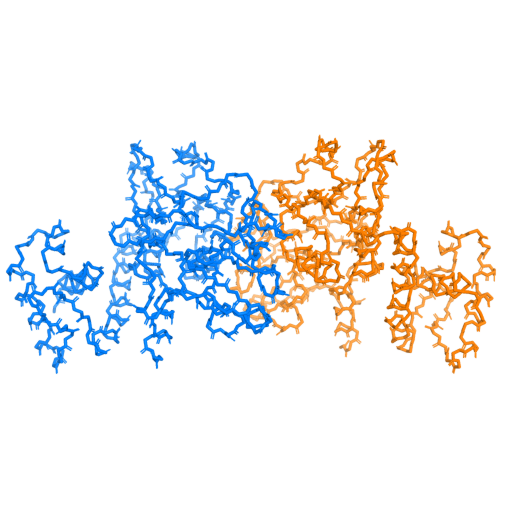 ILE B 1 40 ? 6.823 -32.355 -24.195 1 92.79 40 ILE B CA 1
ATOM 2747 C C . ILE B 1 40 ? 6.923 -32.362 -25.719 1 92.79 40 ILE B C 1
ATOM 2749 O O . ILE B 1 40 ? 6.376 -31.481 -26.387 1 92.79 40 ILE B O 1
ATOM 2753 N N . ASP B 1 41 ? 7.579 -33.384 -26.241 1 92.88 41 ASP B N 1
ATOM 2754 C CA . ASP B 1 41 ? 7.663 -33.525 -27.691 1 92.88 41 ASP B CA 1
ATOM 2755 C C . ASP B 1 41 ? 6.274 -33.675 -28.31 1 92.88 41 ASP B C 1
ATOM 2757 O O . ASP B 1 41 ? 5.982 -33.074 -29.345 1 92.88 41 ASP B O 1
ATOM 2761 N N . SER B 1 42 ? 5.511 -34.487 -27.633 1 91.3 42 SER B N 1
ATOM 2762 C CA . SER B 1 42 ? 4.147 -34.697 -28.107 1 91.3 42 SER B CA 1
ATOM 2763 C C . SER B 1 42 ? 3.35 -33.396 -28.093 1 91.3 42 SER B C 1
ATOM 2765 O O . SER B 1 42 ? 2.587 -33.12 -29.02 1 91.3 42 SER B O 1
ATOM 2767 N N . LEU B 1 43 ? 3.528 -32.637 -27.046 1 91.2 43 LEU B N 1
ATOM 2768 C CA . LEU B 1 43 ? 2.853 -31.349 -26.923 1 91.2 43 LEU B CA 1
ATOM 2769 C C . LEU B 1 43 ? 3.307 -30.391 -28.018 1 91.2 43 LEU B C 1
ATOM 2771 O O . LEU B 1 43 ? 2.484 -29.702 -28.626 1 91.2 43 LEU B O 1
ATOM 2775 N N . GLU B 1 44 ? 4.641 -30.305 -28.264 1 92.7 44 GLU B N 1
ATOM 2776 C CA . GLU B 1 44 ? 5.189 -29.442 -29.306 1 92.7 44 GLU B CA 1
ATOM 2777 C C . GLU B 1 44 ? 4.66 -29.834 -30.682 1 92.7 44 GLU B C 1
ATOM 2779 O O . GLU B 1 44 ? 4.335 -28.969 -31.498 1 92.7 44 GLU B O 1
ATOM 2784 N N . ASN B 1 45 ? 4.499 -31.148 -30.897 1 90.43 45 ASN B N 1
ATOM 2785 C CA . ASN B 1 45 ? 3.947 -31.643 -32.154 1 90.43 45 ASN B CA 1
ATOM 2786 C C . ASN B 1 45 ? 2.484 -31.243 -32.319 1 90.43 45 ASN B C 1
ATOM 2788 O O . ASN B 1 45 ? 2.061 -30.858 -33.411 1 90.43 45 ASN B O 1
ATOM 2792 N N . ALA B 1 46 ? 1.769 -31.359 -31.248 1 86.68 46 ALA B N 1
ATOM 2793 C CA . ALA B 1 46 ? 0.348 -31.025 -31.283 1 86.68 46 ALA B CA 1
ATOM 2794 C C . ALA B 1 46 ? 0.141 -29.534 -31.532 1 86.68 46 ALA B C 1
ATOM 2796 O O . ALA B 1 46 ? -0.792 -29.138 -32.234 1 86.68 46 ALA B O 1
ATOM 2797 N N . VAL B 1 47 ? 1.069 -28.708 -30.953 1 86.22 47 VAL B N 1
ATOM 2798 C CA . VAL B 1 47 ? 0.987 -27.255 -31.066 1 86.22 47 VAL B CA 1
ATOM 2799 C C . VAL B 1 47 ? 1.601 -26.804 -32.389 1 86.22 47 VAL B C 1
ATOM 2801 O O . VAL B 1 47 ? 1.233 -25.757 -32.927 1 86.22 47 VAL B O 1
ATOM 2804 N N . GLY B 1 48 ? 2.467 -27.544 -32.929 1 88.75 48 GLY B N 1
ATOM 2805 C CA . GLY B 1 48 ? 3.094 -27.255 -34.209 1 88.75 48 GLY B CA 1
ATOM 2806 C C . GLY B 1 48 ? 4.276 -26.311 -34.095 1 88.75 48 GLY B C 1
ATOM 2807 O O . GLY B 1 48 ? 4.636 -25.639 -35.064 1 88.75 48 GLY B O 1
ATOM 2808 N N . SER B 1 49 ? 4.794 -26.121 -32.913 1 90.41 49 SER B N 1
ATOM 2809 C CA . SER B 1 49 ? 5.929 -25.234 -32.675 1 90.41 49 SER B CA 1
ATOM 2810 C C . SER B 1 49 ? 6.815 -25.759 -31.55 1 90.41 49 SER B C 1
ATOM 2812 O O . SER B 1 49 ? 6.33 -26.416 -30.627 1 90.41 49 SER B O 1
ATOM 2814 N N . GLN B 1 50 ? 8.088 -25.431 -31.667 1 91.71 50 GLN B N 1
ATOM 2815 C CA . GLN B 1 50 ? 9.007 -25.736 -30.576 1 91.71 50 GLN B CA 1
ATOM 2816 C C . GLN B 1 50 ? 8.804 -24.782 -29.402 1 91.71 50 GLN B C 1
ATOM 2818 O O . GLN B 1 50 ? 8.783 -23.563 -29.583 1 91.71 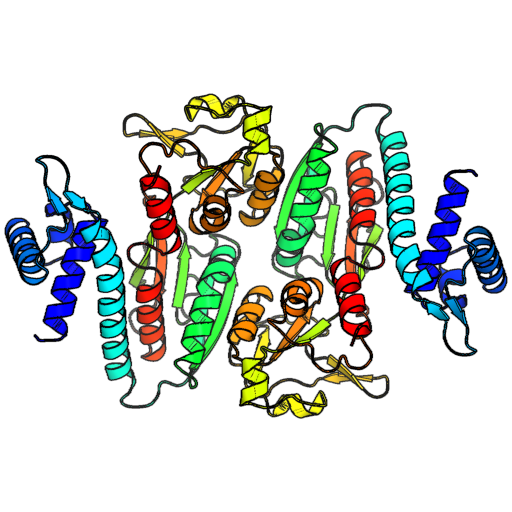50 GLN B O 1
ATOM 2823 N N . LEU B 1 51 ? 8.635 -25.433 -28.287 1 92.79 51 LEU B N 1
ATOM 2824 C CA . LEU B 1 51 ? 8.353 -24.618 -27.11 1 92.79 51 LEU B CA 1
ATOM 2825 C C . LEU B 1 51 ? 9.605 -24.44 -26.259 1 92.79 51 LEU B C 1
ATOM 2827 O O . LEU B 1 51 ? 9.706 -23.482 -25.489 1 92.79 51 LEU B O 1
ATOM 2831 N N . PHE B 1 52 ? 10.568 -25.369 -26.416 1 92.7 52 PHE B N 1
ATOM 2832 C CA . PHE B 1 52 ? 11.816 -25.3 -25.664 1 92.7 52 PHE B CA 1
ATOM 2833 C C . PHE B 1 52 ? 13.016 -25.44 -26.593 1 92.7 52 PHE B C 1
ATOM 2835 O O . PHE B 1 52 ? 12.948 -26.146 -27.602 1 92.7 52 PHE B O 1
ATOM 2842 N N . ILE B 1 53 ? 14.044 -24.585 -26.262 1 89.19 53 ILE B N 1
ATOM 2843 C CA . ILE B 1 53 ? 15.372 -24.852 -26.803 1 89.19 53 ILE B CA 1
ATOM 2844 C C . ILE B 1 53 ? 16.152 -25.745 -25.84 1 89.19 53 ILE B C 1
ATOM 2846 O O . ILE B 1 53 ? 16.261 -25.439 -24.65 1 89.19 53 ILE B O 1
ATOM 2850 N N . ARG B 1 54 ? 16.518 -26.861 -26.42 1 84.36 54 ARG B N 1
ATOM 2851 C CA . ARG B 1 54 ? 17.174 -27.871 -25.597 1 84.36 54 ARG B CA 1
ATOM 2852 C C . ARG B 1 54 ? 18.668 -27.935 -25.896 1 84.36 54 ARG B C 1
ATOM 2854 O O . ARG B 1 54 ? 19.073 -27.961 -27.06 1 84.36 54 ARG B O 1
ATOM 2861 N N . SER B 1 55 ? 19.458 -27.521 -24.896 1 76.59 55 SER B N 1
ATOM 2862 C CA . SER B 1 55 ? 20.893 -27.772 -24.977 1 76.59 55 SER B CA 1
ATOM 2863 C C . SER B 1 55 ? 21.335 -28.791 -23.932 1 76.59 55 SER B C 1
ATOM 2865 O O . SER B 1 55 ? 20.523 -29.261 -23.133 1 76.59 55 SER B O 1
ATOM 2867 N N . THR B 1 56 ? 22.571 -29.265 -23.995 1 70.18 56 THR B N 1
ATOM 2868 C CA . THR B 1 56 ? 23.123 -30.252 -23.073 1 70.18 56 THR B CA 1
ATOM 2869 C C . THR B 1 56 ? 23.05 -29.748 -21.634 1 70.18 56 THR B C 1
ATOM 2871 O O . THR B 1 56 ? 23.015 -30.543 -20.693 1 70.18 56 THR B O 1
ATOM 2874 N N . HIS B 1 57 ? 22.913 -28.345 -21.49 1 68.17 57 HIS B N 1
ATOM 2875 C CA . HIS B 1 57 ? 23.08 -27.85 -20.129 1 68.17 57 HIS B CA 1
ATOM 2876 C C . HIS B 1 57 ? 21.834 -27.107 -19.656 1 68.17 57 HIS B C 1
ATOM 2878 O O . HIS B 1 57 ? 21.722 -26.762 -18.478 1 68.17 57 HIS B O 1
ATOM 2884 N N . ALA B 1 58 ? 20.947 -26.869 -20.526 1 75.73 58 ALA B N 1
ATOM 2885 C CA . ALA B 1 58 ? 19.828 -26.073 -20.029 1 75.73 58 ALA B CA 1
ATOM 2886 C C . ALA B 1 58 ? 18.604 -26.227 -20.927 1 75.73 58 ALA B C 1
ATOM 2888 O O . ALA B 1 58 ? 18.733 -26.51 -22.121 1 75.73 58 ALA B O 1
ATOM 2889 N N . VAL B 1 59 ? 17.409 -26.247 -20.397 1 86.24 59 VAL B N 1
ATOM 2890 C CA . VAL B 1 59 ? 16.13 -26.151 -21.093 1 86.24 59 VAL B CA 1
ATOM 2891 C C . VAL B 1 59 ? 15.572 -24.736 -20.957 1 86.24 59 VAL B C 1
ATOM 2893 O O . VAL B 1 59 ? 15.379 -24.242 -19.844 1 86.24 59 VAL B O 1
ATOM 2896 N N . ARG B 1 60 ? 15.539 -24.006 -22.105 1 84.49 60 ARG B N 1
ATOM 2897 C CA . ARG B 1 60 ? 15.016 -22.644 -22.093 1 84.49 60 ARG B CA 1
ATOM 2898 C C . ARG B 1 60 ? 13.783 -22.523 -22.983 1 84.49 60 ARG B C 1
ATOM 2900 O O . ARG B 1 60 ? 13.722 -23.13 -24.054 1 84.49 60 ARG B O 1
ATOM 2907 N N . ALA B 1 61 ? 12.854 -21.772 -22.514 1 86.39 61 ALA B N 1
ATOM 2908 C CA . ALA B 1 61 ? 11.64 -21.567 -23.299 1 86.39 61 ALA B CA 1
ATOM 2909 C C . ALA B 1 61 ? 11.918 -20.696 -24.521 1 86.39 61 ALA B C 1
ATOM 2911 O O . ALA B 1 61 ? 12.683 -19.732 -24.443 1 86.39 61 ALA B O 1
ATOM 2912 N N . THR B 1 62 ? 11.36 -21.068 -25.747 1 84.08 62 THR B N 1
ATOM 2913 C CA . THR B 1 62 ? 11.328 -20.216 -26.931 1 84.08 62 THR B CA 1
ATOM 2914 C C . THR B 1 62 ? 10.322 -19.083 -26.754 1 84.08 62 THR B C 1
ATOM 2916 O O . THR B 1 62 ? 9.516 -19.101 -25.822 1 84.08 62 THR B O 1
ATOM 2919 N N . PRO B 1 63 ? 10.367 -18.053 -27.566 1 80 63 PRO B N 1
ATOM 2920 C CA . PRO B 1 63 ? 9.308 -17.041 -27.538 1 80 63 PRO B CA 1
ATOM 2921 C C . PRO B 1 63 ? 7.911 -17.645 -27.667 1 80 63 PRO B C 1
ATOM 2923 O O . PRO B 1 63 ? 6.983 -17.216 -26.977 1 80 63 PRO B O 1
ATOM 2926 N N . ALA B 1 64 ? 7.822 -18.571 -28.514 1 84.59 64 ALA B N 1
ATOM 2927 C CA . ALA B 1 64 ? 6.56 -19.293 -28.654 1 84.59 64 ALA B CA 1
ATOM 2928 C C . ALA B 1 64 ? 6.207 -20.034 -27.368 1 84.59 64 ALA B C 1
ATOM 2930 O O . ALA B 1 64 ? 5.036 -20.107 -26.988 1 84.59 64 ALA B O 1
ATOM 2931 N N . GLY B 1 65 ? 7.263 -20.58 -26.746 1 86.87 65 GLY B N 1
ATOM 2932 C CA . GLY B 1 65 ? 7.065 -21.256 -25.474 1 86.87 65 GLY B CA 1
ATOM 2933 C C . GLY B 1 65 ? 6.549 -20.335 -24.384 1 86.87 65 GLY B C 1
ATOM 2934 O O . GLY B 1 65 ? 5.658 -20.709 -23.618 1 86.87 65 GLY B O 1
ATOM 2935 N N . LEU B 1 66 ? 7.017 -19.185 -24.415 1 83.21 66 LEU B N 1
ATOM 2936 C CA . LEU B 1 66 ? 6.599 -18.201 -23.422 1 83.21 66 LEU B CA 1
ATOM 2937 C C . LEU B 1 66 ? 5.164 -17.75 -23.674 1 83.21 66 LEU B C 1
ATOM 2939 O O . LEU B 1 66 ? 4.38 -17.606 -22.734 1 83.21 66 LEU B O 1
ATOM 2943 N N . ALA B 1 67 ? 4.866 -17.52 -24.907 1 81.61 67 ALA B N 1
ATOM 2944 C CA . ALA B 1 67 ? 3.501 -17.147 -25.266 1 81.61 67 ALA B CA 1
ATOM 2945 C C . ALA B 1 67 ? 2.519 -18.265 -24.927 1 81.61 67 ALA B C 1
ATOM 2947 O O . ALA B 1 67 ? 1.441 -18.01 -24.386 1 81.61 67 ALA B O 1
ATOM 2948 N N . PHE B 1 68 ? 2.923 -19.492 -25.253 1 84.51 68 PHE B N 1
ATOM 2949 C CA . PHE B 1 68 ? 2.091 -20.654 -24.966 1 84.51 68 PHE B CA 1
ATOM 2950 C C . PHE B 1 68 ? 1.902 -20.828 -23.464 1 84.51 68 PHE B C 1
ATOM 2952 O O . PHE B 1 68 ? 0.828 -21.23 -23.011 1 84.51 68 PHE B O 1
ATOM 2959 N N . ALA B 1 69 ? 2.94 -20.522 -22.733 1 85.87 69 ALA B N 1
ATOM 2960 C CA . ALA B 1 69 ? 2.895 -20.664 -21.28 1 85.87 69 ALA B CA 1
ATOM 2961 C C . ALA B 1 69 ? 1.806 -19.781 -20.676 1 85.87 69 ALA B C 1
ATOM 2963 O O . ALA B 1 69 ? 1.099 -20.199 -19.757 1 85.87 69 ALA B O 1
ATOM 2964 N N . GLU B 1 70 ? 1.632 -18.699 -21.21 1 80.3 70 GLU B N 1
ATOM 2965 C CA . GLU B 1 70 ? 0.613 -17.779 -20.714 1 80.3 70 GLU B CA 1
ATOM 2966 C C . GLU B 1 70 ? -0.788 -18.356 -20.9 1 80.3 70 GLU B C 1
ATOM 2968 O O . GLU B 1 70 ? -1.612 -18.307 -19.985 1 80.3 70 GLU B O 1
ATOM 2973 N N . ARG B 1 71 ? -1.01 -18.865 -22.054 1 80.87 71 ARG B N 1
ATOM 2974 C CA . ARG B 1 71 ? -2.313 -19.45 -22.353 1 80.87 71 ARG B CA 1
ATOM 2975 C C . ARG B 1 71 ? -2.528 -20.74 -21.568 1 80.87 71 ARG B C 1
ATOM 2977 O O . ARG B 1 71 ? -3.628 -20.998 -21.077 1 80.87 71 ARG B O 1
ATOM 2984 N N . ALA B 1 72 ? -1.421 -21.536 -21.513 1 84.24 72 ALA B N 1
ATOM 2985 C CA . ALA B 1 72 ? -1.5 -22.797 -20.781 1 84.24 72 ALA B CA 1
ATOM 2986 C C . ALA B 1 72 ? -1.863 -22.559 -19.317 1 84.24 72 ALA B C 1
ATOM 2988 O O . ALA B 1 72 ? -2.691 -23.278 -18.752 1 84.24 72 ALA B O 1
ATOM 2989 N N . ARG B 1 73 ? -1.336 -21.595 -18.77 1 81.42 73 ARG B N 1
ATOM 2990 C CA . ARG B 1 73 ? -1.624 -21.242 -17.384 1 81.42 73 ARG B CA 1
ATOM 2991 C C . ARG B 1 73 ? -3.098 -20.892 -17.203 1 81.42 73 ARG B C 1
ATOM 2993 O O . ARG B 1 73 ? -3.732 -21.333 -16.243 1 81.42 73 ARG B O 1
ATOM 3000 N N . ARG B 1 74 ? -3.619 -20.148 -18.093 1 78.22 74 ARG B N 1
ATOM 3001 C CA . ARG B 1 74 ? -5.024 -19.757 -18.025 1 78.22 74 ARG B CA 1
ATOM 3002 C C . ARG B 1 74 ? -5.937 -20.975 -18.128 1 78.22 74 ARG B C 1
ATOM 3004 O O . ARG B 1 74 ? -6.919 -21.084 -17.392 1 78.22 74 ARG B O 1
ATOM 3011 N N . ILE B 1 75 ? -5.549 -21.862 -19.031 1 79.75 75 ILE B N 1
ATOM 3012 C CA . ILE B 1 75 ? -6.356 -23.055 -19.261 1 79.75 75 ILE B CA 1
ATOM 3013 C C . ILE B 1 75 ? -6.35 -23.931 -18.011 1 79.75 75 ILE B C 1
ATOM 3015 O O . ILE B 1 75 ? -7.406 -24.368 -17.546 1 79.75 75 ILE B O 1
ATOM 3019 N N . VAL B 1 76 ? -5.183 -24.163 -17.484 1 80.53 76 VAL B N 1
ATOM 3020 C CA . VAL B 1 76 ? -5.051 -25.007 -16.301 1 80.53 76 VAL B CA 1
ATOM 3021 C C . VAL B 1 76 ? -5.797 -24.374 -15.129 1 80.53 76 VAL B C 1
ATOM 3023 O O . VAL B 1 76 ? -6.484 -25.067 -14.375 1 80.53 76 VAL B O 1
ATOM 3026 N N . ALA B 1 77 ? -5.684 -23.151 -15.033 1 76.97 77 ALA B N 1
ATOM 3027 C CA . ALA B 1 77 ? -6.366 -22.415 -13.972 1 76.97 77 ALA B CA 1
ATOM 3028 C C . ALA B 1 77 ? -7.88 -22.566 -14.084 1 76.97 77 ALA B C 1
ATOM 3030 O O . ALA B 1 77 ? -8.558 -22.837 -13.09 1 76.97 77 ALA B O 1
ATOM 3031 N N . GLU B 1 78 ? -8.354 -22.42 -15.251 1 77.65 78 GLU B N 1
ATOM 3032 C CA . GLU B 1 78 ? -9.79 -22.539 -15.488 1 77.65 78 GLU B CA 1
ATOM 3033 C C . GLU B 1 78 ? -10.284 -23.951 -15.186 1 77.65 78 GLU B C 1
ATOM 3035 O O . GLU B 1 78 ? -11.365 -24.128 -14.62 1 77.65 78 GLU B O 1
ATOM 3040 N N . LEU B 1 79 ? -9.477 -24.924 -15.547 1 76.7 79 LEU B N 1
ATOM 3041 C CA . LEU B 1 79 ? -9.861 -26.311 -15.308 1 76.7 79 LEU B CA 1
ATOM 3042 C C . LEU B 1 79 ? -9.854 -26.627 -13.816 1 76.7 79 LEU B C 1
ATOM 3044 O O . LEU B 1 79 ? -10.747 -27.317 -13.319 1 76.7 79 LEU B O 1
ATOM 3048 N N . ARG B 1 80 ? -8.883 -26.166 -13.164 1 74.62 80 ARG B N 1
ATOM 3049 C CA . ARG B 1 80 ? -8.81 -26.359 -11.72 1 74.62 80 ARG B CA 1
ATOM 3050 C C . ARG B 1 80 ? -9.997 -25.707 -11.019 1 74.62 80 ARG B C 1
ATOM 3052 O O . ARG B 1 80 ? -10.6 -26.303 -10.123 1 74.62 80 ARG B O 1
ATOM 3059 N N . LEU B 1 81 ? -10.28 -24.574 -11.404 1 74.32 81 LEU B N 1
ATOM 3060 C CA . LEU B 1 81 ? -11.406 -23.853 -10.82 1 74.32 81 LEU B CA 1
ATOM 3061 C C . LEU B 1 81 ? -12.72 -24.572 -11.109 1 74.32 81 LEU B C 1
ATOM 3063 O O . LEU B 1 81 ? -13.58 -24.679 -10.231 1 74.32 81 LEU B O 1
ATOM 3067 N N . ALA B 1 82 ? -12.816 -25.034 -12.306 1 74 82 ALA B N 1
ATOM 3068 C CA . ALA B 1 82 ? -14.015 -25.775 -12.69 1 74 82 ALA B CA 1
ATOM 3069 C C . ALA B 1 82 ? -14.199 -27.011 -11.814 1 74 82 ALA B C 1
ATOM 3071 O O . ALA B 1 82 ? -15.313 -27.31 -11.378 1 74 82 ALA B O 1
ATOM 3072 N N . ARG B 1 83 ? -13.165 -27.707 -11.58 1 72.84 83 ARG B N 1
ATOM 3073 C CA . ARG B 1 83 ? -13.21 -28.899 -10.74 1 72.84 83 ARG B CA 1
ATOM 3074 C C . ARG B 1 83 ? -13.583 -28.544 -9.305 1 72.84 83 ARG B C 1
ATOM 3076 O O . ARG B 1 83 ? -14.403 -29.223 -8.684 1 72.84 83 ARG B O 1
ATOM 3083 N N . ALA B 1 84 ? -12.947 -27.572 -8.818 1 72.68 84 ALA B N 1
ATOM 3084 C CA . ALA B 1 84 ? -13.24 -27.128 -7.457 1 72.68 84 ALA B CA 1
ATOM 3085 C C . ALA B 1 84 ? -14.702 -26.715 -7.318 1 72.68 84 ALA B C 1
ATOM 3087 O O . ALA B 1 84 ? -15.345 -27.015 -6.31 1 72.68 84 ALA B O 1
ATOM 3088 N N . GLU B 1 85 ? -15.163 -25.995 -8.282 1 72.07 85 GLU B N 1
ATOM 3089 C CA . GLU B 1 85 ? -16.561 -25.578 -8.308 1 72.07 85 GLU B CA 1
ATOM 3090 C C . GLU B 1 85 ? -17.496 -26.784 -8.335 1 72.07 85 GLU B C 1
ATOM 3092 O O . GLU B 1 85 ? -18.524 -26.795 -7.655 1 72.07 85 GLU B O 1
ATOM 3097 N N . ALA B 1 86 ? -17.045 -27.737 -9.172 1 70 86 ALA B N 1
ATOM 3098 C CA . ALA B 1 86 ? -17.867 -28.934 -9.323 1 70 86 ALA B CA 1
ATOM 3099 C C . ALA B 1 86 ? -17.967 -29.701 -8.007 1 70 86 ALA B C 1
ATOM 3101 O O . ALA B 1 86 ? -19.021 -30.252 -7.682 1 70 86 ALA B O 1
ATOM 3102 N N . VAL B 1 87 ? -16.899 -29.714 -7.36 1 65.3 87 VAL B N 1
ATOM 3103 C CA . VAL B 1 87 ? -16.864 -30.429 -6.088 1 65.3 87 VAL B CA 1
ATOM 3104 C C . VAL B 1 87 ? -17.638 -29.643 -5.032 1 65.3 87 VAL B C 1
ATOM 3106 O O . VAL B 1 87 ? -18.286 -30.231 -4.163 1 65.3 87 VAL B O 1
ATOM 3109 N N . SER B 1 88 ? -17.405 -28.317 -5.079 1 60.03 88 SER B N 1
ATOM 3110 C CA . SER B 1 88 ? -18.09 -27.457 -4.12 1 60.03 88 SER B CA 1
ATOM 3111 C C . SER B 1 88 ? -19.576 -27.342 -4.443 1 60.03 88 SER B C 1
ATOM 3113 O O . SER B 1 88 ? -20.391 -27.081 -3.556 1 60.03 88 SER B O 1
ATOM 3115 N N . LEU B 1 89 ? -20.014 -27.291 -5.803 1 55.84 89 LEU B N 1
ATOM 3116 C CA . LEU B 1 89 ? -21.317 -26.935 -6.354 1 55.84 89 LEU B CA 1
ATOM 3117 C C . LEU B 1 89 ? -22.345 -28.024 -6.066 1 55.84 89 LEU B C 1
ATOM 3119 O O . LEU B 1 89 ? -23.488 -27.94 -6.521 1 55.84 89 LEU B O 1
ATOM 3123 N N . SER B 1 90 ? -22.175 -29.133 -5.507 1 54.8 90 SER B N 1
ATOM 3124 C CA . SER B 1 90 ? -23.537 -29.654 -5.452 1 54.8 90 SER B CA 1
ATOM 3125 C C . SER B 1 90 ? -24.525 -28.576 -5.021 1 54.8 90 SER B C 1
ATOM 3127 O O . SER B 1 90 ? -25.703 -28.627 -5.381 1 54.8 90 SER B O 1
ATOM 3129 N N . SER B 1 91 ? -24.069 -27.447 -4.268 1 60.22 91 SER B N 1
ATOM 3130 C CA . SER B 1 91 ? -24.829 -26.243 -3.947 1 60.22 91 SER B CA 1
ATOM 3131 C C . SER B 1 91 ? -23.957 -24.996 -4.045 1 60.22 91 SER B C 1
ATOM 3133 O O . SER B 1 91 ? -22.729 -25.084 -3.976 1 60.22 91 SER B O 1
ATOM 3135 N N . ALA B 1 92 ? -24.476 -23.868 -4.764 1 69.71 92 ALA B N 1
ATOM 3136 C CA . ALA B 1 92 ? -23.762 -22.595 -4.805 1 69.71 92 ALA B CA 1
ATOM 3137 C C . ALA B 1 92 ? -23.012 -22.345 -3.5 1 69.71 92 ALA B C 1
ATOM 3139 O O . ALA B 1 92 ? -23.602 -22.394 -2.419 1 69.71 92 ALA B O 1
ATOM 3140 N N . PRO B 1 93 ? -21.571 -22.174 -3.615 1 80.61 93 PRO B N 1
ATOM 3141 C CA . PRO B 1 93 ? -20.823 -21.994 -2.368 1 80.61 93 PRO B CA 1
ATOM 3142 C C . PRO B 1 93 ? -21.276 -20.767 -1.581 1 80.61 93 PRO B C 1
ATOM 3144 O O . PRO B 1 93 ? -21.596 -19.733 -2.172 1 80.61 93 PRO B O 1
ATOM 3147 N N . GLU B 1 94 ? -21.501 -21.016 -0.34 1 86.62 94 GLU B N 1
ATOM 3148 C CA . GLU B 1 94 ? -21.926 -19.93 0.539 1 86.62 94 GLU B CA 1
ATOM 3149 C C . GLU B 1 94 ? -21.131 -19.933 1.842 1 86.62 94 GLU B C 1
ATOM 3151 O O . GLU B 1 94 ? -20.614 -20.971 2.257 1 86.62 94 GLU B O 1
ATOM 3156 N N . GLY B 1 95 ? -20.978 -18.715 2.365 1 91.44 95 GLY B N 1
ATOM 3157 C CA . GLY B 1 95 ? -20.405 -18.641 3.7 1 91.44 95 GLY B CA 1
ATOM 3158 C C . GLY B 1 95 ? -19.221 -17.696 3.788 1 91.44 95 GLY B C 1
ATOM 3159 O O . GLY B 1 95 ? -18.948 -16.945 2.85 1 91.44 95 GLY B O 1
ATOM 3160 N N . LEU B 1 96 ? -18.608 -17.709 4.97 1 93.69 96 LEU B N 1
ATOM 3161 C CA . LEU B 1 96 ? -17.521 -16.792 5.296 1 93.69 96 LEU B CA 1
ATOM 3162 C C . LEU B 1 96 ? -16.179 -17.516 5.284 1 93.69 96 LEU B C 1
ATOM 3164 O O . LEU B 1 96 ? -16.062 -18.625 5.81 1 93.69 96 LEU B O 1
ATOM 3168 N N . ILE B 1 97 ? -15.245 -16.952 4.592 1 93.84 97 ILE B N 1
ATOM 3169 C CA . ILE B 1 97 ? -13.874 -17.452 4.616 1 93.84 97 ILE B CA 1
ATOM 3170 C C . ILE B 1 97 ? -12.979 -16.466 5.363 1 93.84 97 ILE B C 1
ATOM 3172 O O . ILE B 1 97 ? -12.922 -15.284 5.016 1 93.84 97 ILE B O 1
ATOM 3176 N N . ARG B 1 98 ? -12.252 -16.901 6.372 1 93.78 98 ARG B N 1
ATOM 3177 C CA . ARG B 1 98 ? -11.334 -16.072 7.146 1 93.78 98 ARG B CA 1
ATOM 3178 C C . ARG B 1 98 ? -9.892 -16.29 6.701 1 93.78 98 ARG B C 1
ATOM 3180 O O . ARG B 1 98 ? -9.404 -17.422 6.691 1 93.78 98 ARG B O 1
ATOM 3187 N N . VAL B 1 99 ? -9.231 -15.159 6.342 1 93.14 99 VAL B N 1
ATOM 3188 C CA . VAL B 1 99 ? -7.891 -15.253 5.771 1 93.14 99 VAL B CA 1
ATOM 3189 C C . VAL B 1 99 ? -6.938 -14.339 6.537 1 93.14 99 VAL B C 1
ATOM 3191 O O . VAL B 1 99 ? -7.228 -13.157 6.738 1 93.14 99 VAL B O 1
ATOM 3194 N N . ASP B 1 100 ? -5.806 -14.84 6.952 1 90.71 100 ASP B N 1
ATOM 3195 C CA . ASP B 1 100 ? -4.692 -14.059 7.483 1 90.71 100 ASP B CA 1
ATOM 3196 C C . ASP B 1 100 ? -3.569 -13.937 6.455 1 90.71 100 ASP B C 1
ATOM 3198 O O . ASP B 1 100 ? -3.24 -14.906 5.769 1 90.71 100 ASP B O 1
ATOM 3202 N N . ALA B 1 101 ? -3.06 -12.759 6.317 1 90.82 101 ALA B N 1
ATOM 3203 C CA . ALA B 1 101 ? -1.997 -12.575 5.333 1 90.82 101 ALA B CA 1
ATOM 3204 C C . ALA B 1 101 ? -1.041 -11.464 5.76 1 90.82 101 ALA B C 1
ATOM 3206 O O . ALA B 1 101 ? -1.409 -10.587 6.545 1 90.82 101 ALA B O 1
ATOM 3207 N N . PRO B 1 102 ? 0.212 -11.516 5.238 1 88.44 102 PRO B N 1
ATOM 3208 C CA . PRO B 1 102 ? 1.112 -10.381 5.457 1 88.44 102 PRO B CA 1
ATOM 3209 C C . PRO B 1 102 ? 0.561 -9.074 4.892 1 88.44 102 PRO B C 1
ATOM 3211 O O . PRO B 1 102 ? 0.027 -9.054 3.78 1 88.44 102 PRO B O 1
ATOM 3214 N N . ALA B 1 103 ? 0.79 -8.056 5.531 1 87.28 103 ALA B N 1
ATOM 3215 C CA . ALA B 1 103 ? 0.099 -6.794 5.281 1 87.28 103 ALA B CA 1
ATOM 3216 C C . ALA B 1 103 ? 0.407 -6.266 3.883 1 87.28 103 ALA B C 1
ATOM 3218 O O . ALA B 1 103 ? -0.506 -5.968 3.109 1 87.28 103 ALA B O 1
ATOM 3219 N N . ALA B 1 104 ? 1.639 -6.187 3.561 1 88.74 104 ALA B N 1
ATOM 3220 C CA . ALA B 1 104 ? 2.016 -5.543 2.305 1 88.74 104 ALA B CA 1
ATOM 3221 C C . ALA B 1 104 ? 1.547 -6.364 1.107 1 88.74 104 ALA B C 1
ATOM 3223 O O . ALA B 1 104 ? 0.893 -5.837 0.204 1 88.74 104 ALA B O 1
ATOM 3224 N N . PHE B 1 105 ? 1.814 -7.685 1.145 1 90.94 105 PHE B N 1
ATOM 3225 C CA . PHE B 1 105 ? 1.391 -8.552 0.052 1 90.94 105 PHE B CA 1
ATOM 3226 C C . PHE B 1 105 ? -0.127 -8.674 0.013 1 90.94 105 PHE B C 1
ATOM 3228 O O . PHE B 1 105 ? -0.726 -8.701 -1.064 1 90.94 105 PHE B O 1
ATOM 3235 N N . GLY B 1 106 ? -0.685 -8.797 1.173 1 92.5 106 GLY B N 1
ATOM 3236 C CA . GLY B 1 106 ? -2.131 -8.881 1.299 1 92.5 106 GLY B CA 1
ATOM 3237 C C . GLY B 1 106 ? -2.853 -7.691 0.696 1 92.5 106 GLY B C 1
ATOM 3238 O O . GLY B 1 106 ? -3.846 -7.856 -0.016 1 92.5 106 GLY B O 1
ATOM 3239 N N . ARG B 1 107 ? -2.309 -6.603 0.905 1 91.24 107 ARG B N 1
ATOM 3240 C CA . ARG B 1 107 ? -2.936 -5.379 0.416 1 91.24 107 ARG B CA 1
ATOM 3241 C C . ARG B 1 107 ? -2.737 -5.225 -1.088 1 91.24 107 ARG B C 1
ATOM 3243 O O . ARG B 1 107 ? -3.685 -4.926 -1.817 1 91.24 107 ARG B O 1
ATOM 3250 N N . ARG B 1 108 ? -1.604 -5.447 -1.559 1 92.38 108 ARG B N 1
ATOM 3251 C CA . ARG B 1 108 ? -1.237 -5.084 -2.924 1 92.38 108 ARG B CA 1
ATOM 3252 C C . ARG B 1 108 ? -1.687 -6.154 -3.914 1 92.38 108 ARG B C 1
ATOM 3254 O O . ARG B 1 108 ? -2.029 -5.844 -5.057 1 92.38 108 ARG B O 1
ATOM 3261 N N . HIS B 1 109 ? -1.709 -7.394 -3.45 1 95.03 109 HIS B N 1
ATOM 3262 C CA . HIS B 1 109 ? -1.932 -8.462 -4.418 1 95.03 109 HIS B CA 1
ATOM 3263 C C . HIS B 1 109 ? -3.103 -9.346 -4.001 1 95.03 109 HIS B C 1
ATOM 3265 O O . HIS B 1 109 ? -3.933 -9.717 -4.834 1 95.03 109 HIS B O 1
ATOM 3271 N N . LEU B 1 110 ? -3.209 -9.623 -2.737 1 96.03 110 LEU B N 1
ATOM 3272 C CA . LEU B 1 110 ? -4.229 -10.568 -2.297 1 96.03 110 LEU B CA 1
ATOM 3273 C C . LEU B 1 110 ? -5.613 -9.927 -2.326 1 96.03 110 LEU B C 1
ATOM 3275 O O . LEU B 1 110 ? -6.57 -10.528 -2.819 1 96.03 110 LEU B O 1
ATOM 3279 N N . ALA B 1 111 ? -5.748 -8.718 -1.809 1 96.41 111 ALA B N 1
ATOM 3280 C CA . ALA B 1 111 ? -7.04 -8.045 -1.695 1 96.41 111 ALA B CA 1
ATOM 3281 C C . ALA B 1 111 ? -7.695 -7.88 -3.063 1 96.41 111 ALA B C 1
ATOM 3283 O O . ALA B 1 111 ? -8.87 -8.209 -3.239 1 96.41 111 ALA B O 1
ATOM 3284 N N . PRO B 1 112 ? -6.981 -7.471 -4.088 1 95.93 112 PRO B N 1
ATOM 3285 C CA . PRO B 1 112 ? -7.597 -7.384 -5.414 1 95.93 112 PRO B CA 1
ATOM 3286 C C . PRO B 1 112 ? -8.069 -8.739 -5.935 1 95.93 112 PRO B C 1
ATOM 3288 O O . PRO B 1 112 ? -9.147 -8.835 -6.529 1 95.93 112 PRO B O 1
ATOM 3291 N N . VAL B 1 113 ? -7.302 -9.709 -5.688 1 96.23 113 VAL B N 1
ATOM 3292 C CA . VAL B 1 113 ? -7.635 -11.044 -6.173 1 96.23 113 VAL B CA 1
ATOM 3293 C C . VAL B 1 113 ? -8.855 -11.577 -5.426 1 96.23 113 VAL B C 1
ATOM 3295 O O . VAL B 1 113 ? -9.729 -12.21 -6.023 1 96.23 113 VAL B O 1
ATOM 3298 N N . ILE B 1 114 ? -8.867 -11.338 -4.146 1 97.12 114 ILE B N 1
ATOM 3299 C CA . ILE B 1 114 ? -10.015 -11.741 -3.341 1 97.12 114 ILE B CA 1
ATOM 3300 C C . ILE B 1 114 ? -11.265 -11.009 -3.823 1 97.12 114 ILE B C 1
ATOM 3302 O O . ILE B 1 114 ? -12.347 -11.597 -3.897 1 97.12 114 ILE B O 1
ATOM 3306 N N . ALA B 1 115 ? -11.149 -9.735 -4.112 1 96.36 115 ALA B N 1
ATOM 3307 C CA . ALA B 1 115 ? -12.283 -8.968 -4.621 1 96.36 115 ALA B CA 1
ATOM 3308 C C . ALA B 1 115 ? -12.829 -9.583 -5.906 1 96.36 115 ALA B C 1
ATOM 3310 O O . ALA B 1 115 ? -14.039 -9.777 -6.044 1 96.36 115 ALA B O 1
ATOM 3311 N N . ASP B 1 116 ? -11.981 -9.974 -6.788 1 93.87 116 ASP B N 1
ATOM 3312 C CA . ASP B 1 116 ? -12.384 -10.625 -8.03 1 93.87 116 ASP B CA 1
ATOM 3313 C C . ASP B 1 116 ? -13.087 -11.952 -7.752 1 93.87 116 ASP B C 1
ATOM 3315 O O . ASP B 1 116 ? -14.077 -12.285 -8.407 1 93.87 116 ASP B O 1
ATOM 3319 N N . PHE B 1 117 ? -12.476 -12.629 -6.768 1 95.42 117 PHE B N 1
ATOM 3320 C CA . PHE B 1 117 ? -13.039 -13.911 -6.361 1 95.42 117 PHE B CA 1
ATOM 3321 C C . PHE B 1 117 ? -14.472 -13.743 -5.87 1 95.42 117 PHE B C 1
ATOM 3323 O O . PHE B 1 117 ? -15.348 -14.54 -6.212 1 95.42 117 PHE B O 1
ATOM 3330 N N . LEU B 1 118 ? -14.756 -12.724 -5.159 1 95.88 118 LEU B N 1
ATOM 3331 C CA . LEU B 1 118 ? -16.066 -12.493 -4.559 1 95.88 118 LEU B CA 1
ATOM 3332 C C . LEU B 1 118 ? -17.072 -12.036 -5.61 1 95.88 118 LEU B C 1
ATOM 3334 O 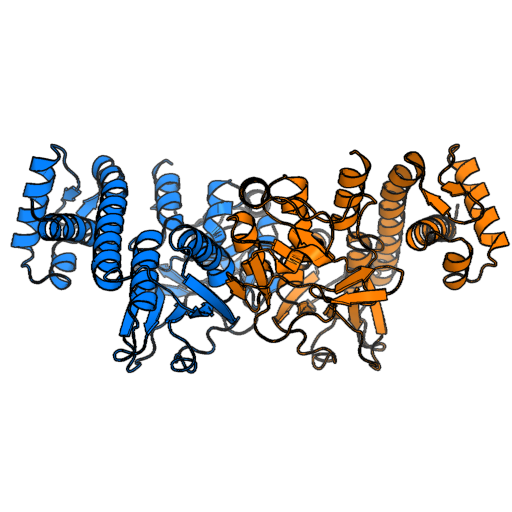O . LEU B 1 118 ? -18.278 -12.237 -5.449 1 95.88 118 LEU B O 1
ATOM 3338 N N . VAL B 1 119 ? -16.617 -11.373 -6.619 1 92.66 119 VAL B N 1
ATOM 3339 C CA . VAL B 1 119 ? -17.487 -11.024 -7.737 1 92.66 119 VAL B CA 1
ATOM 3340 C C . VAL B 1 119 ? -17.97 -12.294 -8.433 1 92.66 119 VAL B C 1
ATOM 3342 O O . VAL B 1 119 ? -19.143 -12.402 -8.798 1 92.66 119 VAL B O 1
ATOM 3345 N N . LEU B 1 120 ? -17.076 -13.262 -8.567 1 88.34 120 LEU B N 1
ATOM 3346 C CA . LEU B 1 120 ? -17.37 -14.521 -9.243 1 88.34 120 LEU B CA 1
ATOM 3347 C C . LEU B 1 120 ? -18.294 -15.39 -8.397 1 88.34 120 LEU B C 1
ATOM 3349 O O . LEU B 1 120 ? -19.101 -16.152 -8.934 1 88.34 120 LEU B O 1
ATOM 3353 N N . TYR B 1 121 ? -18.153 -15.24 -7.079 1 91.5 121 TYR B N 1
ATOM 3354 C CA . TYR B 1 121 ? -18.937 -16.076 -6.177 1 91.5 121 TYR B CA 1
ATOM 3355 C C . TYR B 1 121 ? -19.743 -15.222 -5.205 1 91.5 121 TYR B C 1
ATOM 3357 O O . TYR B 1 121 ? -19.366 -15.073 -4.04 1 91.5 121 TYR B O 1
ATOM 3365 N N . PRO B 1 122 ? -20.892 -14.8 -5.552 1 91.67 122 PRO B N 1
ATOM 3366 C CA . PRO B 1 122 ? -21.678 -13.827 -4.79 1 91.67 122 PRO B CA 1
ATOM 3367 C C . PRO B 1 122 ? -22.161 -14.378 -3.45 1 91.67 122 PRO B C 1
ATOM 3369 O O . PRO B 1 122 ? -22.585 -13.612 -2.58 1 91.67 122 PRO B O 1
ATOM 3372 N N . GLY B 1 123 ? -22.143 -15.654 -3.278 1 91.78 123 GLY B N 1
ATOM 3373 C CA . GLY B 1 123 ? -22.595 -16.254 -2.033 1 91.78 123 GLY B CA 1
ATOM 3374 C C . GLY B 1 123 ? -21.519 -16.293 -0.964 1 91.78 123 GLY B C 1
ATOM 3375 O O . GLY B 1 123 ? -21.792 -16.638 0.187 1 91.78 123 GLY B O 1
ATOM 3376 N N . LEU B 1 124 ? -20.346 -15.943 -1.329 1 93.69 124 LEU B N 1
ATOM 3377 C CA . LEU B 1 124 ? -19.22 -16.032 -0.406 1 93.69 124 LEU B CA 1
ATOM 3378 C C . LEU B 1 124 ? -18.824 -14.651 0.104 1 93.69 124 LEU B C 1
ATOM 3380 O O . LEU B 1 124 ? -18.944 -13.659 -0.62 1 93.69 124 LEU B O 1
ATOM 3384 N N . ASP B 1 125 ? -18.413 -14.578 1.345 1 95.8 125 ASP B N 1
ATOM 3385 C CA . ASP B 1 125 ? -17.818 -13.399 1.966 1 95.8 125 ASP B CA 1
ATOM 3386 C C . ASP B 1 125 ? -16.429 -13.71 2.517 1 95.8 125 ASP B C 1
ATOM 3388 O O . ASP B 1 125 ? -16.106 -14.87 2.782 1 95.8 125 ASP B O 1
ATOM 3392 N N . VAL B 1 126 ? -15.618 -12.657 2.625 1 96.8 126 VAL B N 1
ATOM 3393 C CA . VAL B 1 126 ? -14.256 -12.894 3.09 1 96.8 126 VAL B CA 1
ATOM 3394 C C . VAL B 1 126 ? -13.907 -11.9 4.196 1 96.8 126 VAL B C 1
ATOM 3396 O O . VAL B 1 126 ? -14.231 -10.714 4.098 1 96.8 126 VAL B O 1
ATOM 3399 N N . GLN B 1 127 ? -13.353 -12.38 5.266 1 96.16 127 GLN B N 1
ATOM 3400 C CA . GLN B 1 127 ? -12.695 -11.588 6.299 1 96.16 127 GLN B CA 1
ATOM 3401 C C . GLN B 1 127 ? -11.176 -11.664 6.167 1 96.16 127 GLN B C 1
ATOM 3403 O O . GLN B 1 127 ? -10.583 -12.725 6.369 1 96.16 127 GLN B O 1
ATOM 3408 N N . LEU B 1 128 ? -10.557 -10.552 5.809 1 93.93 128 LEU B N 1
ATOM 3409 C CA . LEU B 1 128 ? -9.122 -10.484 5.556 1 93.93 128 LEU B CA 1
ATOM 3410 C C . LEU B 1 128 ? -8.403 -9.767 6.693 1 93.93 128 LEU B C 1
ATOM 3412 O O . LEU B 1 128 ? -8.614 -8.572 6.912 1 93.93 128 LEU B O 1
ATOM 3416 N N . HIS B 1 129 ? -7.584 -10.468 7.384 1 91.08 129 HIS B N 1
ATOM 3417 C CA . HIS B 1 129 ? -6.778 -9.906 8.462 1 91.08 129 HIS B CA 1
ATOM 3418 C C . HIS B 1 129 ? -5.317 -9.774 8.046 1 91.08 129 HIS B C 1
ATOM 3420 O O . HIS B 1 129 ? -4.646 -10.777 7.794 1 91.08 129 HIS B O 1
ATOM 3426 N N . LEU B 1 130 ? -4.871 -8.515 7.945 1 88.04 130 LEU B N 1
ATOM 3427 C CA . LEU B 1 130 ? -3.509 -8.228 7.51 1 88.04 130 LEU B CA 1
ATOM 3428 C C . LEU B 1 130 ? -2.61 -7.923 8.704 1 88.04 130 LEU B C 1
ATOM 3430 O O . LEU B 1 130 ? -2.925 -7.051 9.517 1 88.04 130 LEU B O 1
ATOM 3434 N N . ILE B 1 131 ? -1.512 -8.612 8.764 1 78.46 131 ILE B N 1
ATOM 3435 C CA . ILE B 1 131 ? -0.607 -8.488 9.901 1 78.46 131 ILE B CA 1
ATOM 3436 C C . ILE B 1 131 ? 0.787 -8.102 9.411 1 78.46 131 ILE B C 1
ATOM 3438 O O . ILE B 1 131 ? 1.193 -8.483 8.311 1 78.46 131 ILE B O 1
ATOM 3442 N N . ASP B 1 132 ? 1.457 -7.007 9.934 1 66.56 132 ASP B N 1
ATOM 3443 C CA . ASP B 1 132 ? 2.739 -6.489 9.466 1 66.56 132 ASP B CA 1
ATOM 3444 C C . ASP B 1 132 ? 3.783 -7.6 9.383 1 66.56 132 ASP B C 1
ATOM 3446 O O . ASP B 1 132 ? 4.619 -7.607 8.476 1 66.56 132 ASP B O 1
ATOM 3450 N N . SER B 1 133 ? 4.093 -8.139 10.648 1 56.65 133 SER B N 1
ATOM 3451 C CA . SER B 1 133 ? 5.383 -8.816 10.723 1 56.65 133 SER B CA 1
ATOM 3452 C C . SER B 1 133 ? 5.254 -10.294 10.371 1 56.65 133 SER B C 1
ATOM 3454 O O . SER B 1 133 ? 4.148 -10.838 10.35 1 56.65 133 SER B O 1
ATOM 3456 N N . PHE B 1 134 ? 6.478 -10.75 9.783 1 50.64 134 PHE B N 1
ATOM 3457 C CA . PHE B 1 134 ? 6.845 -12.159 9.713 1 50.64 134 PHE B CA 1
ATOM 3458 C C . PHE B 1 134 ? 6.472 -12.881 11.002 1 50.64 134 PHE B C 1
ATOM 3460 O O . PHE B 1 134 ? 6.992 -13.962 11.287 1 50.64 134 PHE B O 1
ATOM 3467 N N . VAL B 1 135 ? 5.688 -12.233 11.737 1 47.99 135 VAL B N 1
ATOM 3468 C CA . VAL B 1 135 ? 5.576 -12.556 13.155 1 47.99 135 VAL B CA 1
ATOM 3469 C C . VAL B 1 135 ? 4.949 -13.938 13.323 1 47.99 135 VAL B C 1
ATOM 3471 O O . VAL B 1 135 ? 5.23 -14.64 14.297 1 47.99 135 VAL B O 1
ATOM 3474 N N . ASP B 1 136 ? 3.953 -14.177 12.575 1 54.17 136 ASP B N 1
ATOM 3475 C CA . ASP B 1 136 ? 3.343 -15.452 12.944 1 54.17 136 ASP B CA 1
ATOM 3476 C C . ASP B 1 136 ? 3.679 -16.536 11.923 1 54.17 136 ASP B C 1
ATOM 3478 O O . ASP B 1 136 ? 2.79 -17.047 11.237 1 54.17 136 ASP B O 1
ATOM 3482 N N . MET B 1 137 ? 5.041 -16.716 11.948 1 53.8 137 MET B N 1
ATOM 3483 C CA . MET B 1 137 ? 5.553 -17.712 11.012 1 53.8 137 MET B CA 1
ATOM 3484 C C . MET B 1 137 ? 4.971 -19.09 11.312 1 53.8 137 MET B C 1
ATOM 3486 O O . MET B 1 137 ? 4.932 -19.956 10.436 1 53.8 137 MET B O 1
ATOM 3490 N N . GLY B 1 138 ? 4.52 -19.145 12.502 1 56.13 138 GLY B N 1
ATOM 3491 C CA . GLY B 1 138 ? 4.102 -20.475 12.914 1 56.13 138 GLY B CA 1
ATOM 3492 C C . GLY B 1 138 ? 2.618 -20.721 12.72 1 56.13 138 GLY B C 1
ATOM 3493 O O . GLY B 1 138 ? 2.117 -21.804 13.029 1 56.13 138 GLY B O 1
ATOM 3494 N N . GLY B 1 139 ? 2.02 -19.696 12.058 1 57.64 139 GLY B N 1
ATOM 3495 C CA . GLY B 1 139 ? 0.604 -19.927 11.822 1 57.64 139 GLY B CA 1
ATOM 3496 C C . GLY B 1 139 ? -0.207 -20.023 13.101 1 57.64 139 GLY B C 1
ATOM 3497 O O . GLY B 1 139 ? -1.107 -20.858 13.21 1 57.64 139 GLY B O 1
ATOM 3498 N N . SER B 1 140 ? 0.23 -19.261 14.107 1 61.12 140 SER B N 1
ATOM 3499 C CA . SER B 1 140 ? -0.387 -19.374 15.425 1 61.12 140 SER B CA 1
ATOM 3500 C C . SER B 1 140 ? -1.873 -19.037 15.37 1 61.12 140 SER B C 1
ATOM 3502 O O . SER B 1 140 ? -2.643 -19.459 16.235 1 61.12 140 SER B O 1
ATOM 3504 N N . ASN B 1 141 ? -2.127 -18.462 14.224 1 64.17 141 ASN B N 1
ATOM 3505 C CA . ASN B 1 141 ? -3.538 -18.102 14.132 1 64.17 141 ASN B CA 1
ATOM 3506 C C . ASN B 1 141 ? -4.347 -19.183 13.421 1 64.17 141 ASN B C 1
ATOM 3508 O O . ASN B 1 141 ? -5.564 -19.055 13.27 1 64.17 141 ASN B O 1
ATOM 3512 N N . LEU B 1 142 ? -3.551 -20.234 13.108 1 63.13 142 LEU B N 1
ATOM 3513 C CA . LEU B 1 142 ? -4.228 -21.346 12.449 1 63.13 142 LEU B CA 1
ATOM 3514 C C . LEU B 1 142 ? -5.171 -22.057 13.414 1 63.13 142 LEU B C 1
ATOM 3516 O O . LEU B 1 142 ? -4.867 -22.188 14.602 1 63.13 142 LEU B O 1
ATOM 3520 N N . GLY B 1 143 ? -6.464 -22.031 13.174 1 64.03 143 GLY B N 1
ATOM 3521 C CA . GLY B 1 143 ? -7.595 -22.459 13.98 1 64.03 143 GLY B CA 1
ATOM 3522 C C . GLY B 1 143 ? -8.658 -21.388 14.135 1 64.03 143 GLY B C 1
ATOM 3523 O O . GLY B 1 143 ? -9.825 -21.695 14.386 1 64.03 143 GLY B O 1
ATOM 3524 N N . LYS B 1 144 ? -8.046 -20.304 13.952 1 78.95 144 LYS B N 1
ATOM 3525 C CA . LYS B 1 144 ? -8.997 -19.202 14.067 1 78.95 144 LYS B CA 1
ATOM 3526 C C . LYS B 1 144 ? -9.388 -18.668 12.693 1 78.95 144 LYS B C 1
ATOM 3528 O O . LYS B 1 144 ? -10.351 -17.908 12.567 1 78.95 144 LYS B O 1
ATOM 3533 N N . VAL B 1 145 ? -8.529 -19.207 11.719 1 88.11 145 VAL B N 1
ATOM 3534 C CA . VAL B 1 145 ? -8.815 -18.773 10.356 1 88.11 145 VAL B CA 1
ATOM 3535 C C . VAL B 1 145 ? -8.803 -19.977 9.417 1 88.11 145 VAL B C 1
ATOM 3537 O O . VAL B 1 145 ? -8.362 -21.064 9.796 1 88.11 145 VAL B O 1
ATOM 3540 N N . ASP B 1 146 ? -9.403 -19.773 8.261 1 89.37 146 ASP B N 1
ATOM 3541 C CA . ASP B 1 146 ? -9.545 -20.859 7.297 1 89.37 146 ASP B CA 1
ATOM 3542 C C . ASP B 1 146 ? -8.281 -21.014 6.454 1 89.37 146 ASP B C 1
ATOM 3544 O O . ASP B 1 146 ? -7.959 -22.115 6.004 1 89.37 146 ASP B O 1
ATOM 3548 N N . LEU B 1 147 ? -7.634 -19.931 6.219 1 90.27 147 LEU B N 1
ATOM 3549 C CA . LEU B 1 147 ? -6.455 -19.89 5.36 1 90.27 147 LEU B CA 1
ATOM 3550 C C . LEU B 1 147 ? -5.459 -18.846 5.854 1 90.27 147 LEU B C 1
ATOM 3552 O O . LEU B 1 147 ? -5.85 -17.741 6.236 1 90.27 147 LEU B O 1
ATOM 3556 N N . VAL B 1 148 ? -4.177 -19.238 5.914 1 89.01 148 VAL B N 1
ATOM 3557 C CA . VAL B 1 148 ? -3.116 -18.31 6.291 1 89.01 148 VAL B CA 1
ATOM 3558 C C . VAL B 1 148 ? -2.098 -18.2 5.157 1 89.01 148 VAL B C 1
ATOM 3560 O O . VAL B 1 148 ? -1.556 -19.21 4.702 1 89.01 148 VAL B O 1
ATOM 3563 N N . LEU B 1 149 ? -1.952 -17.001 4.685 1 90.45 149 LEU B N 1
ATOM 3564 C CA . LEU B 1 149 ? -0.84 -16.761 3.772 1 90.45 149 LEU B CA 1
ATOM 3565 C C . LEU B 1 149 ? 0.402 -16.31 4.534 1 90.45 149 LEU B C 1
ATOM 3567 O O . LEU B 1 149 ? 0.31 -15.486 5.446 1 90.45 149 LEU B O 1
ATOM 3571 N N . ARG B 1 150 ? 1.516 -16.839 4.032 1 86.31 150 ARG B N 1
ATOM 3572 C CA . ARG B 1 150 ? 2.791 -16.502 4.658 1 86.31 150 ARG B CA 1
ATOM 3573 C C . ARG B 1 150 ? 3.861 -16.227 3.607 1 86.31 150 ARG B C 1
ATOM 3575 O O . ARG B 1 150 ? 3.904 -16.89 2.568 1 86.31 150 ARG B O 1
ATOM 3582 N N . ALA B 1 151 ? 4.629 -15.248 3.992 1 84.55 151 ALA B N 1
ATOM 3583 C CA . ALA B 1 151 ? 5.812 -14.963 3.185 1 84.55 151 ALA B CA 1
ATOM 3584 C C . ALA B 1 151 ? 7.089 -15.335 3.932 1 84.55 151 ALA B C 1
ATOM 3586 O O . ALA B 1 151 ? 7.253 -14.989 5.105 1 84.55 151 ALA B O 1
ATOM 3587 N N . GLY B 1 152 ? 7.941 -16.064 3.313 1 80.54 152 GLY B N 1
ATOM 3588 C CA . GLY B 1 152 ? 9.204 -16.412 3.944 1 80.54 152 GLY B CA 1
ATOM 3589 C C . GLY B 1 152 ? 9.413 -17.909 4.074 1 80.54 152 GLY B C 1
ATOM 3590 O O . GLY B 1 152 ? 8.945 -18.682 3.236 1 80.54 152 GLY B O 1
ATOM 3591 N N . GLN B 1 153 ? 10.21 -18.217 5.158 1 74.09 153 GLN B N 1
ATOM 3592 C CA . GLN B 1 153 ? 10.569 -19.613 5.389 1 74.09 153 GLN B CA 1
ATOM 3593 C C . GLN B 1 153 ? 9.421 -20.376 6.043 1 74.09 153 GLN B C 1
ATOM 3595 O O . GLN B 1 153 ? 8.747 -19.851 6.932 1 74.09 153 GLN B O 1
ATOM 3600 N N . LEU B 1 154 ? 9.085 -21.527 5.393 1 69.52 154 LEU B N 1
ATOM 3601 C CA . LEU B 1 154 ? 8.061 -22.384 5.98 1 69.52 154 LEU B CA 1
ATOM 3602 C C . LEU B 1 154 ? 8.588 -23.085 7.227 1 69.52 154 LEU B C 1
ATOM 3604 O O . LEU B 1 154 ? 9.659 -23.694 7.196 1 69.52 154 LEU B O 1
ATOM 3608 N N . ALA B 1 155 ? 7.995 -22.654 8.381 1 59.99 155 ALA B N 1
ATOM 3609 C CA . ALA B 1 155 ? 8.36 -23.407 9.577 1 59.99 155 ALA B CA 1
ATOM 3610 C C . ALA B 1 155 ? 7.738 -24.801 9.559 1 59.99 155 ALA B C 1
ATOM 3612 O O . ALA B 1 155 ? 6.734 -25.03 8.881 1 59.99 155 ALA B O 1
ATOM 3613 N N . ASP B 1 156 ? 8.458 -25.773 9.967 1 58.83 156 ASP B N 1
ATOM 3614 C CA . ASP B 1 156 ? 8.027 -27.162 10.094 1 58.83 156 ASP B CA 1
ATOM 3615 C C . ASP B 1 156 ? 6.698 -27.259 10.84 1 58.83 156 ASP B C 1
ATOM 3617 O O . ASP B 1 156 ? 6.635 -26.998 12.043 1 58.83 156 ASP B O 1
ATOM 3621 N N . THR B 1 157 ? 5.624 -26.989 10.095 1 59.93 157 THR B N 1
ATOM 3622 C CA . THR B 1 157 ? 4.369 -27.052 10.836 1 59.93 157 THR B CA 1
ATOM 3623 C C . THR B 1 157 ? 3.527 -28.239 10.376 1 59.93 157 THR B C 1
ATOM 3625 O O . THR B 1 157 ? 3.828 -28.86 9.354 1 59.93 157 THR B O 1
ATOM 3628 N N . ARG B 1 158 ? 2.627 -28.809 11.205 1 65.42 158 ARG B N 1
ATOM 3629 C CA . ARG B 1 158 ? 1.581 -29.788 10.926 1 65.42 158 ARG B CA 1
ATOM 3630 C C . ARG B 1 158 ? 0.589 -29.253 9.9 1 65.42 158 ARG B C 1
ATOM 3632 O O . ARG B 1 158 ? -0.43 -29.89 9.623 1 65.42 158 ARG B O 1
ATOM 3639 N N .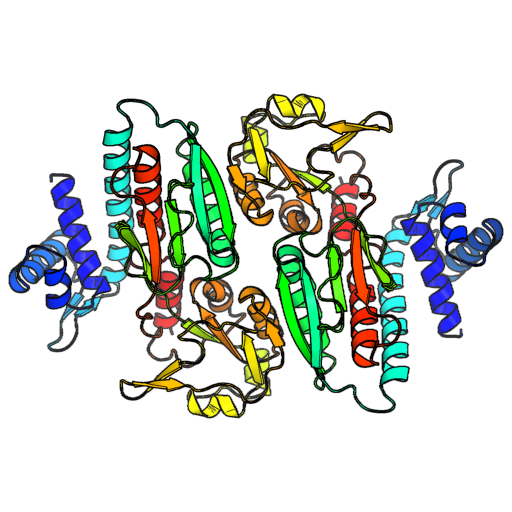 LEU B 1 159 ? 1.025 -28.156 9.26 1 75.75 159 LEU B N 1
ATOM 3640 C CA . LEU B 1 159 ? 0.124 -27.502 8.317 1 75.75 159 LEU B CA 1
ATOM 3641 C C . LEU B 1 159 ? 0.448 -27.91 6.883 1 75.75 159 LEU B C 1
ATOM 3643 O O . LEU B 1 159 ? 1.585 -28.278 6.58 1 75.75 159 LEU B O 1
ATOM 3647 N N . VAL B 1 160 ? -0.634 -28.075 6.125 1 83.17 160 VAL B N 1
ATOM 3648 C CA . VAL B 1 160 ? -0.452 -28.264 4.69 1 83.17 160 VAL B CA 1
ATOM 3649 C C . VAL B 1 160 ? -0.071 -26.937 4.038 1 83.17 160 VAL B C 1
ATOM 3651 O O . VAL B 1 160 ? -0.841 -25.974 4.079 1 83.17 160 VAL B O 1
ATOM 3654 N N . ALA B 1 161 ? 1.107 -26.908 3.543 1 86.63 161 ALA B N 1
ATOM 3655 C CA . ALA B 1 161 ? 1.608 -25.706 2.881 1 86.63 161 ALA B CA 1
ATOM 3656 C C . ALA B 1 161 ? 1.53 -25.843 1.363 1 86.63 161 ALA B C 1
ATOM 3658 O O . ALA B 1 161 ? 2.013 -26.826 0.797 1 86.63 161 ALA B O 1
ATOM 3659 N N . THR B 1 162 ? 0.873 -24.905 0.695 1 88.17 162 THR B N 1
ATOM 3660 C CA . THR B 1 162 ? 0.803 -24.839 -0.761 1 88.17 162 THR B CA 1
ATOM 3661 C C . THR B 1 162 ? 1.563 -23.624 -1.285 1 88.17 162 THR B C 1
ATOM 3663 O O . THR B 1 162 ? 1.235 -22.486 -0.943 1 88.17 162 THR B O 1
ATOM 3666 N N . PRO B 1 163 ? 2.521 -23.888 -2.098 1 89.15 163 PRO B N 1
ATOM 3667 C CA . PRO B 1 163 ? 3.228 -22.74 -2.67 1 89.15 163 PRO B CA 1
ATOM 3668 C C . PRO B 1 163 ? 2.356 -21.926 -3.623 1 89.15 163 PRO B C 1
ATOM 3670 O O . PRO B 1 163 ? 1.667 -22.495 -4.474 1 89.15 163 PRO B O 1
ATOM 3673 N N . LEU B 1 164 ? 2.389 -20.6 -3.477 1 91.78 164 LEU B N 1
ATOM 3674 C CA . LEU B 1 164 ? 1.591 -19.727 -4.331 1 91.78 164 LEU B CA 1
ATOM 3675 C C . LEU B 1 164 ? 2.484 -18.924 -5.272 1 91.78 164 LEU B C 1
ATOM 3677 O O . LEU B 1 164 ? 2.127 -18.699 -6.431 1 91.78 164 LEU B O 1
ATOM 3681 N N . ALA B 1 165 ? 3.598 -18.448 -4.75 1 92.53 165 ALA B N 1
ATOM 3682 C CA . ALA B 1 165 ? 4.467 -17.605 -5.567 1 92.53 165 ALA B CA 1
ATOM 3683 C C . ALA B 1 165 ? 5.914 -17.683 -5.089 1 92.53 165 ALA B C 1
ATOM 3685 O O . ALA B 1 165 ? 6.174 -17.762 -3.886 1 92.53 165 ALA B O 1
ATOM 3686 N N . SER B 1 166 ? 6.795 -17.625 -6.082 1 91.01 166 SER B N 1
ATOM 3687 C CA . SER B 1 166 ? 8.21 -17.486 -5.752 1 91.01 166 SER B CA 1
ATOM 3688 C C . SER B 1 166 ? 8.541 -16.06 -5.326 1 91.01 166 SER B C 1
ATOM 3690 O O . SER B 1 166 ? 7.76 -15.137 -5.566 1 91.01 166 SER B O 1
ATOM 3692 N N . MET B 1 167 ? 9.652 -15.981 -4.643 1 92.27 167 MET B N 1
ATOM 3693 C CA . MET B 1 167 ? 10.122 -14.668 -4.211 1 92.27 167 MET B CA 1
ATOM 3694 C C . MET B 1 167 ? 11.424 -14.298 -4.914 1 92.27 167 MET B C 1
ATOM 3696 O O . MET B 1 167 ? 12.399 -15.049 -4.859 1 92.27 167 MET B O 1
ATOM 3700 N N . VAL B 1 168 ? 11.358 -13.236 -5.666 1 94.51 168 VAL B N 1
ATOM 3701 C CA . VAL B 1 168 ? 12.536 -12.683 -6.327 1 94.51 168 VAL B CA 1
ATOM 3702 C C . VAL B 1 168 ? 12.806 -11.273 -5.807 1 94.51 168 VAL B C 1
ATOM 3704 O O . VAL B 1 168 ? 11.873 -10.509 -5.552 1 94.51 168 VAL B O 1
ATOM 3707 N N . ARG B 1 169 ? 14.078 -10.991 -5.573 1 95.74 169 ARG B N 1
ATOM 3708 C CA . ARG B 1 169 ? 14.471 -9.663 -5.114 1 95.74 169 ARG B CA 1
ATOM 3709 C C . ARG B 1 169 ? 15.39 -8.984 -6.123 1 95.74 169 ARG B C 1
ATOM 3711 O O . ARG B 1 169 ? 16.191 -9.647 -6.785 1 95.74 169 ARG B O 1
ATOM 3718 N N . ILE B 1 170 ? 15.24 -7.675 -6.176 1 96.62 170 ILE B N 1
ATOM 3719 C CA . ILE B 1 170 ? 15.991 -6.926 -7.177 1 96.62 170 ILE B CA 1
ATOM 3720 C C . ILE B 1 170 ? 16.485 -5.612 -6.576 1 96.62 170 ILE B C 1
ATOM 3722 O O . ILE B 1 170 ? 15.763 -4.959 -5.819 1 96.62 170 ILE B O 1
ATOM 3726 N N . ALA B 1 171 ? 17.748 -5.296 -6.864 1 98.02 171 ALA B N 1
ATOM 3727 C CA . ALA B 1 171 ? 18.244 -3.955 -6.565 1 98.02 171 ALA B CA 1
ATOM 3728 C C . ALA B 1 171 ? 17.786 -2.953 -7.62 1 98.02 171 ALA B C 1
ATOM 3730 O O . ALA B 1 171 ? 17.78 -3.258 -8.815 1 98.02 171 ALA B O 1
ATOM 3731 N N . CYS B 1 172 ? 17.36 -1.782 -7.159 1 98.47 172 CYS B N 1
ATOM 3732 C CA . CYS B 1 172 ? 16.874 -0.802 -8.124 1 98.47 172 CYS B CA 1
ATOM 3733 C C . CYS B 1 172 ? 17.078 0.618 -7.608 1 98.47 172 CYS B C 1
ATOM 3735 O O . CYS B 1 172 ? 17.273 0.825 -6.409 1 98.47 172 CYS B O 1
ATOM 3737 N N . ALA B 1 173 ? 17.074 1.551 -8.452 1 98.63 173 ALA B N 1
ATOM 3738 C CA . ALA B 1 173 ? 17.229 2.975 -8.166 1 98.63 173 ALA B CA 1
ATOM 3739 C C . ALA B 1 173 ? 16.569 3.826 -9.247 1 98.63 173 ALA B C 1
ATOM 3741 O O . ALA B 1 173 ? 16.28 3.337 -10.341 1 98.63 173 ALA B O 1
ATOM 3742 N N . SER B 1 174 ? 16.304 5.059 -8.898 1 98.55 174 SER B N 1
ATOM 3743 C CA . SER B 1 174 ? 15.731 5.972 -9.882 1 98.55 174 SER B CA 1
ATOM 3744 C C . SER B 1 174 ? 16.747 6.331 -10.961 1 98.55 174 SER B C 1
ATOM 3746 O O . SER B 1 174 ? 17.954 6.334 -10.708 1 98.55 174 SER B O 1
ATOM 3748 N N . PRO B 1 175 ? 16.262 6.605 -12.139 1 97.98 175 PRO B N 1
ATOM 3749 C CA . PRO B 1 175 ? 17.169 7.095 -13.18 1 97.98 175 PRO B CA 1
ATOM 3750 C C . PRO B 1 175 ? 17.96 8.325 -12.741 1 97.98 175 PRO B C 1
ATOM 3752 O O . PRO B 1 175 ? 19.153 8.434 -13.036 1 97.98 175 PRO B O 1
ATOM 3755 N N . ASP B 1 176 ? 17.336 9.212 -12.027 1 96.69 176 ASP B N 1
ATOM 3756 C CA . ASP B 1 176 ? 17.985 10.438 -11.572 1 96.69 176 ASP B CA 1
ATOM 3757 C C . ASP B 1 176 ? 19.157 10.126 -10.644 1 96.69 176 ASP B C 1
ATOM 3759 O O . ASP B 1 176 ? 20.216 10.75 -10.742 1 96.69 176 ASP B O 1
ATOM 3763 N N . TYR B 1 177 ? 18.937 9.207 -9.791 1 97.5 177 TYR B N 1
ATOM 3764 C CA . TYR B 1 177 ? 20.018 8.827 -8.889 1 97.5 177 TYR B CA 1
ATOM 3765 C C . TYR B 1 177 ? 21.215 8.291 -9.666 1 97.5 177 TYR B C 1
ATOM 3767 O O . TYR B 1 177 ? 22.357 8.674 -9.401 1 97.5 177 TYR B O 1
ATOM 3775 N N . LEU B 1 178 ? 20.947 7.392 -10.552 1 97.74 178 LEU B N 1
ATOM 3776 C CA . LEU B 1 178 ? 22.013 6.737 -11.303 1 97.74 178 LEU B CA 1
ATOM 3777 C C . LEU B 1 178 ? 22.739 7.735 -12.199 1 97.74 178 LEU B C 1
ATOM 3779 O O . LEU B 1 178 ? 23.945 7.609 -12.426 1 97.74 178 LEU B O 1
ATOM 3783 N N . LYS B 1 179 ? 22.011 8.681 -12.68 1 96.97 179 LYS B N 1
ATOM 3784 C CA . LYS B 1 179 ? 22.639 9.737 -13.468 1 96.97 179 LYS B CA 1
ATOM 3785 C C . LYS B 1 179 ? 23.586 10.573 -12.612 1 96.97 179 LYS B C 1
ATOM 3787 O O . LYS B 1 179 ? 24.678 10.935 -13.056 1 96.97 179 LYS B O 1
ATOM 3792 N N . ARG B 1 180 ? 23.238 10.854 -11.427 1 95.9 180 ARG B N 1
ATOM 3793 C CA . ARG B 1 180 ? 23.998 11.724 -10.534 1 95.9 180 ARG B CA 1
ATOM 3794 C C . ARG B 1 180 ? 25.165 10.974 -9.901 1 95.9 180 ARG B C 1
ATOM 3796 O O . ARG B 1 180 ? 26.259 11.523 -9.759 1 95.9 180 ARG B O 1
ATOM 3803 N N . ARG B 1 181 ? 24.976 9.71 -9.562 1 95.91 181 ARG B N 1
ATOM 3804 C CA . ARG B 1 181 ? 25.943 8.995 -8.736 1 95.91 181 ARG B CA 1
ATOM 3805 C C . ARG B 1 181 ? 26.632 7.891 -9.531 1 95.91 181 ARG B C 1
ATOM 3807 O O . ARG B 1 181 ? 27.588 7.278 -9.051 1 95.91 181 ARG B O 1
ATOM 3814 N N . GLY B 1 182 ? 26.108 7.619 -10.762 1 96.36 182 GLY B N 1
ATOM 3815 C CA . GLY B 1 182 ? 26.622 6.495 -11.529 1 96.36 182 GLY B CA 1
ATOM 3816 C C . GLY B 1 182 ? 25.962 5.177 -11.171 1 96.36 182 GLY B C 1
ATOM 3817 O O . GLY B 1 182 ? 25.556 4.971 -10.026 1 96.36 182 GLY B O 1
ATOM 3818 N N . ALA B 1 183 ? 25.925 4.294 -12.1 1 96.29 183 ALA B N 1
ATOM 3819 C CA . ALA B 1 183 ? 25.353 2.969 -11.873 1 96.29 183 ALA B CA 1
ATOM 3820 C C . ALA B 1 183 ? 26.434 1.965 -11.483 1 96.29 183 ALA B C 1
ATOM 3822 O O . ALA B 1 183 ? 27.447 1.833 -12.175 1 96.29 183 ALA B O 1
ATOM 3823 N N . PRO B 1 184 ? 26.194 1.296 -10.419 1 96.72 184 PRO B N 1
ATOM 3824 C CA . PRO B 1 184 ? 27.158 0.237 -10.108 1 96.72 184 PRO B CA 1
ATOM 3825 C C . PRO B 1 184 ? 27.081 -0.936 -11.083 1 96.72 184 PRO B C 1
ATOM 3827 O O . PRO B 1 184 ? 25.985 -1.356 -11.463 1 96.72 184 PRO B O 1
ATOM 3830 N N . SER B 1 185 ? 28.211 -1.469 -11.409 1 93.49 185 SER B N 1
ATOM 3831 C CA . SER B 1 185 ? 28.268 -2.57 -12.365 1 93.49 185 SER B CA 1
ATOM 3832 C C . SER B 1 185 ? 28.267 -3.92 -11.655 1 93.49 185 SER B C 1
ATOM 3834 O O . SER B 1 185 ? 27.995 -4.951 -12.272 1 93.49 185 SER B O 1
ATOM 3836 N N . ASP B 1 186 ? 28.632 -3.817 -10.392 1 94.26 186 ASP B N 1
ATOM 3837 C CA . ASP B 1 186 ? 28.655 -5.029 -9.578 1 94.26 186 ASP B CA 1
ATOM 3838 C C . ASP B 1 186 ? 28.219 -4.737 -8.145 1 94.26 186 ASP B C 1
ATOM 3840 O O . ASP B 1 186 ? 28.409 -3.626 -7.647 1 94.26 186 ASP B O 1
ATOM 3844 N N . PRO B 1 187 ? 27.673 -5.808 -7.476 1 96.28 187 PRO B N 1
ATOM 3845 C CA . PRO B 1 187 ? 27.164 -5.607 -6.117 1 96.28 187 PRO B CA 1
ATOM 3846 C C . PRO B 1 187 ? 28.24 -5.119 -5.15 1 96.28 187 PRO B C 1
ATOM 3848 O O . PRO B 1 187 ? 27.934 -4.412 -4.186 1 96.28 187 PRO B O 1
ATOM 3851 N N . ALA B 1 188 ? 29.477 -5.369 -5.39 1 95.38 188 ALA B N 1
ATOM 3852 C CA . ALA B 1 188 ? 30.561 -4.967 -4.499 1 95.38 188 ALA B CA 1
ATOM 3853 C C . ALA B 1 188 ? 30.707 -3.448 -4.463 1 95.38 188 ALA B C 1
ATOM 3855 O O . ALA B 1 188 ? 31.284 -2.896 -3.523 1 95.38 188 ALA B O 1
ATOM 3856 N N . GLN B 1 189 ? 30.189 -2.751 -5.472 1 97.08 189 GLN B N 1
ATOM 3857 C CA . GLN B 1 189 ? 30.28 -1.299 -5.577 1 97.08 189 GLN B CA 1
ATOM 3858 C C . GLN B 1 189 ? 29.186 -0.619 -4.758 1 97.08 189 GLN B C 1
ATOM 3860 O O . GLN B 1 189 ? 29.181 0.606 -4.615 1 97.08 189 GLN B O 1
ATOM 3865 N N . LEU B 1 190 ? 28.27 -1.396 -4.152 1 97.5 190 LEU B N 1
ATOM 3866 C CA . LEU B 1 190 ? 27.153 -0.826 -3.407 1 97.5 190 LEU B CA 1
ATOM 3867 C C . LEU B 1 190 ? 27.649 -0.051 -2.191 1 97.5 190 LEU B C 1
ATOM 3869 O O . LEU B 1 190 ? 26.99 0.886 -1.735 1 97.5 190 LEU B O 1
ATOM 3873 N N . GLY B 1 191 ? 28.802 -0.373 -1.715 1 96.8 191 GLY B N 1
ATOM 3874 C CA . GLY B 1 191 ? 29.384 0.316 -0.575 1 96.8 191 GLY B CA 1
ATOM 3875 C C . GLY B 1 191 ? 29.655 1.785 -0.84 1 96.8 191 GLY B C 1
ATOM 3876 O O . GLY B 1 191 ? 29.76 2.582 0.095 1 96.8 191 GLY B O 1
ATOM 3877 N N . GLU B 1 192 ? 29.731 2.178 -2.068 1 96.7 192 GLU B N 1
ATOM 3878 C CA . GLU B 1 192 ? 30.02 3.553 -2.464 1 96.7 192 GLU B CA 1
ATOM 3879 C C . GLU B 1 192 ? 28.734 4.335 -2.718 1 96.7 192 GLU B C 1
ATOM 3881 O O . GLU B 1 192 ? 28.779 5.496 -3.13 1 96.7 192 GLU B O 1
ATOM 3886 N N . HIS B 1 193 ? 27.651 3.7 -2.476 1 97.71 193 HIS B N 1
ATOM 3887 C CA . HIS B 1 193 ? 26.362 4.305 -2.792 1 97.71 193 HIS B CA 1
ATOM 3888 C C . HIS B 1 193 ? 25.524 4.503 -1.533 1 97.71 193 HIS B C 1
ATOM 3890 O O . HIS B 1 193 ? 25.86 3.978 -0.469 1 97.71 193 HIS B O 1
ATOM 3896 N N . ASP B 1 194 ? 24.495 5.366 -1.647 1 97.47 194 ASP B N 1
ATOM 3897 C CA . ASP B 1 194 ? 23.464 5.5 -0.623 1 97.47 194 ASP B CA 1
ATOM 3898 C C . ASP B 1 194 ? 22.391 4.425 -0.78 1 97.47 194 ASP B C 1
ATOM 3900 O O . ASP B 1 194 ? 22.183 3.904 -1.878 1 97.47 194 ASP B O 1
ATOM 3904 N N . GLY B 1 195 ? 21.841 4.099 0.36 1 97.52 195 GLY B N 1
ATOM 3905 C CA . GLY B 1 195 ? 20.858 3.029 0.3 1 97.52 195 GLY B CA 1
ATOM 3906 C C . GLY B 1 195 ? 19.621 3.308 1.133 1 97.52 195 GLY B C 1
ATOM 3907 O O . GLY B 1 195 ? 19.551 4.322 1.83 1 97.52 195 GLY B O 1
ATOM 3908 N N . LEU B 1 196 ? 18.633 2.568 0.872 1 97.8 196 LEU B N 1
ATOM 3909 C CA . LEU B 1 196 ? 17.395 2.467 1.636 1 97.8 196 LEU B CA 1
ATOM 3910 C C . LEU B 1 196 ? 17.242 1.076 2.242 1 97.8 196 LEU B C 1
ATOM 3912 O O . LEU B 1 196 ? 17.279 0.074 1.523 1 97.8 196 LEU B O 1
ATOM 3916 N N . ASP B 1 197 ? 17.052 1.024 3.511 1 94.8 197 ASP B N 1
ATOM 3917 C CA . ASP B 1 197 ? 17.159 -0.299 4.118 1 94.8 197 ASP B CA 1
ATOM 3918 C C . ASP B 1 197 ? 16.091 -0.499 5.192 1 94.8 197 ASP B C 1
ATOM 3920 O O . ASP B 1 197 ? 15.367 0.438 5.537 1 94.8 197 ASP B O 1
ATOM 3924 N N . TRP B 1 198 ? 16.056 -1.713 5.636 1 90.94 198 TRP B N 1
ATOM 3925 C CA . TRP B 1 198 ? 15.089 -2.109 6.654 1 90.94 198 TRP B CA 1
ATOM 3926 C C . TRP B 1 198 ? 15.512 -1.609 8.031 1 90.94 198 TRP B C 1
ATOM 3928 O O . TRP B 1 198 ? 16.698 -1.631 8.368 1 90.94 198 TRP B O 1
ATOM 3938 N N . GLU B 1 199 ? 14.476 -1.139 8.619 1 86.47 199 GLU B N 1
ATOM 3939 C CA . GLU B 1 199 ? 14.648 -0.901 10.049 1 86.47 199 GLU B CA 1
ATOM 3940 C C . GLU B 1 199 ? 14.145 -2.086 10.87 1 86.47 199 GLU B C 1
ATOM 3942 O O . GLU B 1 199 ? 13.003 -2.52 10.707 1 86.47 199 GLU B O 1
ATOM 3947 N N . GLY B 1 200 ? 14.985 -2.549 11.749 1 77.97 200 GLY B N 1
ATOM 3948 C CA . GLY B 1 200 ? 14.61 -3.723 12.522 1 77.97 200 GLY B CA 1
ATOM 3949 C C . GLY B 1 200 ? 14.87 -5.026 11.792 1 77.97 200 GLY B C 1
ATOM 3950 O O . GLY B 1 200 ? 15.949 -5.224 11.23 1 77.97 200 GLY B O 1
ATOM 3951 N N . LEU B 1 201 ? 13.833 -5.906 11.8 1 71.52 201 LEU B N 1
ATOM 3952 C CA . LEU B 1 201 ? 13.999 -7.22 11.187 1 71.52 201 LEU B CA 1
ATOM 3953 C C . LEU B 1 201 ? 13.98 -7.115 9.665 1 71.52 201 LEU B C 1
ATOM 3955 O O . LEU B 1 201 ? 13.022 -6.598 9.086 1 71.52 201 LEU B O 1
ATOM 3959 N N . ALA B 1 202 ? 15.093 -7.472 9.156 1 78.68 202 ALA B N 1
ATOM 3960 C CA . ALA B 1 202 ? 15.236 -7.491 7.703 1 78.68 202 ALA B CA 1
ATOM 3961 C C . ALA B 1 202 ? 14.939 -8.878 7.141 1 78.68 202 ALA B C 1
ATOM 3963 O O . ALA B 1 202 ? 15.171 -9.889 7.81 1 78.68 202 ALA B O 1
ATOM 3964 N N . PRO B 1 203 ? 14.425 -8.87 5.944 1 82.57 203 PRO B N 1
ATOM 3965 C CA . PRO B 1 203 ? 14.307 -10.174 5.288 1 82.57 203 PRO B CA 1
ATOM 3966 C C . PRO B 1 203 ? 15.648 -10.893 5.159 1 82.57 203 PRO B C 1
ATOM 3968 O O . PRO B 1 203 ? 16.676 -10.253 4.924 1 82.57 203 PRO B O 1
ATOM 3971 N N . PRO B 1 204 ? 15.623 -12.168 5.251 1 82.95 204 PRO B N 1
ATOM 3972 C CA . PRO B 1 204 ? 16.865 -12.943 5.273 1 82.95 204 PRO B CA 1
ATO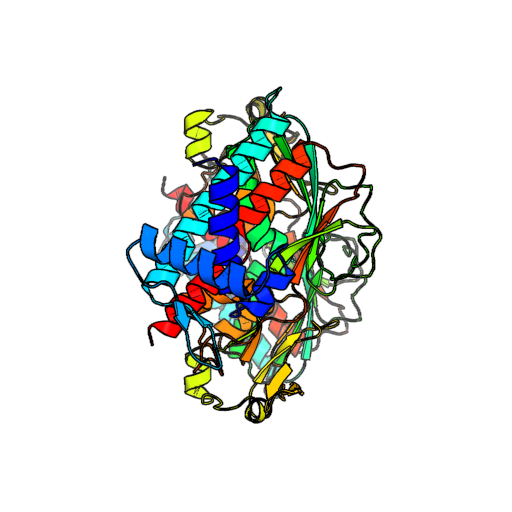M 3973 C C . PRO B 1 204 ? 17.711 -12.737 4.018 1 82.95 204 PRO B C 1
ATOM 3975 O O . PRO B 1 204 ? 18.938 -12.851 4.071 1 82.95 204 PRO B O 1
ATOM 3978 N N . PHE B 1 205 ? 17.137 -12.399 2.948 1 90.4 205 PHE B N 1
ATOM 3979 C CA . PHE B 1 205 ? 17.889 -12.333 1.7 1 90.4 205 PHE B CA 1
ATOM 3980 C C . PHE B 1 205 ? 18.159 -10.885 1.307 1 90.4 205 PHE B C 1
ATOM 3982 O O . PHE B 1 205 ? 18.651 -10.616 0.209 1 90.4 205 PHE B O 1
ATOM 3989 N N . ALA B 1 206 ? 17.903 -9.992 2.232 1 92.18 206 ALA B N 1
ATOM 3990 C CA . ALA B 1 206 ? 18.176 -8.586 1.945 1 92.18 206 ALA B CA 1
ATOM 3991 C C . ALA B 1 206 ? 19.66 -8.361 1.672 1 92.18 206 ALA B C 1
ATOM 3993 O O . ALA B 1 206 ? 20.515 -8.831 2.426 1 92.18 206 ALA B O 1
ATOM 3994 N N . TRP B 1 207 ? 19.985 -7.73 0.579 1 96.41 207 TRP B N 1
ATOM 3995 C CA . TRP B 1 207 ? 21.303 -7.28 0.142 1 96.41 207 TRP B CA 1
ATOM 3996 C C . TRP B 1 207 ? 22.23 -8.467 -0.101 1 96.41 207 TRP B C 1
ATOM 3998 O O . TRP B 1 207 ? 23.453 -8.337 -0.004 1 96.41 207 TRP B O 1
ATOM 4008 N N . ARG B 1 208 ? 21.606 -9.622 -0.324 1 95.85 208 ARG B N 1
ATOM 4009 C CA . ARG B 1 208 ? 22.396 -10.791 -0.696 1 95.85 208 ARG B CA 1
ATOM 4010 C C . ARG B 1 208 ? 22.342 -11.032 -2.201 1 95.85 208 ARG B C 1
ATOM 4012 O O . ARG B 1 208 ? 21.266 -10.996 -2.803 1 95.85 208 ARG B O 1
ATOM 4019 N N . PHE B 1 209 ? 23.539 -11.25 -2.757 1 95.67 209 PHE B N 1
ATOM 4020 C CA . PHE B 1 209 ? 23.666 -11.441 -4.197 1 95.67 209 PHE B CA 1
ATOM 4021 C C . PHE B 1 209 ? 24.488 -12.687 -4.507 1 95.67 209 PHE B C 1
ATOM 4023 O O . PHE B 1 209 ? 25.472 -12.974 -3.823 1 95.67 209 PHE B O 1
ATOM 4030 N N . GLU B 1 210 ? 24.052 -13.352 -5.458 1 91.05 210 GLU B N 1
ATOM 4031 C CA . GLU B 1 210 ? 24.812 -14.525 -5.878 1 91.05 210 GLU B CA 1
ATOM 4032 C C . GLU B 1 210 ? 26.052 -14.124 -6.672 1 91.05 210 GLU B C 1
ATOM 4034 O O . GLU B 1 210 ? 25.948 -13.444 -7.694 1 91.05 210 GLU B O 1
ATOM 4039 N N . GLN B 1 211 ? 27.183 -14.468 -6.105 1 86.65 211 GLN B N 1
ATOM 4040 C CA . GLN B 1 211 ? 28.472 -14.326 -6.773 1 86.65 211 GLN B CA 1
ATOM 4041 C C . GLN B 1 211 ? 29.259 -15.633 -6.733 1 86.65 211 GLN B C 1
ATOM 4043 O O . GLN B 1 211 ? 29.55 -16.156 -5.655 1 86.65 211 GLN B O 1
ATOM 4048 N N . ASP B 1 212 ? 29.608 -16.113 -7.92 1 85.28 212 ASP B N 1
ATOM 4049 C CA . ASP B 1 212 ? 30.366 -17.354 -8.04 1 85.28 212 ASP B CA 1
ATOM 4050 C C . ASP B 1 212 ? 29.673 -18.495 -7.298 1 85.28 212 ASP B C 1
ATOM 4052 O O . ASP B 1 212 ? 30.314 -19.231 -6.545 1 85.28 212 ASP B O 1
ATOM 4056 N N . GLY B 1 213 ? 28.369 -18.542 -7.375 1 83.7 213 GLY B N 1
ATOM 4057 C CA . GLY B 1 213 ? 27.58 -19.637 -6.833 1 83.7 213 GLY B CA 1
ATOM 4058 C C . GLY B 1 213 ? 27.293 -19.488 -5.35 1 83.7 213 GLY B C 1
ATOM 4059 O O . GLY B 1 213 ? 26.676 -20.364 -4.741 1 83.7 213 GLY B O 1
ATOM 4060 N N . GLN B 1 214 ? 27.771 -18.37 -4.778 1 90.2 214 GLN B N 1
ATOM 4061 C CA . GLN B 1 214 ? 27.567 -18.149 -3.351 1 90.2 214 GLN B CA 1
ATOM 4062 C C . GLN B 1 214 ? 26.831 -16.836 -3.096 1 90.2 214 GLN B C 1
ATOM 4064 O O . GLN B 1 214 ? 27.036 -15.855 -3.814 1 90.2 214 GLN B O 1
ATOM 4069 N N . MET B 1 215 ? 25.996 -16.976 -2.041 1 91.29 215 MET B N 1
ATOM 4070 C CA . MET B 1 215 ? 25.315 -15.747 -1.646 1 91.29 215 MET B CA 1
ATOM 4071 C C . MET B 1 215 ? 26.226 -14.869 -0.795 1 91.29 215 MET B C 1
ATOM 4073 O O . MET B 1 215 ? 26.725 -15.308 0.244 1 91.29 215 MET B O 1
ATOM 4077 N N . GLN B 1 216 ? 26.442 -13.601 -1.266 1 94.87 216 GLN B N 1
ATOM 4078 C CA . GLN B 1 216 ? 27.297 -12.66 -0.55 1 94.87 216 GLN B CA 1
ATOM 4079 C C . GLN B 1 216 ? 26.529 -11.395 -0.176 1 94.87 216 GLN B C 1
ATOM 4081 O O . GLN B 1 216 ? 25.694 -10.918 -0.947 1 94.87 216 GLN B O 1
ATOM 4086 N N . LEU B 1 217 ? 26.892 -10.886 0.997 1 95.24 217 LEU B N 1
ATOM 4087 C CA . LEU B 1 217 ? 26.258 -9.67 1.494 1 95.24 217 LEU B CA 1
ATOM 4088 C C . LEU B 1 217 ? 26.972 -8.43 0.966 1 95.24 217 LEU B C 1
ATOM 4090 O O . LEU B 1 217 ? 28.182 -8.28 1.15 1 95.24 217 LEU B O 1
ATOM 4094 N N . HIS B 1 218 ? 26.348 -7.523 0.187 1 96.46 218 HIS B N 1
ATOM 4095 C CA . HIS B 1 218 ? 26.797 -6.209 -0.257 1 96.46 218 HIS B CA 1
ATOM 4096 C C . HIS B 1 218 ? 25.746 -5.142 0.028 1 96.46 218 HIS B C 1
ATOM 4098 O O . HIS B 1 218 ? 24.652 -5.175 -0.54 1 96.46 218 HIS B O 1
ATOM 4104 N N . ARG B 1 219 ? 26.056 -4.221 0.876 1 94.79 219 ARG B N 1
ATOM 4105 C CA . ARG B 1 219 ? 25.074 -3.202 1.234 1 94.79 219 ARG B CA 1
ATOM 4106 C C . ARG B 1 219 ? 25.661 -1.802 1.09 1 94.79 219 ARG B C 1
ATOM 4108 O O . ARG B 1 219 ? 26.877 -1.62 1.184 1 94.79 219 ARG B O 1
ATOM 4115 N N . PRO B 1 220 ? 24.777 -0.808 0.858 1 95.88 220 PRO B N 1
ATOM 4116 C CA . PRO B 1 220 ? 25.234 0.583 0.862 1 95.88 220 PRO B CA 1
ATOM 4117 C C . PRO B 1 220 ? 25.803 1.013 2.212 1 95.88 220 PRO B C 1
ATOM 4119 O O . PRO B 1 220 ? 25.35 0.539 3.256 1 95.88 220 PRO B O 1
ATOM 4122 N N . ALA B 1 221 ? 26.743 1.86 2.129 1 93.29 221 ALA B N 1
ATOM 4123 C CA . ALA B 1 221 ? 27.43 2.297 3.341 1 93.29 221 ALA B CA 1
ATOM 4124 C C . ALA B 1 221 ? 26.582 3.297 4.123 1 93.29 221 ALA B C 1
ATOM 4126 O O . ALA B 1 221 ? 26.575 3.284 5.356 1 93.29 221 ALA B O 1
ATOM 4127 N N . ARG B 1 222 ? 25.874 4.118 3.419 1 95.65 222 ARG B N 1
ATOM 4128 C CA . ARG B 1 222 ? 25.014 5.109 4.058 1 95.65 222 ARG B CA 1
ATOM 4129 C C . ARG B 1 222 ? 23.544 4.826 3.768 1 95.65 222 ARG B C 1
ATOM 4131 O O . ARG B 1 222 ? 23.159 4.634 2.613 1 95.65 222 ARG B O 1
ATOM 4138 N N . ILE B 1 223 ? 22.805 4.807 4.811 1 96.88 223 ILE B N 1
ATOM 4139 C CA . ILE B 1 223 ? 21.368 4.604 4.672 1 96.88 223 ILE B CA 1
ATOM 4140 C C . ILE B 1 223 ? 20.637 5.93 4.877 1 96.88 223 ILE B C 1
ATOM 4142 O O . ILE B 1 223 ? 20.548 6.429 6.001 1 96.88 223 ILE B O 1
ATOM 4146 N N . ARG B 1 224 ? 20.041 6.417 3.791 1 97.2 224 ARG B N 1
ATOM 4147 C CA . ARG B 1 224 ? 19.365 7.71 3.817 1 97.2 224 ARG B CA 1
ATOM 4148 C C . ARG B 1 224 ? 17.999 7.601 4.487 1 97.2 224 ARG B C 1
ATOM 4150 O O . ARG B 1 224 ? 17.517 8.564 5.087 1 97.2 224 ARG B O 1
ATOM 4157 N N . MET B 1 225 ? 17.391 6.489 4.291 1 97.06 225 MET B N 1
ATOM 4158 C CA . MET B 1 225 ? 16.076 6.2 4.855 1 97.06 225 MET B CA 1
ATOM 4159 C C . MET B 1 225 ? 15.953 4.725 5.222 1 97.06 225 MET B C 1
ATOM 4161 O O . MET B 1 225 ? 16.342 3.853 4.443 1 97.06 225 MET B O 1
ATOM 4165 N N . SER B 1 226 ? 15.536 4.461 6.375 1 96.02 226 SER B N 1
ATOM 4166 C CA . SER B 1 226 ? 15.214 3.102 6.797 1 96.02 226 SER B CA 1
ATOM 4167 C C . SER B 1 226 ? 13.771 3 7.28 1 96.02 226 SER B C 1
ATOM 4169 O O . SER B 1 226 ? 13.194 3.987 7.743 1 96.02 226 SER B O 1
ATOM 4171 N N . ALA B 1 227 ? 13.196 1.887 7.062 1 93.71 227 ALA B N 1
ATOM 4172 C CA . ALA B 1 227 ? 11.806 1.678 7.458 1 93.71 227 ALA B CA 1
ATOM 4173 C C . ALA B 1 227 ? 11.528 0.201 7.723 1 93.71 227 ALA B C 1
ATOM 4175 O O . ALA B 1 227 ? 12.213 -0.672 7.186 1 93.71 227 ALA B O 1
ATOM 4176 N N . ASN B 1 228 ? 10.545 -0.068 8.538 1 88.55 228 ASN B N 1
ATOM 4177 C CA . ASN B 1 228 ? 10.077 -1.433 8.754 1 88.55 228 ASN B CA 1
ATOM 4178 C C . ASN B 1 228 ? 9.002 -1.823 7.743 1 88.55 228 ASN B C 1
ATOM 4180 O O . ASN B 1 228 ? 8.204 -2.727 7.997 1 88.55 228 ASN B O 1
ATOM 4184 N N . ASN B 1 229 ? 8.98 -1.031 6.723 1 88.61 229 ASN B N 1
ATOM 4185 C CA . ASN B 1 229 ? 7.979 -1.181 5.672 1 88.61 229 ASN B CA 1
ATOM 4186 C C . ASN B 1 229 ? 8.593 -1.011 4.285 1 88.61 229 ASN B C 1
ATOM 4188 O O . ASN B 1 229 ? 9.113 0.058 3.958 1 88.61 229 ASN B O 1
ATOM 4192 N N . ALA B 1 230 ? 8.463 -2.049 3.508 1 88.46 230 ALA B N 1
ATOM 4193 C CA . ALA B 1 230 ? 9.129 -2.057 2.209 1 88.46 230 ALA B CA 1
ATOM 4194 C C . ALA B 1 230 ? 8.535 -1.002 1.281 1 88.46 230 ALA B C 1
ATOM 4196 O O . ALA B 1 230 ? 9.246 -0.414 0.463 1 88.46 230 ALA B O 1
ATOM 4197 N N . GLU B 1 231 ? 7.309 -0.725 1.396 1 91.18 231 GLU B N 1
ATOM 4198 C CA . GLU B 1 231 ? 6.656 0.244 0.521 1 91.18 231 GLU B CA 1
ATOM 4199 C C . GLU B 1 231 ? 7.164 1.658 0.787 1 91.18 231 GLU B C 1
ATOM 4201 O O . GLU B 1 231 ? 7.253 2.474 -0.133 1 91.18 231 GLU B O 1
ATOM 4206 N N . ALA B 1 232 ? 7.436 1.908 2.05 1 92.79 232 ALA B N 1
ATOM 4207 C CA . ALA B 1 232 ? 8.037 3.199 2.377 1 92.79 232 ALA B CA 1
ATOM 4208 C C . ALA B 1 232 ? 9.382 3.371 1.677 1 92.79 232 ALA B C 1
ATOM 4210 O O . ALA B 1 232 ? 9.721 4.469 1.231 1 92.79 232 ALA B O 1
ATOM 4211 N N . LEU B 1 233 ? 10.099 2.347 1.527 1 95.88 233 LEU B N 1
ATOM 4212 C CA . LEU B 1 233 ? 11.418 2.389 0.904 1 95.88 233 LEU B CA 1
ATOM 4213 C C . LEU B 1 233 ? 11.305 2.683 -0.588 1 95.88 233 LEU B C 1
ATOM 4215 O O . LEU B 1 233 ? 12.186 3.322 -1.168 1 95.88 233 LEU B O 1
ATOM 4219 N N . VAL B 1 234 ? 10.237 2.265 -1.2 1 96.68 234 VAL B N 1
ATOM 4220 C CA . VAL B 1 234 ? 10.013 2.533 -2.617 1 96.68 234 VAL B CA 1
ATOM 4221 C C . VAL B 1 234 ? 9.991 4.04 -2.861 1 96.68 234 VAL B C 1
ATOM 4223 O O . VAL B 1 234 ? 10.576 4.526 -3.832 1 96.68 234 VAL B O 1
ATOM 4226 N N . PHE B 1 235 ? 9.401 4.794 -1.962 1 95.23 235 PHE B N 1
ATOM 4227 C CA . PHE B 1 235 ? 9.287 6.236 -2.141 1 95.23 235 PHE B CA 1
ATOM 4228 C C . PHE B 1 235 ? 10.655 6.903 -2.051 1 95.23 235 PHE B C 1
ATOM 4230 O O . PHE B 1 235 ? 10.925 7.875 -2.759 1 95.23 235 PHE B O 1
ATOM 4237 N N . GLY B 1 236 ? 11.464 6.348 -1.18 1 96.82 236 GLY B N 1
ATOM 4238 C CA . GLY B 1 236 ? 12.833 6.838 -1.147 1 96.82 236 GLY B CA 1
ATOM 4239 C C . GLY B 1 236 ? 13.585 6.595 -2.442 1 96.82 236 GLY B C 1
ATOM 4240 O O . GLY B 1 236 ? 14.302 7.475 -2.924 1 96.82 236 GLY B O 1
ATOM 4241 N N . ALA B 1 237 ? 13.37 5.425 -2.974 1 98.32 237 ALA B N 1
ATOM 4242 C CA . ALA B 1 237 ? 14.035 5.085 -4.23 1 98.32 237 ALA B CA 1
ATOM 4243 C C . ALA B 1 237 ? 13.534 5.966 -5.37 1 98.32 237 ALA B C 1
ATOM 4245 O O . ALA B 1 237 ? 14.329 6.48 -6.161 1 98.32 237 ALA B O 1
ATOM 4246 N N . LEU B 1 238 ? 12.259 6.178 -5.438 1 97.83 238 LEU B N 1
ATOM 4247 C CA . LEU B 1 238 ? 11.644 6.987 -6.483 1 97.83 238 LEU B CA 1
ATOM 4248 C C . LEU B 1 238 ? 12.13 8.431 -6.409 1 97.83 238 LEU B C 1
ATOM 4250 O O . LEU B 1 238 ? 12.298 9.088 -7.44 1 97.83 238 LEU B O 1
ATOM 4254 N N . ALA B 1 239 ? 12.381 8.874 -5.203 1 96.63 239 ALA B N 1
ATOM 4255 C CA . ALA B 1 239 ? 12.808 10.254 -4.986 1 96.63 239 ALA B CA 1
ATOM 4256 C C . ALA B 1 239 ? 14.3 10.416 -5.262 1 96.63 239 ALA B C 1
ATOM 4258 O O . ALA B 1 239 ? 14.837 11.523 -5.175 1 96.63 239 ALA B O 1
ATOM 4259 N N . GLY B 1 240 ? 14.965 9.324 -5.497 1 97.42 240 GLY B N 1
ATOM 4260 C CA . GLY B 1 240 ? 16.379 9.386 -5.83 1 97.42 240 GLY B CA 1
ATOM 4261 C C . GLY B 1 240 ? 17.276 9.461 -4.609 1 97.42 240 GLY B C 1
ATOM 4262 O O . GLY B 1 240 ? 18.362 10.042 -4.665 1 97.42 240 GLY B O 1
ATOM 4263 N N . LEU B 1 241 ? 16.829 8.857 -3.524 1 97.66 241 LEU B N 1
ATOM 4264 C CA . LEU B 1 241 ? 17.6 8.95 -2.29 1 97.66 241 LEU B CA 1
ATOM 4265 C C . LEU B 1 241 ? 18.678 7.872 -2.24 1 97.66 241 LEU B C 1
ATOM 4267 O O . LEU B 1 241 ? 19.598 7.944 -1.422 1 97.66 241 LEU B O 1
ATOM 4271 N N . GLY B 1 242 ? 18.499 6.835 -3.079 1 98.22 242 GLY B N 1
ATOM 4272 C CA . GLY B 1 242 ? 19.481 5.763 -3.074 1 98.22 242 GLY B CA 1
ATOM 4273 C C . GLY B 1 242 ? 18.975 4.487 -3.72 1 98.22 242 GLY B C 1
ATOM 4274 O O . GLY B 1 242 ? 17.964 4.501 -4.425 1 98.22 242 GLY B O 1
ATOM 4275 N N . ILE B 1 243 ? 19.761 3.41 -3.468 1 98.58 243 ILE B N 1
ATOM 4276 C CA . ILE B 1 243 ? 19.472 2.087 -4.011 1 98.58 243 ILE B CA 1
ATOM 4277 C C . ILE B 1 243 ? 18.657 1.282 -3.002 1 98.58 243 ILE B C 1
ATOM 4279 O O . ILE B 1 243 ? 18.943 1.307 -1.802 1 98.58 243 ILE B O 1
ATOM 4283 N N . ALA B 1 244 ? 17.631 0.636 -3.476 1 98.31 244 ALA B N 1
ATOM 4284 C CA . ALA B 1 244 ? 16.82 -0.263 -2.659 1 98.31 244 ALA B CA 1
ATOM 4285 C C . ALA B 1 244 ? 16.897 -1.696 -3.178 1 98.31 244 ALA B C 1
ATOM 4287 O O . ALA B 1 244 ? 17.12 -1.919 -4.371 1 98.31 244 ALA B O 1
ATOM 4288 N N . HIS B 1 245 ? 16.828 -2.678 -2.306 1 97.89 245 HIS B N 1
ATOM 4289 C CA . HIS B 1 245 ? 16.751 -4.098 -2.632 1 97.89 245 HIS B CA 1
ATOM 4290 C C . HIS B 1 245 ? 15.401 -4.683 -2.231 1 97.89 245 HIS B C 1
ATOM 4292 O O . HIS B 1 245 ? 15.19 -5.026 -1.066 1 97.89 245 HIS B O 1
ATOM 4298 N N . LEU B 1 246 ? 14.544 -4.796 -3.198 1 96.57 246 LEU B N 1
ATOM 4299 C CA . LEU B 1 246 ? 13.125 -5.012 -2.937 1 96.57 246 LEU B CA 1
ATOM 4300 C C . LEU B 1 246 ? 12.631 -6.275 -3.635 1 96.57 246 LEU B C 1
ATOM 4302 O O . LEU B 1 246 ? 13.166 -6.664 -4.675 1 96.57 246 LEU B O 1
ATOM 4306 N N . PRO B 1 247 ? 11.578 -6.88 -3.034 1 95.34 247 PRO B N 1
ATOM 4307 C CA . PRO B 1 247 ? 10.941 -7.959 -3.792 1 95.34 247 PRO B CA 1
ATOM 4308 C C . PRO B 1 247 ? 10.255 -7.463 -5.062 1 95.34 247 PRO B C 1
ATOM 4310 O O . PRO B 1 247 ? 9.697 -6.363 -5.078 1 95.34 247 PRO B O 1
ATOM 4313 N N . THR B 1 248 ? 10.213 -8.323 -6.092 1 96.68 248 THR B N 1
ATOM 4314 C CA . THR B 1 248 ? 9.673 -7.925 -7.387 1 96.68 248 THR B CA 1
ATOM 4315 C C . THR B 1 248 ? 8.172 -7.665 -7.29 1 96.68 248 THR B C 1
ATOM 4317 O O . THR B 1 248 ? 7.635 -6.821 -8.01 1 96.68 248 THR B O 1
ATOM 4320 N N . TRP B 1 249 ? 7.509 -8.353 -6.391 1 95.16 249 TRP B N 1
ATOM 4321 C CA . TRP B 1 249 ? 6.072 -8.125 -6.273 1 95.16 249 TRP B CA 1
ATOM 4322 C C . TRP B 1 249 ? 5.782 -6.695 -5.829 1 95.16 249 TRP B C 1
ATOM 4324 O O . TRP B 1 249 ? 4.668 -6.197 -6.007 1 95.16 249 TRP B O 1
ATOM 4334 N N . LEU B 1 250 ? 6.746 -6.055 -5.249 1 95.27 250 LEU B N 1
ATOM 4335 C CA . LEU B 1 250 ? 6.603 -4.67 -4.811 1 95.27 250 LEU B CA 1
ATOM 4336 C C . LEU B 1 250 ? 7.158 -3.709 -5.858 1 95.27 250 LEU B C 1
ATOM 4338 O O . LEU B 1 250 ? 6.575 -2.651 -6.105 1 95.27 250 LEU B O 1
ATOM 4342 N N . ALA B 1 251 ? 8.201 -4.04 -6.576 1 97.01 251 ALA B N 1
ATOM 4343 C CA . ALA B 1 251 ? 8.976 -3.103 -7.384 1 97.01 251 ALA B CA 1
ATOM 4344 C C . ALA B 1 251 ? 8.552 -3.161 -8.849 1 97.01 251 ALA B C 1
ATOM 4346 O O . ALA B 1 251 ? 8.873 -2.262 -9.631 1 97.01 251 ALA B O 1
ATOM 4347 N N . SER B 1 252 ? 7.852 -4.202 -9.27 1 97.02 252 SER B N 1
ATOM 4348 C CA . SER B 1 252 ? 7.635 -4.517 -10.678 1 97.02 252 SER B CA 1
ATOM 4349 C C . SER B 1 252 ? 6.964 -3.357 -11.407 1 97.02 252 SER B C 1
ATOM 4351 O O . SER B 1 252 ? 7.387 -2.976 -12.5 1 97.02 252 SER B O 1
ATOM 4353 N N . GLU B 1 253 ? 5.928 -2.766 -10.824 1 95.22 253 GLU B N 1
ATOM 4354 C CA . GLU B 1 253 ? 5.181 -1.717 -11.511 1 95.22 253 GLU B CA 1
ATOM 4355 C C . GLU B 1 253 ? 6.058 -0.498 -11.779 1 95.22 253 GLU B C 1
ATOM 4357 O O . GLU B 1 253 ? 5.944 0.138 -12.828 1 95.22 253 GLU B O 1
ATOM 4362 N N . TYR B 1 254 ? 6.928 -0.189 -10.896 1 97.46 254 TYR B N 1
ATOM 4363 C CA . TYR B 1 254 ? 7.799 0.971 -11.046 1 97.46 254 TYR B CA 1
ATOM 4364 C C . TYR B 1 254 ? 8.916 0.689 -12.044 1 97.46 254 TYR B C 1
ATOM 4366 O O . TYR B 1 254 ? 9.364 1.592 -12.754 1 97.46 254 TYR B O 1
ATOM 4374 N N . LEU B 1 255 ? 9.332 -0.591 -12.083 1 97.68 255 LEU B N 1
ATOM 4375 C CA . LEU B 1 255 ? 10.352 -1.01 -13.039 1 97.68 255 LEU B CA 1
ATOM 4376 C C . LEU B 1 255 ? 9.799 -1.007 -14.46 1 97.68 255 LEU B C 1
ATOM 4378 O O . LEU B 1 255 ? 10.454 -0.521 -15.384 1 97.68 255 LEU B O 1
ATOM 4382 N N . LEU B 1 256 ? 8.634 -1.422 -14.617 1 95.65 256 LEU B N 1
ATOM 4383 C CA . LEU B 1 256 ? 8.008 -1.511 -15.931 1 95.65 256 LEU B CA 1
ATOM 4384 C C . LEU B 1 256 ? 7.713 -0.123 -16.488 1 95.65 256 LEU B C 1
ATOM 4386 O O . LEU B 1 256 ? 7.759 0.087 -17.702 1 95.65 256 LEU B O 1
ATOM 4390 N N . ARG B 1 257 ? 7.45 0.871 -15.584 1 96.06 257 ARG B N 1
ATOM 4391 C CA . ARG B 1 257 ? 7.147 2.237 -16.001 1 96.06 257 ARG B CA 1
ATOM 4392 C C . ARG B 1 257 ? 8.424 3.055 -16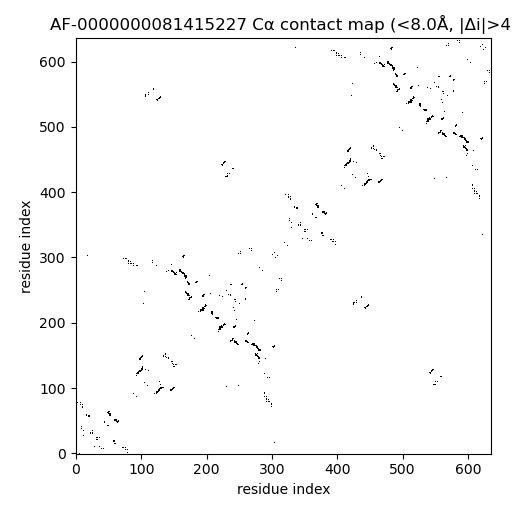.163 1 96.06 257 ARG B C 1
ATOM 4394 O O . ARG B 1 257 ? 8.37 4.235 -16.519 1 96.06 257 ARG B O 1
ATOM 4401 N N . GLY B 1 258 ? 9.516 2.47 -15.786 1 96.62 258 GLY B N 1
ATOM 4402 C CA . GLY B 1 258 ? 10.795 3.139 -15.96 1 96.62 258 GLY B CA 1
ATOM 4403 C C . GLY B 1 258 ? 11.093 4.149 -14.868 1 96.62 258 GLY B C 1
ATOM 4404 O O . GLY B 1 258 ? 12.033 4.938 -14.984 1 96.62 258 GLY B O 1
ATOM 4405 N N . GLU B 1 259 ? 10.277 4.143 -13.823 1 97.88 259 GLU B N 1
ATOM 4406 C CA . GLU B 1 259 ? 10.505 5.043 -12.696 1 97.88 259 GLU B CA 1
ATOM 4407 C C . GLU B 1 259 ? 11.67 4.566 -11.835 1 97.88 259 GLU B C 1
ATOM 4409 O O . GLU B 1 259 ? 12.313 5.366 -11.152 1 97.88 259 GLU B O 1
ATOM 4414 N N . LEU B 1 260 ? 11.868 3.235 -11.872 1 98.28 260 LEU B N 1
ATOM 4415 C CA . LEU B 1 260 ? 13.049 2.589 -11.308 1 98.28 260 LEU B CA 1
ATOM 4416 C C . LEU B 1 260 ? 13.767 1.753 -12.363 1 98.28 260 LEU B C 1
ATOM 4418 O O . LEU B 1 260 ? 13.135 1.236 -13.286 1 98.28 260 LEU B O 1
ATOM 4422 N N . LEU B 1 261 ? 15.022 1.667 -12.193 1 98.09 261 LEU B N 1
ATOM 4423 C CA . LEU B 1 261 ? 15.822 0.828 -13.079 1 98.09 261 LEU B CA 1
ATOM 4424 C C . LEU B 1 261 ? 16.441 -0.336 -12.312 1 98.09 261 LEU B C 1
ATOM 4426 O O . LEU B 1 261 ? 16.972 -0.15 -11.215 1 98.09 261 LEU B O 1
ATOM 4430 N N . PRO B 1 262 ? 16.356 -1.537 -12.885 1 97.83 262 PRO B N 1
ATOM 4431 C CA . PRO B 1 262 ? 16.95 -2.707 -12.235 1 97.83 262 PRO B CA 1
ATOM 4432 C C . PRO B 1 262 ? 18.475 -2.711 -12.305 1 97.83 262 PRO B C 1
ATOM 4434 O O . PRO B 1 262 ? 19.051 -2.293 -13.313 1 97.83 262 PRO B O 1
ATOM 4437 N N . LEU B 1 263 ? 19.069 -3.146 -11.279 1 97.67 263 LEU B N 1
ATOM 4438 C CA . LEU B 1 263 ? 20.519 -3.292 -11.224 1 97.67 263 LEU B CA 1
ATOM 4439 C C . LEU B 1 263 ? 20.919 -4.763 -11.243 1 97.67 263 LEU B C 1
ATOM 4441 O O . LEU B 1 263 ? 20.236 -5.604 -10.653 1 97.67 263 LEU B O 1
ATOM 4445 N N . PHE B 1 264 ? 21.933 -5.091 -11.959 1 95.82 264 PHE B N 1
ATOM 4446 C CA . PHE B 1 264 ? 22.562 -6.406 -12.007 1 95.82 264 PHE B CA 1
ATOM 4447 C C . PHE B 1 264 ? 21.637 -7.424 -12.663 1 95.82 264 PHE B C 1
ATOM 4449 O O . PHE B 1 264 ? 21.543 -8.567 -12.211 1 95.82 264 PHE B O 1
ATOM 4456 N N . CYS B 1 265 ? 20.84 -6.975 -13.616 1 93.84 265 CYS B N 1
ATOM 4457 C CA . CYS B 1 265 ? 19.859 -7.842 -14.26 1 93.84 265 CYS B CA 1
ATOM 4458 C C . CYS B 1 265 ? 20.149 -7.982 -15.75 1 93.84 265 CYS B C 1
ATOM 4460 O O . CYS B 1 265 ? 19.232 -8.174 -16.55 1 93.84 265 CYS B O 1
ATOM 4462 N N . ASP B 1 266 ? 21.361 -7.873 -16.103 1 88.46 266 ASP B N 1
ATOM 4463 C CA . ASP B 1 266 ? 21.765 -7.978 -17.501 1 88.46 266 ASP B CA 1
ATOM 4464 C C . ASP B 1 266 ? 21.394 -9.342 -18.079 1 88.46 266 ASP B C 1
ATOM 4466 O O . ASP B 1 266 ? 21.125 -9.462 -19.276 1 88.46 266 ASP B O 1
ATOM 4470 N N . ASN B 1 267 ? 21.396 -10.342 -17.283 1 85.45 267 ASN B N 1
ATOM 4471 C CA . ASN B 1 267 ? 21.052 -11.69 -17.721 1 85.45 267 ASN B CA 1
ATOM 4472 C C . ASN B 1 267 ? 19.646 -12.082 -17.278 1 85.45 267 ASN B C 1
ATOM 4474 O O . ASN B 1 267 ? 19.363 -13.262 -17.064 1 85.45 267 ASN B O 1
ATOM 4478 N N . GLY B 1 268 ? 18.886 -11.086 -17.019 1 89.54 268 GLY B N 1
ATOM 4479 C CA . GLY B 1 268 ? 17.528 -11.358 -16.575 1 89.54 268 GLY B CA 1
ATOM 4480 C C . GLY B 1 268 ? 17.347 -11.2 -15.077 1 89.54 268 GLY B C 1
ATOM 4481 O O . GLY B 1 268 ? 18.196 -10.613 -14.402 1 89.54 268 GLY B O 1
ATOM 4482 N N . LEU B 1 269 ? 16.247 -11.735 -14.606 1 91.15 269 LEU B N 1
ATOM 4483 C CA . LEU B 1 269 ? 15.934 -11.621 -13.186 1 91.15 269 LEU B CA 1
ATOM 4484 C C . LEU B 1 269 ? 16.865 -12.495 -12.352 1 91.15 269 LEU B C 1
ATOM 4486 O O . LEU B 1 269 ? 17.286 -13.564 -12.8 1 91.15 269 LEU B O 1
ATOM 4490 N N . PRO B 1 270 ? 17.141 -12.016 -11.114 1 92.53 270 PRO B N 1
ATOM 4491 C CA . PRO B 1 270 ? 17.85 -12.91 -10.195 1 92.53 270 PRO B CA 1
ATOM 4492 C C . PRO B 1 270 ? 17.086 -14.204 -9.924 1 92.53 270 PRO B C 1
ATOM 4494 O O . PRO B 1 270 ? 15.869 -14.259 -10.117 1 92.53 270 PRO B O 1
ATOM 4497 N N . LYS B 1 271 ? 17.833 -15.182 -9.5 1 90.3 271 LYS B N 1
ATOM 4498 C CA . LYS B 1 271 ? 17.206 -16.443 -9.116 1 90.3 271 LYS B CA 1
ATOM 4499 C C . LYS B 1 271 ? 16.26 -16.25 -7.934 1 90.3 271 LYS B C 1
ATOM 4501 O O . LYS B 1 271 ? 16.538 -15.455 -7.034 1 90.3 271 LYS B O 1
ATOM 4506 N N . PRO B 1 272 ? 15.168 -17.01 -7.954 1 91.31 272 PRO B N 1
ATOM 4507 C CA . PRO B 1 272 ? 14.267 -16.939 -6.801 1 91.31 272 PRO B CA 1
ATOM 4508 C C . PRO B 1 272 ? 14.946 -17.349 -5.496 1 91.31 272 PRO B C 1
ATOM 4510 O O . PRO B 1 272 ? 15.825 -18.215 -5.498 1 91.31 272 PRO B O 1
ATOM 4513 N N . GLU B 1 273 ? 14.474 -16.706 -4.452 1 90.9 273 GLU B N 1
ATOM 4514 C CA . GLU B 1 273 ? 14.881 -17.109 -3.109 1 90.9 273 GLU B CA 1
ATOM 4515 C C . GLU B 1 273 ? 14.401 -18.521 -2.788 1 90.9 273 GLU B C 1
ATOM 4517 O O . GLU B 1 273 ? 13.52 -19.053 -3.467 1 90.9 273 GLU B O 1
ATOM 4522 N N . THR B 1 274 ? 15.01 -19.066 -1.757 1 86.63 274 THR B N 1
ATOM 4523 C CA . THR B 1 274 ? 14.578 -20.386 -1.309 1 86.63 274 THR B CA 1
ATOM 4524 C C . THR B 1 274 ? 13.271 -20.29 -0.527 1 86.63 274 THR B C 1
ATOM 4526 O O . THR B 1 274 ? 12.66 -21.31 -0.201 1 86.63 274 THR B O 1
ATOM 4529 N N . THR B 1 275 ? 12.884 -19.081 -0.3 1 85.03 275 THR B N 1
ATOM 4530 C CA . THR B 1 275 ? 11.614 -18.82 0.368 1 85.03 275 THR B CA 1
ATOM 4531 C C . THR B 1 275 ? 10.583 -18.283 -0.62 1 85.03 275 THR B C 1
ATOM 4533 O O . THR B 1 275 ? 10.927 -17.915 -1.746 1 85.03 275 THR B O 1
ATOM 4536 N N . GLY B 1 276 ? 9.33 -18.372 -0.241 1 88.64 276 GLY B N 1
ATOM 4537 C CA . GLY B 1 276 ? 8.254 -17.9 -1.098 1 88.64 276 GLY B CA 1
ATOM 4538 C C . GLY B 1 276 ? 7.001 -17.525 -0.329 1 88.64 276 GLY B C 1
ATOM 4539 O O . GLY B 1 276 ? 7.066 -17.216 0.862 1 88.64 276 GLY B O 1
ATOM 4540 N N . ILE B 1 277 ? 5.976 -17.355 -1.102 1 90.24 277 ILE B N 1
ATOM 4541 C CA . ILE B 1 277 ? 4.652 -17.134 -0.529 1 90.24 277 ILE B CA 1
ATOM 4542 C C . ILE B 1 277 ? 3.866 -18.443 -0.527 1 90.24 277 ILE B C 1
ATOM 4544 O O . ILE B 1 277 ? 3.749 -19.106 -1.56 1 90.24 277 ILE B O 1
ATOM 4548 N N . TYR B 1 278 ? 3.302 -18.723 0.684 1 90.18 278 TYR B N 1
ATOM 4549 C CA . TYR B 1 278 ? 2.598 -19.989 0.859 1 90.18 278 TYR B CA 1
ATOM 4550 C C . TYR B 1 278 ? 1.207 -19.763 1.441 1 90.18 278 TYR B C 1
ATOM 4552 O O . TYR B 1 278 ? 0.984 -18.8 2.178 1 90.18 278 TYR B O 1
ATOM 4560 N N . ALA B 1 279 ? 0.35 -20.627 1.047 1 90.24 279 ALA B N 1
ATOM 4561 C CA . ALA B 1 279 ? -0.933 -20.745 1.734 1 90.24 279 ALA B CA 1
ATOM 4562 C C . ALA B 1 279 ? -0.936 -21.935 2.69 1 90.24 279 ALA B C 1
ATOM 4564 O O . ALA B 1 279 ? -0.617 -23.058 2.294 1 90.24 279 ALA B O 1
ATOM 4565 N N . LEU B 1 280 ? -1.291 -21.652 3.937 1 87.57 280 LEU B N 1
ATOM 4566 C CA . LEU B 1 280 ? -1.33 -22.687 4.964 1 87.57 280 LEU B CA 1
ATOM 4567 C C . LEU B 1 280 ? -2.765 -22.962 5.404 1 87.57 280 LEU B C 1
ATOM 4569 O O . LEU B 1 280 ? -3.566 -22.034 5.537 1 87.57 280 LEU B O 1
ATOM 4573 N N . ARG B 1 281 ? -3.036 -24.197 5.527 1 85.01 281 ARG B N 1
ATOM 4574 C CA . ARG B 1 281 ? -4.327 -24.602 6.072 1 85.01 281 ARG B CA 1
ATOM 4575 C C . ARG B 1 281 ? -4.192 -25.86 6.924 1 85.01 281 ARG B C 1
ATOM 4577 O O . ARG B 1 281 ? -3.211 -26.596 6.802 1 85.01 281 ARG B O 1
ATOM 4584 N N . LEU B 1 282 ? -5.255 -25.936 7.832 1 77.38 282 LEU B N 1
ATOM 4585 C CA . LEU B 1 282 ? -5.328 -27.187 8.578 1 77.38 282 LEU B CA 1
ATOM 4586 C C . LEU B 1 282 ? -5.839 -28.319 7.693 1 77.38 282 LEU B C 1
ATOM 4588 O O . LEU B 1 282 ? -6.724 -28.11 6.86 1 77.38 282 LEU B O 1
ATOM 4592 N N . GLU B 1 283 ? -5.218 -29.429 7.725 1 69.01 283 GLU B N 1
ATOM 4593 C CA . GLU B 1 283 ? -5.533 -30.577 6.88 1 69.01 283 GLU B CA 1
ATOM 4594 C C . GLU B 1 283 ? -7.005 -30.962 6.997 1 69.01 283 GLU B C 1
ATOM 4596 O O . GLU B 1 283 ? -7.661 -31.238 5.991 1 69.01 283 GLU B O 1
ATOM 4601 N N . GLN B 1 284 ? -7.486 -31.084 8.143 1 63.14 284 GLN B N 1
ATOM 4602 C CA . GLN B 1 284 ? -8.797 -31.682 8.371 1 63.14 284 GLN B CA 1
ATOM 4603 C C . GLN B 1 284 ? -9.914 -30.674 8.112 1 63.14 284 GLN B C 1
ATOM 4605 O O . GLN B 1 284 ? -11.071 -31.057 7.924 1 63.14 284 GLN B O 1
ATOM 4610 N N . GLN B 1 285 ? -9.629 -29.496 7.994 1 57.18 285 GLN B N 1
ATOM 4611 C CA . GLN B 1 285 ? -10.711 -28.528 8.143 1 57.18 285 GLN B CA 1
ATOM 4612 C C . GLN B 1 285 ? -10.91 -27.725 6.86 1 57.18 285 GLN B C 1
ATOM 4614 O O . GLN B 1 285 ? -11.732 -26.807 6.818 1 57.18 285 GLN B O 1
ATOM 4619 N N . ALA B 1 286 ? -10.458 -28.298 5.681 1 61.88 286 ALA B N 1
ATOM 4620 C CA . ALA B 1 286 ? -10.72 -27.362 4.591 1 61.88 286 ALA B CA 1
ATOM 4621 C C . ALA B 1 286 ? -12.148 -27.509 4.073 1 61.88 286 ALA B C 1
ATOM 4623 O O . ALA B 1 286 ? -12.524 -28.569 3.566 1 61.88 286 ALA B O 1
ATOM 4624 N N . SER B 1 287 ? -12.924 -26.518 4.451 1 77.21 287 SER B N 1
ATOM 4625 C CA . SER B 1 287 ? -14.255 -26.43 3.859 1 77.21 287 SER B CA 1
ATOM 4626 C C . SER B 1 287 ? -14.176 -26.269 2.344 1 77.21 287 SER B C 1
ATOM 4628 O O . SER B 1 287 ? -13.119 -25.936 1.804 1 77.21 287 SER B O 1
ATOM 4630 N N . SER B 1 288 ? -15.146 -26.703 1.675 1 81.72 288 SER B N 1
ATOM 4631 C CA . SER B 1 288 ? -15.235 -26.589 0.223 1 81.72 288 SER B CA 1
ATOM 4632 C C . SER B 1 288 ? -14.981 -25.157 -0.236 1 81.72 288 SER B C 1
ATOM 4634 O O . SER B 1 288 ? -14.338 -24.934 -1.264 1 81.72 288 SER B O 1
ATOM 4636 N N . ARG B 1 289 ? -15.324 -24.183 0.6 1 87.09 289 ARG B N 1
ATOM 4637 C CA . ARG B 1 289 ? -15.167 -22.785 0.212 1 87.09 289 ARG B CA 1
ATOM 4638 C C . ARG B 1 289 ? -13.708 -22.352 0.299 1 87.09 289 ARG B C 1
ATOM 4640 O O . ARG B 1 289 ? -13.219 -21.619 -0.563 1 87.09 289 ARG B O 1
ATOM 4647 N N . SER B 1 290 ? -13 -22.838 1.285 1 88.47 290 SER B N 1
ATOM 4648 C CA . SER B 1 290 ? -11.588 -22.501 1.43 1 88.47 290 SER B CA 1
ATOM 4649 C C . SER B 1 290 ? -10.75 -23.146 0.332 1 88.47 290 SER B C 1
ATOM 4651 O O . SER B 1 290 ? -9.783 -22.551 -0.15 1 88.47 290 SER B O 1
ATOM 4653 N N . ARG B 1 291 ? -11.156 -24.338 -0.05 1 87.31 291 ARG B N 1
ATOM 4654 C CA . ARG B 1 291 ? -10.471 -25.024 -1.141 1 87.31 291 ARG B CA 1
ATOM 4655 C C . ARG B 1 291 ? -10.675 -24.291 -2.462 1 87.31 291 ARG B C 1
ATOM 4657 O O . ARG B 1 291 ? -9.749 -24.185 -3.269 1 87.31 291 ARG B O 1
ATOM 4664 N N . LEU B 1 292 ? -11.851 -23.848 -2.607 1 88.6 292 LEU B N 1
ATOM 4665 C CA . LEU B 1 292 ? -12.153 -23.093 -3.818 1 88.6 292 LEU B CA 1
ATOM 4666 C C . LEU B 1 292 ? -11.315 -21.821 -3.889 1 88.6 292 LEU B C 1
ATOM 4668 O O . LEU B 1 292 ? -10.763 -21.495 -4.942 1 88.6 292 LEU B O 1
ATOM 4672 N N . LEU B 1 293 ? -11.202 -21.11 -2.767 1 92.87 293 LEU B N 1
ATOM 4673 C CA . LEU B 1 293 ? -10.372 -19.911 -2.731 1 92.87 293 LEU B CA 1
ATOM 4674 C C . LEU B 1 293 ? -8.911 -20.253 -3.002 1 92.87 293 LEU B C 1
ATOM 4676 O O . LEU B 1 293 ? -8.233 -19.549 -3.755 1 92.87 293 LEU B O 1
ATOM 4680 N N . LEU B 1 294 ? -8.457 -21.319 -2.444 1 91.23 294 LEU B N 1
ATOM 4681 C CA . LEU B 1 294 ? -7.069 -21.733 -2.623 1 91.23 294 LEU B CA 1
ATOM 4682 C C . LEU B 1 294 ? -6.769 -22.008 -4.092 1 91.23 294 LEU B C 1
ATOM 4684 O O . LEU B 1 294 ? -5.736 -21.578 -4.61 1 91.23 294 LEU B O 1
ATOM 4688 N N . GLU B 1 295 ? -7.648 -22.711 -4.761 1 88.54 295 GLU B N 1
ATOM 4689 C CA . GLU B 1 295 ? -7.453 -23.003 -6.178 1 88.54 295 GLU B CA 1
ATOM 4690 C C . GLU B 1 295 ? -7.469 -21.725 -7.012 1 88.54 295 GLU B C 1
ATOM 4692 O O . GLU B 1 295 ? -6.703 -21.592 -7.968 1 88.54 295 GLU B O 1
ATOM 4697 N N . TYR B 1 296 ? -8.323 -20.825 -6.589 1 91.31 296 TYR B N 1
ATOM 4698 C CA . TYR B 1 296 ? -8.381 -19.542 -7.281 1 91.31 296 TYR B CA 1
ATOM 4699 C C . TYR B 1 296 ? -7.069 -18.781 -7.129 1 91.31 296 TYR B C 1
ATOM 4701 O O . TYR B 1 296 ? -6.554 -18.221 -8.099 1 91.31 296 TYR B O 1
ATOM 4709 N N . LEU B 1 297 ? -6.491 -18.787 -5.977 1 94.46 297 LEU B N 1
ATOM 4710 C CA . LEU B 1 297 ? -5.229 -18.102 -5.718 1 94.46 297 LEU B CA 1
ATOM 4711 C C . LEU B 1 297 ? -4.098 -18.718 -6.533 1 94.46 297 LEU B C 1
ATOM 4713 O O . LEU B 1 297 ? -3.24 -18.001 -7.053 1 94.46 297 LEU B O 1
ATOM 4717 N N . LYS B 1 298 ? -4.125 -19.971 -6.667 1 89.02 298 LYS B N 1
ATOM 4718 C CA . LYS B 1 298 ? -3.105 -20.66 -7.451 1 89.02 298 LYS B CA 1
ATOM 4719 C C . LYS B 1 298 ? -3.137 -20.212 -8.91 1 89.02 298 LYS B C 1
ATOM 4721 O O . LYS B 1 298 ? -2.089 -19.994 -9.521 1 89.02 298 LYS B O 1
ATOM 4726 N N . THR B 1 299 ? -4.289 -20.052 -9.407 1 85.35 299 THR B N 1
ATOM 4727 C CA . THR B 1 299 ? -4.432 -19.652 -10.803 1 85.35 299 THR B CA 1
ATOM 4728 C C . THR B 1 299 ? -3.9 -18.237 -11.016 1 85.35 299 THR B C 1
ATOM 4730 O O . THR B 1 299 ? -3.501 -17.879 -12.127 1 85.35 299 THR B O 1
ATOM 4733 N N . ARG B 1 300 ? -3.847 -17.449 -9.973 1 90.34 300 ARG B N 1
ATOM 4734 C CA . ARG B 1 300 ? -3.514 -16.035 -10.114 1 90.34 300 ARG B CA 1
ATOM 4735 C C . ARG B 1 300 ? -2.03 -15.794 -9.862 1 90.34 300 ARG B C 1
ATOM 4737 O O . ARG B 1 300 ? -1.446 -14.857 -10.41 1 90.34 300 ARG B O 1
ATOM 4744 N N . PHE B 1 301 ? -1.404 -16.699 -9.06 1 91.82 301 PHE B N 1
ATOM 4745 C CA . PHE B 1 301 ? -0.062 -16.344 -8.614 1 91.82 301 PHE B CA 1
ATOM 4746 C C . PHE B 1 301 ? 0.946 -17.408 -9.029 1 91.82 301 PHE B C 1
ATOM 4748 O O . PHE B 1 301 ? 2.155 -17.168 -9.005 1 91.82 301 PHE B O 1
ATOM 4755 N N . SER B 1 302 ? 0.517 -18.618 -9.344 1 82.22 302 SER B N 1
ATOM 4756 C CA . SER B 1 302 ? 1.411 -19.746 -9.583 1 82.22 302 SER B CA 1
ATOM 4757 C C . SER B 1 302 ? 1.434 -20.131 -11.058 1 82.22 302 SER B C 1
ATOM 4759 O O . SER B 1 302 ? 0.476 -19.868 -11.789 1 82.22 302 SER B O 1
ATOM 4761 N N . PRO B 1 303 ? 2.525 -20.646 -11.4 1 75.65 303 PRO B N 1
ATOM 4762 C CA . PRO B 1 303 ? 3.798 -20.855 -10.706 1 75.65 303 PRO B CA 1
ATOM 4763 C C . PRO B 1 303 ? 4.697 -19.621 -10.738 1 75.65 303 PRO B C 1
ATOM 4765 O O . PRO B 1 303 ? 5.517 -19.427 -9.837 1 75.65 303 PRO B O 1
ATOM 4768 N N . VAL B 1 304 ? 4.575 -18.891 -11.901 1 80.82 304 VAL B N 1
ATOM 4769 C CA . VAL B 1 304 ? 5.281 -17.618 -12.003 1 80.82 304 VAL B CA 1
ATOM 4770 C C . VAL B 1 304 ? 4.297 -16.465 -11.821 1 80.82 304 VAL B C 1
ATOM 4772 O O . VAL B 1 304 ? 3.377 -16.293 -12.624 1 80.82 304 VAL B O 1
ATOM 4775 N N . PRO B 1 305 ? 4.536 -15.799 -10.808 1 91.24 305 PRO B N 1
ATOM 4776 C CA . PRO B 1 305 ? 3.57 -14.723 -10.577 1 91.24 305 PRO B CA 1
ATOM 4777 C C . PRO B 1 305 ? 3.584 -13.67 -11.682 1 91.24 305 PRO B C 1
ATOM 4779 O O . PRO B 1 305 ? 4.604 -13.484 -12.35 1 91.24 305 PRO B O 1
ATOM 4782 N N . PRO B 1 306 ? 2.465 -12.979 -11.909 1 88.21 306 PRO B N 1
ATOM 4783 C CA . PRO B 1 306 ? 2.325 -12.046 -13.029 1 88.21 306 PRO B CA 1
ATOM 4784 C C . PRO B 1 306 ? 3.37 -10.933 -13.004 1 88.21 306 PRO B C 1
ATOM 4786 O O . PRO B 1 306 ? 3.803 -10.464 -14.059 1 88.21 306 PRO B O 1
ATOM 4789 N N . TRP B 1 307 ? 3.801 -10.547 -11.847 1 93.75 307 TRP B N 1
ATOM 4790 C CA . TRP B 1 307 ? 4.763 -9.452 -11.774 1 93.75 307 TRP B CA 1
ATOM 4791 C C . TRP B 1 307 ? 6.137 -9.902 -12.262 1 93.75 307 TRP B C 1
ATOM 4793 O O . TRP B 1 307 ? 6.877 -9.118 -12.86 1 93.75 307 TRP B O 1
ATOM 4803 N N . ASP B 1 308 ? 6.517 -11.103 -12.055 1 92.5 308 ASP B N 1
ATOM 4804 C CA . ASP B 1 308 ? 7.794 -11.604 -12.555 1 92.5 308 ASP B CA 1
ATOM 4805 C C . ASP B 1 308 ? 7.719 -11.905 -14.05 1 92.5 308 ASP B C 1
ATOM 4807 O O . ASP B 1 308 ? 8.685 -11.683 -14.782 1 92.5 308 ASP B O 1
ATOM 4811 N N . LEU B 1 309 ? 6.574 -12.418 -14.475 1 85.32 309 LEU B N 1
ATOM 4812 C CA . LEU B 1 309 ? 6.381 -12.662 -15.9 1 85.32 309 LEU B CA 1
ATOM 4813 C C . LEU B 1 309 ? 6.532 -11.371 -16.699 1 85.32 309 LEU B C 1
ATOM 4815 O O . LEU B 1 309 ? 7.19 -11.354 -17.741 1 85.32 309 LEU B O 1
ATOM 4819 N N . ALA B 1 310 ? 5.925 -10.333 -16.2 1 89.1 310 ALA B N 1
ATOM 4820 C CA . ALA B 1 310 ? 5.996 -9.035 -16.866 1 89.1 310 ALA B CA 1
ATOM 4821 C C . ALA B 1 310 ? 7.433 -8.522 -16.916 1 89.1 310 ALA B C 1
ATOM 4823 O O . ALA B 1 310 ? 7.876 -8 -17.941 1 89.1 310 ALA B O 1
ATOM 4824 N N . LEU B 1 311 ? 8.131 -8.749 -15.836 1 91.84 311 LEU B N 1
ATOM 4825 C CA . LEU B 1 311 ? 9.509 -8.273 -15.772 1 91.84 311 LEU B CA 1
ATOM 4826 C C . LEU B 1 311 ? 10.407 -9.083 -16.7 1 91.84 311 LEU B C 1
ATOM 4828 O O . LEU B 1 311 ? 11.296 -8.529 -17.35 1 91.84 311 LEU B O 1
ATOM 4832 N N . GLN B 1 312 ? 10.176 -10.364 -16.736 1 86.31 312 GLN B N 1
ATOM 4833 C CA . GLN B 1 312 ? 10.957 -11.226 -17.618 1 86.31 312 GLN B CA 1
ATOM 4834 C C . GLN B 1 312 ? 10.774 -10.828 -19.08 1 86.31 312 GLN B C 1
ATOM 4836 O O . GLN B 1 312 ? 11.74 -10.795 -19.845 1 86.31 312 GLN B O 1
ATOM 4841 N N . ARG B 1 313 ? 9.627 -10.475 -19.379 1 81.17 313 ARG B N 1
ATOM 4842 C CA . ARG B 1 313 ? 9.333 -10.046 -20.742 1 81.17 313 ARG B CA 1
ATOM 4843 C C . ARG B 1 313 ? 10.009 -8.716 -21.055 1 81.17 313 ARG B C 1
ATOM 4845 O O . ARG B 1 313 ? 10.513 -8.515 -22.162 1 81.17 313 ARG B O 1
ATOM 4852 N N . ASP B 1 314 ? 9.994 -7.903 -20.109 1 85.15 314 ASP B N 1
ATOM 4853 C CA . ASP B 1 314 ? 10.552 -6.566 -20.287 1 85.15 314 ASP B CA 1
ATOM 4854 C C . ASP B 1 314 ? 12.077 -6.612 -20.358 1 85.15 314 ASP B C 1
ATOM 4856 O O . ASP B 1 314 ? 12.687 -5.916 -21.172 1 85.15 314 ASP B O 1
ATOM 4860 N N . LEU B 1 315 ? 12.658 -7.461 -19.531 1 82.86 315 LEU B N 1
ATOM 4861 C CA . LEU B 1 315 ? 14.111 -7.56 -19.461 1 82.86 315 LEU B CA 1
ATOM 4862 C C . LEU B 1 315 ? 14.658 -8.376 -20.627 1 82.86 315 LEU B C 1
ATOM 4864 O O . LEU B 1 315 ? 15.825 -8.232 -20.998 1 82.86 315 LEU B O 1
ATOM 4868 N N . GLY B 1 316 ? 13.877 -9.266 -21.144 1 69.68 316 GLY B N 1
ATOM 4869 C CA . GLY B 1 316 ? 14.28 -10.053 -22.299 1 69.68 316 GLY B CA 1
ATOM 4870 C C . GLY B 1 316 ? 14.231 -9.272 -23.599 1 69.68 316 GLY B C 1
ATOM 4871 O O . GLY B 1 316 ? 14.818 -9.687 -24.601 1 69.68 316 GLY B O 1
ATOM 4872 N N . ARG B 1 317 ? 13.473 -8.225 -23.656 1 57.14 317 ARG B N 1
ATOM 4873 C CA . ARG B 1 317 ? 13.338 -7.413 -24.861 1 57.14 317 ARG B CA 1
ATOM 4874 C C . ARG B 1 317 ? 14.55 -6.507 -25.049 1 57.14 317 ARG B C 1
ATOM 4876 O O . ARG B 1 317 ? 14.764 -5.965 -26.136 1 57.14 317 ARG B O 1
ATOM 4883 N N . HIS B 1 318 ? 15.333 -6.25 -24.045 1 49.75 318 HIS B N 1
ATOM 4884 C CA . HIS B 1 318 ? 16.495 -5.392 -24.245 1 49.75 318 HIS B CA 1
ATOM 4885 C C . HIS B 1 318 ? 17.774 -6.214 -24.357 1 49.75 318 HIS B C 1
ATOM 4887 O O . HIS B 1 318 ? 17.908 -7.254 -23.709 1 49.75 318 HIS B O 1
#

Sequence (636 aa):
MNPNQLTDQLGLFLDVLESGSFSAASRRHPLTPSAVARRIDSLENAVGSQLFIRSTHAVRATPAGLAFAERARRIVAELRLARAEAVSLSSAPEGLIRVDAPAAFGRRHLAPVIADFLVLYPGLDVQLHLIDSFVDMGGSNLGKVDLVLRAGQLADTRLVATPLASMVRIACASPDYLKRRGAPSDPAQLGEHDGLDWEGLAPPFAWRFEQDGQMQLHRPARIRMSANNAEALVFGALAGLGIAHLPTWLASEYLLRGELLPLFCDNGLPKPETTGIYALRLEQQASSRSRLLLEYLKTRFSPVPPWDLALQRDLGRHMNPNQLTDQLGLFLDVLESGSFSAASRRHPLTPSAVARRIDSLENAVGSQLFIRSTHAVRATPAGLAFAERARRIVAELRLARAEAVSLSSAPEGLIRVDAPAAFGRRHLAPVIADFLVLYPGLDVQLHLIDSFVDMGGSNLGKVDLVLRAGQLADTRLVATPLASMVRIACASPDYLKRRGAPSDPAQLGEHDGLDWEGLAPPFAWRFEQDGQMQLHRPARIRMSANNAEALVFGALAGLGIAHLPTWLASEYLLRGELLPLFCDNGLPKPETTGIYALRLEQQASSRSRLLLEYLKTRFSPVPPWDLALQRDLGRH

pLDDT: mean 86.4, std 11.32, range [47.94, 98.63]

Nearest PDB structures (foldseek):
  1ixc-assembly1_B-2  TM=4.904E-01  e=1.258E-15  Cupriavidus necator
  4x6g-assembly1_D  TM=5.281E-01  e=1.334E-14  Pseudomonas aeruginosa PAO1
  7d98-assembly1_Q  TM=4.960E-01  e=1.334E-14  Cupriavidus necator
  6g4r-assembly1_B  TM=4.767E-01  e=4.344E-15  Corynebacterium glutamicum
  6g4r-assembly1_E  TM=4.810E-01  e=1.334E-14  Corynebacterium glutamicum

Foldseek 3Di:
DPLVVLLVLLVLLLLCAVVQALCRSCVVDVDHSVRSVVSQVVVCVVVVHDQWDDDPVTTHGDPVVLVVNVVSLLSSLVSLLVVLCVVQPVPQDADEFEEEEAAPCCVLPVVVLVVVVCVVRVRYYYHYHHDHDLPPLACVCAVVGAKYKHWWDRDPYLWDKDFQEFWFKFKKAFPVLCVVQNADQDLQCQQVWEEEEEDDDHHPLFQWDDDPNDTDHRHYNHYPYYYNDQLVRVVCRLVNVTMYIGILSRCLVCCLVRSMDTHPQLVHTDDTDPIHMIMIGNPPDNDSVNSSVVSSSNSQQPDHHPSRSSRRVVSVVD/DPLVVLLVLLVLLLLCAVVQALCRSCVVDVDHSVRSVVSQVVVCVVVVHDQWDDDPVTTHGDPVVLVVNVVSLLSSLVSLLVVLCVVQPVPQDADEFEEEEAAPCCVLPVVVLVVVVCVVRVRYYYHYHHDHDLPPLACVCAVVGAKYKHWWDRDPYLWDKDFQEFWFKFKKAFPVLCVVQNADQDLQCQQVWEEEEEDDDHHPLFQWDDDPNDTDHRHYNHYPYYYNDQLVRVVCRLVNVTMYIGILSRCLVCCLVRSMDTHPQLVHTDDTDPIHMIMIGNPPDNDSVNSSVVSSSNSQQPDHHPSRSSRRVVSVVD